Protein AF-A0A812QRT1-F1 (afdb_monomer_lite)

Sequence (390 aa):
MAGALIRNAIETGAPLYNAGQVAMCARIYEDTARKLLLDQRAELREPVAKSLTDALTVAGALGSLPGPSEADQLAWAFRRAFDEQLEAPCLCRGMAGGRWEAAAAIPKAGSPPQGATDAKSVIAAAIQKGVPLYNGGNPDGCAQVYSEAAKRLLDGGSLGSGARATLQRALDSLQQLPNADSRAWELRRALDAVAKADSQPSPSESVPAPAMIRDFSAKRGLEVAGFIVNDTVMGGRSDSELVMSDQGAVFRGTVTKRGGGGFASVRFQPRDRGAFLAMLRSATGVALKIRRIQGCASWKLQLNSQQEKQWQQDFMVSEANTPQDIRVPLSAMWPTWRGRVVGGCGLGGRDLEDIQGFGFMLSFLSADGSNNAAFQEGQFELHILAISTY

Secondary structure (DSSP, 8-state):
-HHHHHHHHHHHHHHHHHTT-HHHHHHHHHHHHHHHHHH-GGGS-HHHHHHHHHHHHHHHHH-SS--HHHHHHHHHHHHHHHHHHHS---S--------------PPPPPPPPP----HHHHHHHHHHHHHHHHHTT-HHHHHHHHHHHHHHHHSSTT--HHHHHHHHHHHHGGGGSSSHHHHHHHHHHHHHHHHHHTTSPPTTS--PPPPEEEETTTTEES-EEEEEEEGGGGT---EEEEEEETTEEEEEEEE--GGG--EEEEEEEES-HHHHHHHHHT-SEEEEEEEEEES-SEEEEEEEETTS-EEEEEEE--S-SS-EEEEEEGGGPEEEETTEE-S-SS--HHHHHTEEEEEEEEESB-TTSSB-TT---EEEEEEEEEEEE-

Radius of gyration: 26.14 Å; chains: 1; bounding box: 77×43×63 Å

pLDDT: mean 80.59, std 19.65, range [20.98, 98.31]

Foldseek 3Di:
DLLVLLLVLLQPLLLCVLVLVLLSSLVSLLVSLVCCVPPPVVLADPVLVVLSVVLNVLVVVQPDDHDSVSSNVSSLSSLVSSVVSNDDDDPDDDDDDDDDDDDDDDDDDDDDDDDDDDLLNLLVVLCVVLVVCVVVVNLQVSLVSLLVSLVVSLVDPPADPVLNVLSVVLNVCLVVDDDSNRSNVSSNVSSVVRSVVVVDDDPPDPQPDKFFCAFLLVRDHFDKDKDKDFQPSSPFDWDWDWDRDNLGIKIKTWADCRSNTFKIKMWIFTPPQVVVLVQVVSFQWKKFWKAWQDFFFKKWKWFAFPVQKIWIAIDGHDHPRHIDIDTGGQQQTFIDHPLAGDDDGHDDPVNSVRTGTMMMMGGCAGRNSHGDPRHDTTITIMHTRTMIGD

Structure (mmCIF, N/CA/C/O backbone):
data_AF-A0A812QRT1-F1
#
_entry.id   AF-A0A812QRT1-F1
#
loop_
_atom_site.group_PDB
_atom_site.id
_atom_site.type_symbol
_atom_site.label_atom_id
_atom_site.label_alt_id
_atom_site.label_comp_id
_atom_site.label_asym_id
_atom_site.label_entity_id
_atom_site.label_seq_id
_atom_site.pdbx_PDB_ins_code
_atom_site.Cartn_x
_atom_site.Cartn_y
_atom_site.Cartn_z
_atom_site.occupancy
_atom_site.B_iso_or_equiv
_atom_site.auth_seq_id
_atom_site.auth_comp_id
_atom_site.auth_asym_id
_atom_site.auth_atom_id
_atom_site.pdbx_PDB_model_num
ATOM 1 N N . MET A 1 1 ? 24.638 -2.100 -28.570 1.00 80.50 1 MET A N 1
ATOM 2 C CA . MET A 1 1 ? 23.514 -1.262 -29.047 1.00 80.50 1 MET A CA 1
ATOM 3 C C . MET A 1 1 ? 22.141 -1.707 -28.522 1.00 80.50 1 MET A C 1
ATOM 5 O O . MET A 1 1 ? 21.353 -0.844 -28.137 1.00 80.50 1 MET A O 1
ATOM 9 N N . ALA A 1 2 ? 21.853 -3.008 -28.420 1.00 84.62 2 ALA A N 1
ATOM 10 C CA . ALA A 1 2 ? 20.595 -3.572 -27.916 1.00 84.62 2 ALA A CA 1
ATOM 11 C C . ALA A 1 2 ? 20.168 -3.009 -26.550 1.00 84.62 2 ALA A C 1
ATOM 13 O O . ALA A 1 2 ? 19.043 -2.541 -26.393 1.00 84.62 2 ALA A O 1
ATOM 14 N N . GLY A 1 3 ? 21.082 -2.956 -25.574 1.00 85.94 3 GLY A N 1
ATOM 15 C CA . GLY A 1 3 ? 20.769 -2.432 -24.239 1.00 85.94 3 GLY A CA 1
ATOM 16 C C . GLY A 1 3 ? 20.336 -0.958 -24.229 1.00 85.94 3 GLY A C 1
ATOM 17 O O . GLY A 1 3 ? 19.528 -0.562 -23.394 1.00 85.94 3 GLY A O 1
ATOM 18 N N . ALA A 1 4 ? 20.830 -0.136 -25.162 1.00 84.38 4 ALA A N 1
ATOM 19 C CA . ALA A 1 4 ? 20.409 1.262 -25.279 1.00 84.38 4 ALA A CA 1
ATOM 20 C C . ALA A 1 4 ? 18.994 1.383 -25.869 1.00 84.38 4 ALA A C 1
ATOM 22 O O . ALA A 1 4 ? 18.195 2.171 -25.367 1.00 84.38 4 ALA A O 1
ATOM 23 N N . LEU A 1 5 ? 18.665 0.562 -26.875 1.00 89.69 5 LEU A N 1
ATOM 24 C CA . LEU A 1 5 ? 17.313 0.485 -27.441 1.00 89.69 5 LEU A CA 1
ATOM 25 C C . LEU A 1 5 ? 16.293 0.033 -26.393 1.00 89.69 5 LEU A C 1
ATOM 27 O O . LEU A 1 5 ? 15.247 0.662 -26.260 1.00 89.69 5 LEU A O 1
ATOM 31 N N . ILE A 1 6 ? 16.630 -0.994 -25.608 1.00 87.12 6 ILE A N 1
ATOM 32 C CA . ILE A 1 6 ? 15.770 -1.494 -24.529 1.00 87.12 6 ILE A CA 1
ATOM 33 C C . ILE A 1 6 ? 15.514 -0.402 -23.484 1.00 87.12 6 ILE A C 1
ATOM 35 O O . ILE A 1 6 ? 14.368 -0.156 -23.114 1.00 87.12 6 ILE A O 1
ATOM 39 N N . ARG A 1 7 ? 16.563 0.299 -23.032 1.00 82.31 7 ARG A N 1
ATOM 40 C CA . ARG A 1 7 ? 16.412 1.388 -22.054 1.00 82.31 7 ARG A CA 1
ATOM 41 C C . ARG A 1 7 ? 15.530 2.525 -22.574 1.00 82.31 7 ARG A C 1
ATOM 43 O O . ARG A 1 7 ? 14.684 3.003 -21.826 1.00 82.31 7 ARG A O 1
ATOM 50 N N . ASN A 1 8 ? 15.686 2.913 -23.840 1.00 82.19 8 ASN A N 1
ATOM 51 C CA . ASN A 1 8 ? 14.850 3.944 -24.462 1.00 82.19 8 ASN A CA 1
ATOM 52 C C . ASN A 1 8 ? 13.379 3.503 -24.576 1.00 82.19 8 ASN A C 1
ATOM 54 O O . ASN A 1 8 ? 12.464 4.266 -24.267 1.00 82.19 8 ASN A O 1
ATOM 58 N N . ALA A 1 9 ? 13.140 2.249 -24.965 1.00 87.25 9 ALA A N 1
ATOM 59 C CA . ALA A 1 9 ? 11.794 1.690 -25.019 1.00 87.25 9 ALA A CA 1
ATOM 60 C C . ALA A 1 9 ? 11.137 1.689 -23.637 1.00 87.25 9 ALA A C 1
ATOM 62 O O . ALA A 1 9 ? 10.000 2.124 -23.505 1.00 87.25 9 ALA A O 1
ATOM 63 N N . ILE A 1 10 ? 11.860 1.281 -22.590 1.00 78.38 10 ILE A N 1
ATOM 64 C CA . ILE A 1 10 ? 11.372 1.335 -21.206 1.00 78.38 10 ILE A CA 1
ATOM 65 C C . ILE A 1 10 ? 11.036 2.773 -20.792 1.00 78.38 10 ILE A C 1
ATOM 67 O O . ILE A 1 10 ? 9.945 3.004 -20.276 1.00 78.38 10 ILE A O 1
ATOM 71 N N . GLU A 1 11 ? 11.935 3.726 -21.046 1.00 72.31 11 GLU A N 1
ATOM 72 C CA . GLU A 1 11 ? 11.769 5.135 -20.665 1.00 72.31 11 GLU A CA 1
ATOM 73 C C . GLU A 1 11 ? 10.554 5.798 -21.331 1.00 72.31 11 GLU A C 1
ATOM 75 O O . GLU A 1 11 ? 9.922 6.665 -20.731 1.00 72.31 11 GLU A O 1
ATOM 80 N N . THR A 1 12 ? 10.184 5.348 -22.531 1.00 77.50 12 THR A N 1
ATOM 81 C CA . THR A 1 12 ? 9.029 5.859 -23.285 1.00 77.50 12 THR A CA 1
ATOM 82 C C . THR A 1 12 ? 7.739 5.079 -23.020 1.00 77.50 12 THR A C 1
ATOM 84 O O . THR A 1 12 ? 6.679 5.676 -22.842 1.00 77.50 12 THR A O 1
ATOM 87 N N . GLY A 1 13 ? 7.806 3.749 -22.965 1.00 72.31 13 GLY A N 1
ATOM 88 C CA . GLY A 1 13 ? 6.639 2.878 -22.841 1.00 72.31 13 GLY A CA 1
ATOM 89 C C . GLY A 1 13 ? 6.074 2.788 -21.427 1.00 72.31 13 GLY A C 1
ATOM 90 O O . GLY A 1 13 ? 4.857 2.750 -21.256 1.00 72.31 13 GLY A O 1
ATOM 91 N N . ALA A 1 14 ? 6.920 2.781 -20.398 1.00 69.06 14 ALA A N 1
ATOM 92 C CA . ALA A 1 14 ? 6.437 2.610 -19.033 1.00 69.06 14 ALA A CA 1
ATOM 93 C C . ALA A 1 14 ? 5.543 3.749 -18.508 1.00 69.06 14 ALA A C 1
ATOM 95 O O . ALA A 1 14 ? 4.503 3.444 -17.918 1.00 69.06 14 ALA A O 1
ATOM 96 N N . PRO A 1 15 ? 5.858 5.041 -18.743 1.00 60.72 15 PRO A N 1
ATOM 97 C CA . PRO A 1 15 ? 4.953 6.125 -18.370 1.00 60.72 15 PRO A CA 1
ATOM 98 C C . PRO A 1 15 ? 3.549 5.967 -18.970 1.00 60.72 15 PRO A C 1
ATOM 100 O O . PRO A 1 15 ? 2.563 6.261 -18.299 1.00 60.72 15 PRO A O 1
ATOM 103 N N . LEU A 1 16 ? 3.442 5.450 -20.201 1.00 68.81 16 LEU A N 1
ATOM 104 C CA . LEU A 1 16 ? 2.154 5.197 -20.856 1.00 68.81 16 LEU A CA 1
ATOM 105 C C . LEU A 1 16 ? 1.376 4.082 -20.158 1.00 68.81 16 LEU A C 1
ATOM 107 O O . LEU A 1 16 ? 0.181 4.233 -19.912 1.00 68.81 16 LEU A O 1
ATOM 111 N N . TYR A 1 17 ? 2.052 2.992 -19.788 1.00 72.88 17 TYR A N 1
ATOM 112 C CA . TYR A 1 17 ? 1.434 1.904 -19.031 1.00 72.88 17 TYR A CA 1
ATOM 113 C C . TYR A 1 17 ? 0.863 2.408 -17.699 1.00 72.88 17 TYR A C 1
ATOM 115 O O . TYR A 1 17 ? -0.306 2.169 -17.388 1.00 72.88 17 TYR A O 1
ATOM 123 N N . ASN A 1 18 ? 1.655 3.184 -16.955 1.00 53.81 18 ASN A N 1
ATOM 124 C CA . ASN A 1 18 ? 1.261 3.713 -15.648 1.00 53.81 18 ASN A CA 1
ATOM 125 C C . ASN A 1 18 ? 0.160 4.782 -15.750 1.00 53.81 18 ASN A C 1
ATOM 127 O O . ASN A 1 18 ? -0.661 4.902 -14.846 1.00 53.81 18 ASN A O 1
ATOM 131 N N . ALA A 1 19 ? 0.066 5.488 -16.880 1.00 56.12 19 ALA A N 1
ATOM 132 C CA . ALA A 1 19 ? -1.047 6.383 -17.202 1.00 56.12 19 ALA A CA 1
ATOM 133 C C . ALA A 1 19 ? -2.322 5.652 -17.682 1.00 56.12 19 ALA A C 1
ATOM 135 O O . ALA A 1 19 ? -3.270 6.295 -18.129 1.00 56.12 19 ALA A O 1
ATOM 136 N N . GLY A 1 20 ? -2.355 4.314 -17.645 1.00 61.53 20 GLY A N 1
ATOM 137 C CA . GLY A 1 20 ? -3.486 3.504 -18.106 1.00 61.53 20 GLY A CA 1
ATOM 138 C C . GLY A 1 20 ? -3.547 3.296 -19.623 1.00 61.53 20 GLY A C 1
ATOM 139 O O . GLY A 1 20 ? -4.419 2.572 -20.102 1.00 61.53 20 GLY A O 1
ATOM 140 N N . GLN A 1 21 ? -2.599 3.845 -20.388 1.00 73.75 21 GLN A N 1
ATOM 141 C CA . GLN A 1 21 ? -2.471 3.662 -21.839 1.00 73.75 21 GLN A CA 1
ATOM 142 C C . GLN A 1 21 ? -1.701 2.370 -22.164 1.00 73.75 21 GLN A C 1
ATOM 144 O O . GLN A 1 21 ? -0.694 2.366 -22.875 1.00 73.75 21 GLN A O 1
ATOM 149 N N . VAL A 1 22 ? -2.184 1.250 -21.624 1.00 78.81 22 VAL A N 1
ATOM 150 C CA . VAL A 1 22 ? -1.508 -0.059 -21.654 1.00 78.81 22 VAL A CA 1
ATOM 151 C C . VAL A 1 22 ? -1.241 -0.546 -23.085 1.00 78.81 22 VAL A C 1
ATOM 153 O O . VAL A 1 22 ? -0.143 -1.014 -23.377 1.00 78.81 22 VAL A O 1
ATOM 156 N N . ALA A 1 23 ? -2.192 -0.356 -24.007 1.00 83.25 23 ALA A N 1
ATOM 157 C CA . ALA A 1 23 ? -2.035 -0.741 -25.415 1.00 83.25 23 ALA A CA 1
ATOM 158 C C . ALA A 1 23 ? -0.901 0.018 -26.129 1.00 83.25 23 ALA A C 1
ATOM 160 O O . ALA A 1 23 ? -0.178 -0.562 -26.936 1.00 83.25 23 ALA A O 1
ATOM 161 N N . MET A 1 24 ? -0.697 1.298 -25.799 1.00 82.19 24 MET A N 1
ATOM 162 C CA . MET A 1 24 ? 0.388 2.099 -26.375 1.00 82.19 24 MET A CA 1
ATOM 163 C C . MET A 1 24 ? 1.757 1.637 -25.864 1.00 82.19 24 MET A C 1
ATOM 165 O O . MET A 1 24 ? 2.702 1.547 -26.644 1.00 82.19 24 MET A O 1
ATOM 169 N N . CYS A 1 25 ? 1.857 1.289 -24.576 1.00 87.00 25 CYS A N 1
ATOM 170 C CA . CYS A 1 25 ? 3.067 0.684 -24.014 1.00 87.00 25 CYS A CA 1
ATOM 171 C C . CYS A 1 25 ? 3.407 -0.640 -24.707 1.00 87.00 25 CYS A C 1
ATOM 173 O O . CYS A 1 25 ? 4.531 -0.804 -25.186 1.00 87.00 25 CYS A O 1
ATOM 175 N N . ALA A 1 26 ? 2.428 -1.548 -24.805 1.00 89.44 26 ALA A N 1
ATOM 176 C CA . ALA A 1 26 ? 2.605 -2.845 -25.449 1.00 89.44 26 ALA A CA 1
ATOM 177 C C . ALA A 1 26 ? 3.128 -2.693 -26.883 1.00 89.44 26 ALA A C 1
ATOM 179 O O . ALA A 1 26 ? 4.069 -3.385 -27.259 1.00 89.44 26 ALA A O 1
ATOM 180 N N . ARG A 1 27 ? 2.598 -1.725 -27.643 1.00 91.19 27 ARG A N 1
ATOM 181 C CA . ARG A 1 27 ? 3.033 -1.443 -29.015 1.00 91.19 27 ARG A CA 1
ATOM 182 C C . ARG A 1 27 ? 4.473 -0.934 -29.107 1.00 91.19 27 ARG A C 1
ATOM 184 O O . ARG A 1 27 ? 5.232 -1.427 -29.932 1.00 91.19 27 ARG A O 1
ATOM 191 N N . ILE A 1 28 ? 4.881 -0.001 -28.243 1.00 90.00 28 ILE A N 1
ATOM 192 C CA . ILE A 1 28 ? 6.278 0.477 -28.200 1.00 90.00 28 ILE A CA 1
ATOM 193 C C . ILE A 1 28 ? 7.236 -0.681 -27.902 1.00 90.00 28 ILE A C 1
ATOM 195 O O . ILE A 1 28 ? 8.310 -0.790 -28.503 1.00 90.00 28 ILE A O 1
ATOM 199 N N . TYR A 1 29 ? 6.857 -1.550 -26.964 1.00 94.19 29 TYR A N 1
ATOM 200 C CA . TYR A 1 29 ? 7.657 -2.715 -26.609 1.00 94.19 29 TYR A CA 1
ATOM 201 C C . TYR A 1 29 ? 7.695 -3.743 -27.745 1.00 94.19 29 TYR A C 1
ATOM 203 O O . TYR A 1 29 ? 8.766 -4.272 -28.035 1.00 94.19 29 TYR A O 1
ATOM 211 N N . GLU A 1 30 ? 6.580 -3.961 -28.439 1.00 94.56 30 GLU A N 1
ATOM 212 C CA . GLU A 1 30 ? 6.501 -4.824 -29.616 1.00 94.56 30 GLU A CA 1
ATOM 213 C C . GLU A 1 30 ? 7.414 -4.330 -30.749 1.00 94.56 30 GLU A C 1
ATOM 215 O O . GLU A 1 30 ? 8.250 -5.087 -31.246 1.00 94.56 30 GLU A O 1
ATOM 220 N N . ASP A 1 31 ? 7.316 -3.049 -31.117 1.00 94.12 31 ASP A N 1
ATOM 221 C CA . ASP A 1 31 ? 8.138 -2.436 -32.169 1.00 94.12 31 ASP A CA 1
ATOM 222 C C . ASP A 1 31 ? 9.632 -2.536 -31.828 1.00 94.12 31 ASP A C 1
ATOM 224 O O . ASP A 1 31 ? 10.473 -2.860 -32.675 1.00 94.12 31 ASP A O 1
ATOM 228 N N . THR A 1 32 ? 9.970 -2.332 -30.553 1.00 95.75 32 THR A N 1
ATOM 229 C CA . THR A 1 32 ? 11.339 -2.496 -30.057 1.00 95.75 32 THR A CA 1
ATOM 230 C C . THR A 1 32 ? 11.789 -3.954 -30.134 1.00 95.75 32 THR A C 1
ATOM 232 O O . THR A 1 32 ? 12.906 -4.216 -30.576 1.00 95.75 32 THR A O 1
ATOM 235 N N . ALA A 1 33 ? 10.942 -4.913 -29.751 1.00 95.94 33 ALA A N 1
ATOM 236 C CA . ALA A 1 33 ? 11.251 -6.339 -29.827 1.00 95.94 33 ALA A CA 1
ATOM 237 C C . ALA A 1 33 ? 11.518 -6.785 -31.273 1.00 95.94 33 ALA A C 1
ATOM 239 O O . ALA A 1 33 ? 12.508 -7.476 -31.525 1.00 95.94 33 ALA A O 1
ATOM 240 N N . ARG A 1 34 ? 10.701 -6.323 -32.233 1.00 95.69 34 ARG A N 1
ATOM 241 C CA . ARG A 1 34 ? 10.921 -6.556 -33.672 1.00 95.69 34 ARG A CA 1
ATOM 242 C C . ARG A 1 34 ? 12.276 -6.012 -34.108 1.00 95.69 34 ARG A C 1
ATOM 244 O O . ARG A 1 34 ? 13.060 -6.738 -34.713 1.00 95.69 34 ARG A O 1
ATOM 251 N N . LYS A 1 35 ? 12.590 -4.768 -33.738 1.00 94.56 35 LYS A N 1
ATOM 252 C CA . LYS A 1 35 ? 13.874 -4.137 -34.063 1.00 94.56 35 LYS A CA 1
ATOM 253 C C . LYS A 1 35 ? 15.069 -4.874 -33.452 1.00 94.56 35 LYS A C 1
ATOM 255 O O . LYS A 1 35 ? 16.088 -5.040 -34.110 1.00 94.56 35 LYS A O 1
ATOM 260 N N . LEU A 1 36 ? 14.959 -5.337 -32.208 1.00 94.81 36 LEU A N 1
ATOM 261 C CA . LEU A 1 36 ? 16.028 -6.077 -31.535 1.00 94.81 36 LEU A CA 1
ATOM 262 C C . LEU A 1 36 ? 16.313 -7.420 -32.215 1.00 94.81 36 LEU A C 1
ATOM 264 O O . LEU A 1 36 ? 17.476 -7.769 -32.398 1.00 94.81 36 LEU A O 1
ATOM 268 N N . LEU A 1 37 ? 15.270 -8.155 -32.607 1.00 94.94 37 LEU A N 1
ATOM 269 C CA . LEU A 1 37 ? 15.414 -9.443 -33.289 1.00 94.94 37 LEU A CA 1
ATOM 270 C C . LEU A 1 37 ? 15.894 -9.306 -34.739 1.00 94.94 37 LEU A C 1
ATOM 272 O O . LEU A 1 37 ? 16.569 -10.209 -35.223 1.00 94.94 37 LEU A O 1
ATOM 276 N N . LEU A 1 38 ? 15.569 -8.202 -35.416 1.00 92.62 38 LEU A N 1
ATOM 277 C CA . LEU A 1 38 ? 16.016 -7.933 -36.786 1.00 92.62 38 LEU A CA 1
ATOM 278 C C . LEU A 1 38 ? 17.446 -7.385 -36.824 1.00 92.62 38 LEU A C 1
ATOM 280 O O . LEU A 1 38 ? 18.311 -7.951 -37.487 1.00 92.62 38 LEU A O 1
ATOM 284 N N . ASP A 1 39 ? 17.706 -6.311 -36.079 1.00 92.19 39 ASP A N 1
ATOM 285 C CA . ASP A 1 39 ? 18.920 -5.507 -36.250 1.00 92.19 39 ASP A CA 1
ATOM 286 C C . ASP A 1 39 ? 20.008 -5.842 -35.223 1.00 92.19 39 ASP A C 1
ATOM 288 O O . ASP A 1 39 ? 21.169 -5.484 -35.410 1.00 92.19 39 ASP A O 1
ATOM 292 N N . GLN A 1 40 ? 19.645 -6.454 -34.090 1.00 91.62 40 GLN A N 1
ATOM 293 C CA . GLN A 1 40 ? 20.525 -6.601 -32.922 1.00 91.62 40 GLN A CA 1
ATOM 294 C C . GLN A 1 40 ? 20.563 -8.031 -32.366 1.00 91.62 40 GLN A C 1
ATOM 296 O O . GLN A 1 40 ? 20.967 -8.243 -31.222 1.00 91.62 40 GLN A O 1
ATOM 301 N N . ARG A 1 41 ? 20.178 -9.035 -33.166 1.00 91.00 41 ARG A N 1
ATOM 302 C CA . ARG A 1 41 ? 20.058 -10.434 -32.722 1.00 91.00 41 ARG A CA 1
ATOM 303 C C . ARG A 1 41 ? 21.333 -10.998 -32.100 1.00 91.00 41 ARG A C 1
ATOM 305 O O . ARG A 1 41 ? 21.246 -11.762 -31.142 1.00 91.00 41 ARG A O 1
ATOM 312 N N . ALA A 1 42 ? 22.493 -10.619 -32.636 1.00 89.56 42 ALA A N 1
ATOM 313 C CA . ALA A 1 42 ? 23.798 -11.068 -32.156 1.00 89.56 42 ALA A CA 1
ATOM 314 C C . ALA A 1 42 ? 24.144 -10.541 -30.750 1.00 89.56 42 ALA A C 1
ATOM 316 O O . ALA A 1 42 ? 24.965 -11.139 -30.062 1.00 89.56 42 ALA A O 1
ATOM 317 N N . GLU A 1 43 ? 23.517 -9.445 -30.309 1.00 90.62 43 GLU A N 1
ATOM 318 C CA . GLU A 1 43 ? 23.707 -8.893 -28.963 1.00 90.62 43 GLU A CA 1
ATOM 319 C C . GLU A 1 43 ? 22.707 -9.456 -27.934 1.00 90.62 43 GLU A C 1
ATOM 321 O O . GLU A 1 43 ? 22.844 -9.201 -26.735 1.00 90.62 43 GLU A O 1
ATOM 326 N N . LEU A 1 44 ? 21.690 -10.207 -28.374 1.00 91.00 44 LEU A N 1
ATOM 327 C CA . LEU A 1 44 ? 20.683 -10.799 -27.493 1.00 91.00 44 LEU A CA 1
ATOM 328 C C . LEU A 1 44 ? 21.144 -12.149 -26.949 1.00 91.00 44 LEU A C 1
ATOM 330 O O . LEU A 1 44 ? 21.642 -13.000 -27.686 1.00 91.00 44 LEU A O 1
ATOM 334 N N . ARG A 1 45 ? 20.892 -12.386 -25.659 1.00 91.81 45 ARG A N 1
ATOM 335 C CA . ARG A 1 45 ? 21.042 -13.719 -25.068 1.00 91.81 45 ARG A CA 1
ATOM 336 C C . ARG A 1 45 ? 19.975 -14.652 -25.642 1.00 91.81 45 ARG A C 1
ATOM 338 O O . ARG A 1 45 ? 18.839 -14.243 -25.874 1.00 91.81 45 ARG A O 1
ATOM 345 N N . GLU A 1 46 ? 20.322 -15.920 -25.833 1.00 90.12 46 GLU A N 1
ATOM 346 C CA . GLU A 1 46 ? 19.431 -16.890 -26.484 1.00 90.12 46 GLU A CA 1
ATOM 347 C C . GLU A 1 46 ? 18.063 -17.061 -25.788 1.00 90.12 46 GLU A C 1
ATOM 349 O O . GLU A 1 46 ? 17.045 -17.050 -26.485 1.00 90.12 46 GLU A O 1
ATOM 354 N N . PRO A 1 47 ? 17.980 -17.118 -24.440 1.00 89.69 47 PRO A N 1
ATOM 355 C CA . PRO A 1 47 ? 16.692 -17.157 -23.744 1.00 89.69 47 PRO A CA 1
ATOM 356 C C . PRO A 1 47 ? 15.831 -15.916 -24.009 1.00 89.69 47 PRO A C 1
ATOM 358 O O . PRO A 1 47 ? 14.627 -16.032 -24.221 1.00 89.69 47 PRO A O 1
ATOM 361 N N . VAL A 1 48 ? 16.457 -14.738 -24.086 1.00 91.31 48 VAL A N 1
ATOM 362 C CA . VAL A 1 48 ? 15.776 -13.467 -24.369 1.00 91.31 48 VAL A CA 1
ATOM 363 C C . VAL A 1 48 ? 15.221 -13.465 -25.785 1.00 91.31 48 VAL A C 1
ATOM 365 O O . VAL A 1 48 ? 14.060 -13.121 -25.986 1.00 91.31 48 VAL A O 1
ATOM 368 N N . ALA A 1 49 ? 16.028 -13.858 -26.773 1.00 93.06 49 ALA A N 1
ATOM 369 C CA . ALA A 1 49 ? 15.591 -13.888 -28.164 1.00 93.06 49 ALA A CA 1
ATOM 370 C C . ALA A 1 49 ? 14.384 -14.820 -28.359 1.00 93.06 49 ALA A C 1
ATOM 372 O O . ALA A 1 49 ? 13.442 -14.474 -29.078 1.00 93.06 49 ALA A O 1
ATOM 373 N N . LYS A 1 50 ? 14.378 -15.963 -27.661 1.00 91.94 50 LYS A N 1
ATOM 374 C CA . LYS A 1 50 ? 13.229 -16.868 -27.627 1.00 91.94 50 LYS A CA 1
ATOM 375 C C . LYS A 1 50 ? 12.003 -16.200 -26.998 1.00 91.94 50 LYS A C 1
ATOM 377 O O . LYS A 1 50 ? 10.967 -16.130 -27.649 1.00 91.94 50 LYS A O 1
ATOM 382 N N . SER A 1 51 ? 12.137 -15.635 -25.798 1.00 90.06 51 SER A N 1
ATOM 383 C CA . SER A 1 51 ? 11.039 -14.952 -25.098 1.00 90.06 51 SER A CA 1
ATOM 384 C C . SER A 1 51 ? 10.426 -13.809 -25.918 1.00 90.06 51 SER A C 1
ATOM 386 O O . SER A 1 51 ? 9.205 -13.661 -25.954 1.00 90.06 51 SER A O 1
ATOM 388 N N . LEU A 1 52 ? 11.249 -13.021 -26.622 1.00 93.44 52 LEU A N 1
ATOM 389 C CA . LEU A 1 52 ? 10.769 -11.966 -27.522 1.00 93.44 52 LEU A CA 1
ATOM 390 C C . LEU A 1 52 ? 10.007 -12.539 -28.725 1.00 93.44 52 LEU A C 1
ATOM 392 O O . LEU A 1 52 ? 8.983 -11.985 -29.116 1.00 93.44 52 LEU A O 1
ATOM 396 N N . THR A 1 53 ? 10.476 -13.650 -29.297 1.00 94.56 53 THR A N 1
ATOM 397 C CA . THR A 1 53 ? 9.814 -14.316 -30.432 1.00 94.56 53 THR A CA 1
ATOM 398 C C . THR A 1 53 ? 8.457 -14.896 -30.027 1.00 94.56 53 THR A C 1
ATOM 400 O O . THR A 1 53 ? 7.466 -14.715 -30.739 1.00 94.56 53 THR A O 1
ATOM 403 N N . ASP A 1 54 ? 8.384 -15.530 -28.856 1.00 91.06 54 ASP A N 1
ATOM 404 C CA . ASP A 1 54 ? 7.142 -16.077 -28.305 1.00 91.06 54 ASP A CA 1
ATOM 405 C C . ASP A 1 54 ? 6.125 -14.949 -28.046 1.00 91.06 54 ASP A C 1
ATOM 407 O O . ASP A 1 54 ? 4.972 -15.032 -28.476 1.00 91.06 54 ASP A O 1
ATOM 411 N N . ALA A 1 55 ? 6.563 -13.839 -27.436 1.00 88.69 55 ALA A N 1
ATOM 412 C CA . ALA A 1 55 ? 5.716 -12.668 -27.200 1.00 88.69 55 ALA A CA 1
ATOM 413 C C . ALA A 1 55 ? 5.202 -12.029 -28.506 1.00 88.69 55 ALA A C 1
ATOM 415 O O . ALA A 1 55 ? 4.029 -11.665 -28.593 1.00 88.69 55 ALA A O 1
ATOM 416 N N . LEU A 1 56 ? 6.038 -11.945 -29.551 1.00 93.06 56 LEU A N 1
ATOM 417 C CA . LEU A 1 56 ? 5.624 -11.458 -30.875 1.00 93.06 56 LEU A CA 1
ATOM 418 C C . LEU A 1 56 ? 4.635 -12.394 -31.575 1.00 93.06 56 LEU A C 1
ATOM 420 O O . LEU A 1 56 ? 3.765 -11.925 -32.308 1.00 93.06 56 LEU A O 1
ATOM 424 N N . THR A 1 57 ? 4.751 -13.701 -31.347 1.00 91.88 57 THR A N 1
ATOM 425 C CA . THR A 1 57 ? 3.809 -14.692 -31.883 1.00 91.88 57 THR A CA 1
ATOM 426 C C . THR A 1 57 ? 2.424 -14.491 -31.272 1.00 91.88 57 THR A C 1
ATOM 428 O O . THR A 1 57 ? 1.430 -14.442 -31.997 1.00 91.88 57 THR A O 1
ATOM 431 N N . VAL A 1 58 ? 2.359 -14.284 -29.952 1.00 86.81 58 VAL A N 1
ATOM 432 C CA . VAL A 1 58 ? 1.109 -13.953 -29.251 1.00 86.81 58 VAL A CA 1
ATOM 433 C C . VAL A 1 58 ? 0.542 -12.616 -29.738 1.00 86.81 58 VAL A C 1
ATOM 435 O O . VAL A 1 58 ? -0.647 -12.539 -30.035 1.00 86.81 58 VAL A O 1
ATOM 438 N N . ALA A 1 59 ? 1.379 -11.584 -29.898 1.00 87.56 59 ALA A N 1
ATOM 439 C CA . ALA A 1 59 ? 0.945 -10.281 -30.411 1.00 87.56 59 ALA A CA 1
ATOM 440 C C . ALA A 1 59 ? 0.346 -10.383 -31.825 1.00 87.56 59 ALA A C 1
ATOM 442 O O . ALA A 1 59 ? -0.720 -9.834 -32.093 1.00 87.56 59 ALA A O 1
ATOM 443 N N . GLY A 1 60 ? 0.982 -11.156 -32.713 1.00 85.69 60 GLY A N 1
ATOM 444 C CA . GLY A 1 60 ? 0.482 -11.399 -34.067 1.00 85.69 60 GLY A CA 1
ATOM 445 C C . GLY A 1 60 ? -0.878 -12.104 -34.104 1.00 85.69 60 GLY A C 1
ATOM 446 O O . GLY A 1 60 ? -1.688 -11.811 -34.980 1.00 85.69 60 GLY A O 1
ATOM 447 N N . ALA A 1 61 ? -1.155 -12.986 -33.139 1.00 83.88 61 ALA A N 1
ATOM 448 C CA . ALA A 1 61 ? -2.434 -13.689 -33.033 1.00 83.88 61 ALA A CA 1
ATOM 449 C C . ALA A 1 61 ? -3.587 -12.799 -32.525 1.00 83.88 61 ALA A C 1
ATOM 451 O O . ALA A 1 61 ? -4.749 -13.088 -32.804 1.00 83.88 61 ALA A O 1
ATOM 452 N N . LEU A 1 62 ? -3.280 -11.723 -31.793 1.00 76.44 62 LEU A N 1
ATOM 453 C CA . LEU A 1 62 ? -4.262 -10.836 -31.157 1.00 76.44 62 LEU A CA 1
ATOM 454 C C . LEU A 1 62 ? -4.758 -9.692 -32.065 1.00 76.44 62 LEU A C 1
ATOM 456 O O . LEU A 1 62 ? -5.738 -9.026 -31.731 1.00 76.44 62 LEU A O 1
ATOM 460 N N . GLY A 1 63 ? -4.133 -9.478 -33.228 1.00 67.75 63 GLY A N 1
ATOM 461 C CA . GLY A 1 63 ? -4.498 -8.412 -34.168 1.00 67.75 63 GLY A CA 1
ATOM 462 C C . GLY A 1 63 ? -4.093 -7.004 -33.701 1.00 67.75 63 GLY A C 1
ATOM 463 O O . GLY A 1 63 ? -3.397 -6.825 -32.708 1.00 67.75 63 GLY A O 1
ATOM 464 N N . SER A 1 64 ? -4.499 -5.967 -34.444 1.00 63.84 64 SER A N 1
ATOM 465 C CA . SER A 1 64 ? -3.959 -4.600 -34.286 1.00 63.84 64 SER A CA 1
ATOM 466 C C . SER A 1 64 ? -4.429 -3.831 -33.040 1.00 63.84 64 SER A C 1
ATOM 468 O O . SER A 1 64 ? -3.880 -2.767 -32.753 1.00 63.84 64 SER A O 1
ATOM 470 N N . LEU A 1 65 ? -5.452 -4.317 -32.328 1.00 62.59 65 LEU A N 1
ATOM 471 C CA . LEU A 1 65 ? -6.044 -3.661 -31.154 1.00 62.59 65 LEU A CA 1
ATOM 472 C C . LEU A 1 65 ? -6.389 -4.706 -30.076 1.00 62.59 65 LEU A C 1
ATOM 474 O O . LEU A 1 65 ? -7.538 -5.143 -30.002 1.00 62.59 65 LEU A O 1
ATOM 478 N N . PRO A 1 66 ? -5.414 -5.126 -29.249 1.00 70.81 66 PRO A N 1
ATOM 479 C CA . PRO A 1 66 ? -5.677 -6.036 -28.141 1.00 70.81 66 PRO A CA 1
ATOM 480 C C . PRO A 1 66 ? -6.586 -5.381 -27.092 1.00 70.81 66 PRO A C 1
ATOM 482 O O . PRO A 1 66 ? -6.517 -4.170 -26.853 1.00 70.81 66 PRO A O 1
ATOM 485 N N . GLY A 1 67 ? -7.422 -6.190 -26.439 1.00 75.44 67 GLY A N 1
ATOM 486 C CA . GLY A 1 67 ? -8.195 -5.745 -25.284 1.00 75.44 67 GLY A CA 1
ATOM 487 C C . GLY A 1 67 ? -7.291 -5.343 -24.106 1.00 75.44 67 GLY A C 1
ATOM 488 O O . GLY A 1 67 ? -6.086 -5.615 -24.106 1.00 75.44 67 GLY A O 1
ATOM 489 N N . PRO A 1 68 ? -7.835 -4.670 -23.072 1.00 67.62 68 PRO A N 1
ATOM 490 C CA . PRO A 1 68 ? -7.035 -4.169 -21.954 1.00 67.62 68 PRO A CA 1
ATOM 491 C C . PRO A 1 68 ? -6.247 -5.253 -21.207 1.00 67.62 68 PRO A C 1
ATOM 493 O O . PRO A 1 68 ? -5.168 -4.964 -20.697 1.00 67.62 68 PRO A O 1
ATOM 496 N N . SER A 1 69 ? -6.769 -6.483 -21.134 1.00 71.94 69 SER A N 1
ATOM 497 C CA . SER A 1 69 ? -6.089 -7.597 -20.463 1.00 71.94 69 SER A CA 1
ATOM 498 C C . SER A 1 69 ? -4.988 -8.201 -21.332 1.00 71.94 69 SER A C 1
ATOM 500 O O . SER A 1 69 ? -3.931 -8.561 -20.824 1.00 71.94 69 SER A O 1
ATOM 502 N N . GLU A 1 70 ? -5.208 -8.287 -22.638 1.00 82.44 70 GLU A N 1
ATOM 503 C CA . GLU A 1 70 ? -4.251 -8.818 -23.601 1.00 82.44 70 GLU A CA 1
ATOM 504 C C . GLU A 1 70 ? -3.077 -7.852 -23.795 1.00 82.44 70 GLU A C 1
ATOM 506 O O . GLU A 1 70 ? -1.919 -8.267 -23.802 1.00 82.44 70 GLU A O 1
ATOM 511 N N . ALA A 1 71 ? -3.360 -6.548 -23.856 1.00 79.81 71 ALA A N 1
ATOM 512 C CA . ALA A 1 71 ? -2.344 -5.502 -23.879 1.00 79.81 71 ALA A CA 1
ATOM 513 C C . ALA A 1 71 ? -1.466 -5.529 -22.616 1.00 79.81 71 ALA A C 1
ATOM 515 O O . ALA A 1 71 ? -0.252 -5.345 -22.701 1.00 79.81 71 ALA A O 1
ATOM 516 N N . ASP A 1 72 ? -2.073 -5.787 -21.454 1.00 75.38 72 ASP A N 1
ATOM 517 C CA . ASP A 1 72 ? -1.365 -5.943 -20.184 1.00 75.38 72 ASP A CA 1
ATOM 518 C C . ASP A 1 72 ? -0.389 -7.123 -20.232 1.00 75.38 72 ASP A C 1
ATOM 520 O O . ASP A 1 72 ? 0.810 -6.959 -19.995 1.00 75.38 72 ASP A O 1
ATOM 524 N N . GLN A 1 73 ? -0.883 -8.297 -20.634 1.00 78.69 73 GLN A N 1
ATOM 525 C CA . GLN A 1 73 ? -0.072 -9.508 -20.758 1.00 78.69 73 GLN A CA 1
ATOM 526 C C . GLN A 1 73 ? 1.098 -9.321 -21.734 1.00 78.69 73 GLN A C 1
ATOM 528 O O . GLN A 1 73 ? 2.219 -9.732 -21.424 1.00 78.69 73 GLN A O 1
ATOM 533 N N . LEU A 1 74 ? 0.866 -8.668 -22.878 1.00 88.00 74 LEU A N 1
ATOM 534 C CA . LEU A 1 74 ? 1.903 -8.380 -23.871 1.00 88.00 74 LEU A CA 1
ATOM 535 C C . LEU A 1 74 ? 2.965 -7.410 -23.345 1.00 88.00 74 LEU A C 1
ATOM 537 O O . LEU A 1 74 ? 4.158 -7.700 -23.458 1.00 88.00 74 LEU A O 1
ATOM 541 N N . ALA A 1 75 ? 2.558 -6.292 -22.733 1.00 83.50 75 ALA A N 1
ATOM 542 C CA . ALA A 1 75 ? 3.492 -5.327 -22.154 1.00 83.50 75 ALA A CA 1
ATOM 543 C C . ALA A 1 75 ? 4.420 -6.005 -21.129 1.00 83.50 75 ALA A C 1
ATOM 545 O O . ALA A 1 75 ? 5.640 -5.838 -21.180 1.00 83.50 75 ALA A O 1
ATOM 546 N N . TRP A 1 76 ? 3.860 -6.853 -20.263 1.00 79.38 76 TRP A N 1
ATOM 547 C CA . TRP A 1 76 ? 4.617 -7.623 -19.275 1.00 79.38 76 TRP A CA 1
ATOM 548 C C . TRP A 1 76 ? 5.477 -8.742 -19.872 1.00 79.38 76 TRP A C 1
ATOM 550 O O . TRP A 1 76 ? 6.545 -9.054 -19.338 1.00 79.38 76 TRP A O 1
ATOM 560 N N . ALA A 1 77 ? 5.045 -9.375 -20.964 1.00 82.94 77 ALA A N 1
ATOM 561 C CA . ALA A 1 77 ? 5.844 -10.376 -21.668 1.00 82.94 77 ALA A CA 1
ATOM 562 C C . ALA A 1 77 ? 7.119 -9.754 -22.254 1.00 82.94 77 ALA A C 1
ATOM 564 O O . ALA A 1 77 ? 8.217 -10.234 -21.968 1.00 82.94 77 ALA A O 1
ATOM 565 N N . PHE A 1 78 ? 6.992 -8.642 -22.985 1.00 91.88 78 PHE A N 1
ATOM 566 C CA . PHE A 1 78 ? 8.154 -7.930 -23.516 1.00 91.88 78 PHE A CA 1
ATOM 567 C C . PHE A 1 78 ? 9.034 -7.359 -22.409 1.00 91.88 78 PHE A C 1
ATOM 569 O O . PHE A 1 78 ? 10.258 -7.476 -22.478 1.00 91.88 78 PHE A O 1
ATOM 576 N N . ARG A 1 79 ? 8.424 -6.793 -21.359 1.00 88.56 79 ARG A N 1
ATOM 577 C CA . ARG A 1 79 ? 9.172 -6.188 -20.261 1.00 88.56 79 ARG A CA 1
ATOM 578 C C . ARG A 1 79 ? 10.103 -7.177 -19.571 1.00 88.56 79 ARG A C 1
ATOM 580 O O . ARG A 1 79 ? 11.272 -6.870 -19.375 1.00 88.56 79 ARG A O 1
ATOM 587 N N . ARG A 1 80 ? 9.608 -8.377 -19.264 1.00 79.81 80 ARG A N 1
ATOM 588 C CA . ARG A 1 80 ? 10.422 -9.421 -18.629 1.00 79.81 80 ARG A CA 1
ATOM 589 C C . ARG A 1 80 ? 11.629 -9.795 -19.482 1.00 79.81 80 ARG A C 1
ATOM 591 O O . ARG A 1 80 ? 12.725 -9.887 -18.949 1.00 79.81 80 ARG A O 1
ATOM 598 N N . ALA A 1 81 ? 11.452 -9.945 -20.795 1.00 87.69 81 ALA A N 1
ATOM 599 C CA . ALA A 1 81 ? 12.559 -10.239 -21.703 1.00 87.69 81 ALA A CA 1
ATOM 600 C C . ALA A 1 81 ? 13.583 -9.087 -21.770 1.00 87.69 81 ALA A C 1
ATOM 602 O O . ALA A 1 81 ? 14.790 -9.322 -21.833 1.00 87.69 81 ALA A O 1
ATOM 603 N N . PHE A 1 82 ? 13.112 -7.838 -21.730 1.00 89.38 82 PHE A N 1
ATOM 604 C CA . PHE A 1 82 ? 13.962 -6.649 -21.663 1.00 89.38 82 PHE A CA 1
ATOM 605 C C . PHE A 1 82 ? 14.782 -6.584 -20.378 1.00 89.38 82 PHE A C 1
ATOM 607 O O . PHE A 1 82 ? 15.992 -6.373 -20.454 1.00 89.38 82 PHE A O 1
ATOM 614 N N . ASP A 1 83 ? 14.144 -6.782 -19.225 1.00 79.81 83 ASP A N 1
ATOM 615 C CA . ASP A 1 83 ? 14.821 -6.776 -17.928 1.00 79.81 83 ASP A CA 1
ATOM 616 C C . ASP A 1 83 ? 15.860 -7.898 -17.867 1.00 79.81 83 ASP A C 1
ATOM 618 O O . ASP A 1 83 ? 17.018 -7.635 -17.555 1.00 79.81 83 ASP A O 1
ATOM 622 N N . GLU A 1 84 ? 15.494 -9.111 -18.299 1.00 84.75 84 GLU A N 1
ATOM 623 C CA . GLU A 1 84 ? 16.416 -10.245 -18.365 1.00 84.75 84 GLU A CA 1
ATOM 624 C C . GLU A 1 84 ? 17.673 -9.863 -19.167 1.00 84.75 84 GLU A C 1
ATOM 626 O O . GLU A 1 84 ? 18.791 -10.057 -18.700 1.00 84.75 84 GLU A O 1
ATOM 631 N N . GLN A 1 85 ? 17.515 -9.264 -20.354 1.00 89.56 85 GLN A N 1
ATOM 632 C CA . GLN A 1 85 ? 18.633 -8.834 -21.202 1.00 89.56 85 GLN A CA 1
ATOM 633 C C . GLN A 1 85 ? 19.496 -7.724 -20.591 1.00 89.56 85 GLN A C 1
ATOM 635 O O . GLN A 1 85 ? 20.683 -7.638 -20.914 1.00 89.56 85 GLN A O 1
ATOM 640 N N . LEU A 1 86 ? 18.907 -6.845 -19.779 1.00 83.62 86 LEU A N 1
ATOM 641 C CA . LEU A 1 86 ? 19.620 -5.761 -19.106 1.00 83.62 86 LEU A CA 1
ATOM 642 C C . LEU A 1 86 ? 20.344 -6.225 -17.838 1.00 83.62 86 LEU A C 1
ATOM 644 O O . LEU A 1 86 ? 21.308 -5.570 -17.435 1.00 83.62 86 LEU A O 1
ATOM 648 N N . GLU A 1 87 ? 19.921 -7.333 -17.230 1.00 78.81 87 GLU A N 1
ATOM 649 C CA . GLU A 1 87 ? 20.627 -7.934 -16.105 1.00 78.81 87 GLU A CA 1
ATOM 650 C C . GLU A 1 87 ? 21.986 -8.500 -16.551 1.00 78.81 87 GLU A C 1
ATOM 652 O O . GLU A 1 87 ? 22.093 -9.424 -17.367 1.00 78.81 87 GLU A O 1
ATOM 657 N N . ALA A 1 88 ? 23.060 -7.942 -15.984 1.00 45.44 88 ALA A N 1
ATOM 658 C CA . ALA A 1 88 ? 24.386 -8.537 -16.069 1.00 45.44 88 ALA A CA 1
ATOM 659 C C . ALA A 1 88 ? 24.393 -9.871 -15.297 1.00 45.44 88 ALA A C 1
ATOM 661 O O . ALA A 1 88 ? 23.747 -9.954 -14.252 1.00 45.44 88 ALA A O 1
ATOM 662 N N . PRO A 1 89 ? 25.133 -10.904 -15.747 1.00 38.75 89 PRO A N 1
ATOM 663 C CA . PRO A 1 89 ? 25.256 -12.138 -14.986 1.00 38.75 89 PRO A CA 1
ATOM 664 C C . PRO A 1 89 ? 25.948 -11.848 -13.651 1.00 38.75 89 PRO A C 1
ATOM 666 O O . PRO A 1 89 ? 27.170 -11.734 -13.566 1.00 38.75 89 PRO A O 1
ATOM 669 N N . CYS A 1 90 ? 25.154 -11.726 -12.594 1.00 24.61 90 CYS A N 1
ATOM 670 C CA . CYS A 1 90 ? 25.630 -11.822 -11.233 1.00 24.61 90 CYS A CA 1
ATOM 671 C C . CYS A 1 90 ? 26.054 -13.279 -10.993 1.00 24.61 90 CYS A C 1
ATOM 673 O O . CYS A 1 90 ? 25.284 -14.225 -11.162 1.00 24.61 90 CYS A O 1
ATOM 675 N N . LEU A 1 91 ? 27.319 -13.468 -10.618 1.00 28.33 91 LEU A N 1
ATOM 676 C CA . LEU A 1 91 ? 27.862 -14.729 -10.116 1.00 28.33 91 LEU A CA 1
ATOM 677 C C . LEU A 1 91 ? 27.266 -15.034 -8.731 1.00 28.33 91 LEU A C 1
ATOM 679 O O . LEU A 1 91 ? 27.974 -15.049 -7.734 1.00 28.33 91 LEU A O 1
ATOM 683 N N . CYS A 1 92 ? 25.961 -15.286 -8.664 1.00 22.36 92 CYS A N 1
ATOM 684 C CA . CYS A 1 92 ? 25.289 -15.823 -7.487 1.00 22.36 92 CYS A CA 1
ATOM 685 C C . CYS A 1 92 ? 24.408 -16.985 -7.947 1.00 22.36 92 CYS A C 1
ATOM 687 O O . CYS A 1 92 ? 23.268 -16.836 -8.375 1.00 22.36 92 CYS A O 1
ATOM 689 N N . ARG A 1 93 ? 25.013 -18.169 -7.925 1.00 25.14 93 ARG A N 1
ATOM 690 C CA . ARG A 1 93 ? 24.416 -19.452 -8.283 1.00 25.14 93 ARG A CA 1
ATOM 691 C C . ARG A 1 93 ? 23.324 -19.818 -7.270 1.00 25.14 93 ARG A C 1
ATOM 693 O O . ARG A 1 93 ? 23.607 -19.851 -6.079 1.00 25.14 93 ARG A O 1
ATOM 700 N N . GLY A 1 94 ? 22.152 -20.228 -7.760 1.00 22.91 94 GLY A N 1
ATOM 701 C CA . GLY A 1 94 ? 21.318 -21.219 -7.071 1.00 22.91 94 GLY A CA 1
ATOM 702 C C . GLY A 1 94 ? 19.854 -20.851 -6.835 1.00 22.91 94 GLY A C 1
ATOM 703 O O . GLY A 1 94 ? 19.483 -20.533 -5.717 1.00 22.91 94 GLY A O 1
ATOM 704 N N . MET A 1 95 ? 18.998 -21.035 -7.841 1.00 25.50 95 MET A N 1
ATOM 705 C CA . MET A 1 95 ? 17.950 -22.065 -7.794 1.00 25.50 95 MET A CA 1
ATOM 706 C C . MET A 1 95 ? 17.270 -22.175 -9.162 1.00 25.50 95 MET A C 1
ATOM 708 O O . MET A 1 95 ? 16.912 -21.190 -9.797 1.00 25.50 95 MET A O 1
ATOM 712 N N . ALA A 1 96 ? 17.192 -23.410 -9.642 1.00 25.08 96 ALA A N 1
ATOM 713 C CA . ALA A 1 96 ? 16.731 -23.774 -10.964 1.00 25.08 96 ALA A CA 1
ATOM 714 C C . ALA A 1 96 ? 15.206 -23.936 -11.016 1.00 25.08 96 ALA A C 1
ATOM 716 O O . ALA A 1 96 ? 14.610 -24.458 -10.082 1.00 25.08 96 ALA A O 1
ATOM 717 N N . GLY A 1 97 ? 14.642 -23.643 -12.190 1.00 23.81 97 GLY A N 1
ATOM 718 C CA . GLY A 1 97 ? 13.647 -24.510 -12.823 1.00 23.81 97 GLY A CA 1
ATOM 719 C C . GLY A 1 97 ? 12.176 -24.216 -12.534 1.00 23.81 97 GLY A C 1
ATOM 720 O O . GLY A 1 97 ? 11.640 -24.593 -11.502 1.00 23.81 97 GLY A O 1
ATOM 721 N N . GLY A 1 98 ? 11.488 -23.689 -13.547 1.00 21.80 98 GLY A N 1
ATOM 722 C CA . GLY A 1 98 ? 10.030 -23.702 -13.636 1.00 21.80 98 GLY A CA 1
ATOM 723 C C . GLY A 1 98 ? 9.569 -23.367 -15.050 1.00 21.80 98 GLY A C 1
ATOM 724 O O . GLY A 1 98 ? 9.283 -22.215 -15.354 1.00 21.80 98 GLY A O 1
ATOM 725 N N . ARG A 1 99 ? 9.551 -24.375 -15.932 1.00 22.03 99 ARG A N 1
ATOM 726 C CA . ARG A 1 99 ? 8.844 -24.334 -17.224 1.00 22.03 99 ARG A CA 1
ATOM 727 C C . ARG A 1 99 ? 7.350 -24.127 -16.958 1.00 22.03 99 ARG A C 1
ATOM 729 O O . ARG A 1 99 ? 6.812 -24.803 -16.088 1.00 22.03 99 ARG A O 1
ATOM 736 N N . TRP A 1 100 ? 6.687 -23.277 -17.736 1.00 23.20 100 TRP A N 1
ATOM 737 C CA . TRP A 1 100 ? 5.228 -23.259 -17.817 1.00 23.20 100 TRP A CA 1
ATOM 738 C C . TRP A 1 100 ? 4.814 -23.597 -19.250 1.00 23.20 100 TRP A C 1
ATOM 740 O O . TRP A 1 100 ? 5.204 -22.931 -20.207 1.00 23.20 100 TRP A O 1
ATOM 750 N N . GLU A 1 101 ? 4.108 -24.717 -19.375 1.00 21.28 101 GLU A N 1
ATOM 751 C CA . GLU A 1 101 ? 3.429 -25.151 -20.591 1.00 21.28 101 GLU A CA 1
ATOM 752 C C . GLU A 1 101 ? 2.088 -24.421 -20.755 1.00 21.28 101 GLU A C 1
ATOM 754 O O . GLU A 1 101 ? 1.579 -23.767 -19.843 1.00 21.28 101 GLU A O 1
ATOM 759 N N . ALA A 1 102 ? 1.571 -24.516 -21.976 1.00 20.98 102 ALA A N 1
ATOM 760 C CA . ALA A 1 102 ? 0.465 -23.772 -22.548 1.00 20.98 102 ALA A CA 1
ATOM 761 C C . ALA A 1 102 ? -0.909 -23.953 -21.866 1.00 20.98 102 ALA A C 1
ATOM 763 O O . ALA A 1 102 ? -1.191 -24.920 -21.165 1.00 20.98 102 ALA A O 1
ATOM 764 N N . ALA A 1 103 ? -1.769 -22.979 -22.166 1.00 26.77 103 ALA A N 1
ATOM 765 C CA . ALA A 1 103 ? -3.162 -22.806 -21.776 1.00 26.77 103 ALA A CA 1
ATOM 766 C C . ALA A 1 103 ? -4.065 -24.055 -21.849 1.00 26.77 103 ALA A C 1
ATOM 768 O O . ALA A 1 103 ? -4.078 -24.752 -22.860 1.00 26.77 103 ALA A O 1
ATOM 769 N N . ALA A 1 104 ? -4.955 -24.207 -20.855 1.00 22.81 104 ALA A N 1
ATOM 770 C CA . ALA A 1 104 ? -6.288 -24.791 -21.040 1.00 22.81 104 ALA A CA 1
ATOM 771 C C . ALA A 1 104 ? -7.274 -24.437 -19.898 1.00 22.81 104 ALA A C 1
ATOM 773 O O . ALA A 1 104 ? -6.972 -24.618 -18.724 1.00 22.81 104 ALA A O 1
ATOM 774 N N . ALA A 1 105 ? -8.481 -24.027 -20.314 1.00 23.14 105 ALA A N 1
ATOM 775 C CA . ALA A 1 105 ? -9.796 -24.131 -19.659 1.00 23.14 105 ALA A CA 1
ATOM 776 C C . ALA A 1 105 ? -10.116 -23.328 -18.370 1.00 23.14 105 ALA A C 1
ATOM 778 O O . ALA A 1 105 ? -9.717 -23.658 -17.258 1.00 23.14 105 ALA A O 1
ATOM 779 N N . ILE A 1 106 ? -11.010 -22.344 -18.535 1.00 25.91 106 ILE A N 1
ATOM 780 C CA . ILE A 1 106 ? -11.763 -21.639 -17.483 1.00 25.91 106 ILE A CA 1
ATOM 781 C C . ILE A 1 106 ? -13.064 -22.417 -17.189 1.00 25.91 106 ILE A C 1
ATOM 783 O O . ILE A 1 106 ? -13.826 -22.648 -18.135 1.00 25.91 106 ILE A O 1
ATOM 787 N N . PRO A 1 107 ? -13.417 -22.756 -15.931 1.00 24.25 107 PRO A N 1
ATOM 788 C CA . PRO A 1 107 ? -14.786 -23.113 -15.586 1.00 24.25 107 PRO A CA 1
ATOM 789 C C . PRO A 1 107 ? -15.628 -21.872 -15.246 1.00 24.25 107 PRO A C 1
ATOM 791 O O . PRO A 1 107 ? -15.173 -20.916 -14.622 1.00 24.25 107 PRO A O 1
ATOM 794 N N . LYS A 1 108 ? -16.882 -21.922 -15.707 1.00 23.81 108 LYS A N 1
ATOM 795 C CA . LYS A 1 108 ? -17.911 -20.874 -15.680 1.00 23.81 108 LYS A CA 1
ATOM 796 C C . LYS A 1 108 ? -18.358 -20.462 -14.271 1.00 23.81 108 LYS A C 1
ATOM 798 O O . LYS A 1 108 ? -18.345 -21.253 -13.334 1.00 23.81 108 LYS A O 1
ATOM 803 N N . ALA A 1 109 ? -18.855 -19.226 -14.208 1.00 25.44 109 ALA A N 1
ATOM 804 C CA . ALA A 1 109 ? -19.526 -18.589 -13.081 1.00 25.44 109 ALA A CA 1
ATOM 805 C C . ALA A 1 109 ? -20.592 -19.482 -12.416 1.00 25.44 109 ALA A C 1
ATOM 807 O O . ALA A 1 109 ? -21.560 -19.893 -13.058 1.00 25.44 109 ALA A O 1
ATOM 808 N N . GLY A 1 110 ? -20.426 -19.725 -11.114 1.00 23.66 110 GLY A N 1
ATOM 809 C CA . GLY A 1 110 ? -21.469 -20.250 -10.238 1.00 23.66 110 GLY A CA 1
ATOM 810 C C . GLY A 1 110 ? -22.291 -19.109 -9.636 1.00 23.66 110 GLY A C 1
ATOM 811 O O . GLY A 1 110 ? -21.740 -18.128 -9.141 1.00 23.66 110 GLY A O 1
ATOM 812 N N . SER A 1 111 ? -23.614 -19.232 -9.709 1.00 23.31 111 SER A N 1
ATOM 813 C CA . SER A 1 111 ? -24.598 -18.331 -9.097 1.00 23.31 111 SER A CA 1
ATOM 814 C C . SER A 1 111 ? -24.464 -18.268 -7.559 1.00 23.31 111 SER A C 1
ATOM 816 O O . SER A 1 111 ? -23.994 -19.232 -6.954 1.00 23.31 111 SER A O 1
ATOM 818 N N . PRO A 1 112 ? -24.883 -17.168 -6.898 1.00 26.88 112 PRO A N 1
ATOM 819 C CA . PRO A 1 112 ? -24.651 -16.972 -5.468 1.00 26.88 112 PRO A CA 1
ATOM 820 C C . PRO A 1 112 ? -25.601 -17.813 -4.593 1.00 26.88 112 PRO A C 1
ATOM 822 O O . PRO A 1 112 ? -26.803 -17.849 -4.869 1.00 26.88 112 PRO A O 1
ATOM 825 N N . PRO A 1 113 ? -25.115 -18.426 -3.495 1.00 27.27 113 PRO A N 1
ATOM 826 C CA . PRO A 1 113 ? -25.980 -19.015 -2.484 1.00 27.27 113 PRO A CA 1
ATOM 827 C C . PRO A 1 113 ? -26.573 -17.921 -1.582 1.00 27.27 113 PRO A C 1
ATOM 829 O O . PRO A 1 113 ? -25.877 -17.037 -1.081 1.00 27.27 113 PRO A O 1
ATOM 832 N N . GLN A 1 114 ? -27.890 -17.989 -1.400 1.00 34.16 114 GLN A N 1
ATOM 833 C CA . GLN A 1 114 ? -28.681 -17.156 -0.498 1.00 34.16 114 GLN A CA 1
ATOM 834 C C . GLN A 1 114 ? -28.485 -17.606 0.960 1.00 34.16 114 GLN A C 1
ATOM 836 O O . GLN A 1 114 ? -28.551 -18.799 1.244 1.00 34.16 114 GLN A O 1
ATOM 841 N N . GLY A 1 115 ? -28.321 -16.658 1.890 1.00 30.19 115 GLY A N 1
ATOM 842 C CA . GLY A 1 115 ? -28.426 -16.922 3.332 1.00 30.19 115 GLY A CA 1
ATOM 843 C C . GLY A 1 115 ? -27.579 -15.987 4.199 1.00 30.19 115 GLY A C 1
ATOM 844 O O . GLY A 1 115 ? -26.366 -15.950 4.042 1.00 30.19 115 GLY A O 1
ATOM 845 N N . ALA A 1 116 ? -28.239 -15.275 5.123 1.00 34.59 116 ALA A N 1
ATOM 846 C CA . ALA A 1 116 ? -27.741 -14.215 6.019 1.00 34.59 116 ALA A CA 1
ATOM 847 C C . ALA A 1 116 ? -27.449 -12.862 5.336 1.00 34.59 116 ALA A C 1
ATOM 849 O O . ALA A 1 116 ? -26.309 -12.485 5.073 1.00 34.59 116 ALA A O 1
ATOM 850 N N . THR A 1 117 ? -28.515 -12.111 5.047 1.00 50.72 117 THR A N 1
ATOM 851 C CA . THR A 1 117 ? -28.434 -10.720 4.577 1.00 50.72 117 THR A CA 1
ATOM 852 C C . THR A 1 117 ? -27.994 -9.788 5.706 1.00 50.72 117 THR A C 1
ATOM 854 O O . THR A 1 117 ? -28.781 -9.485 6.599 1.00 50.72 117 THR A O 1
ATOM 857 N N . ASP A 1 118 ? -26.749 -9.321 5.638 1.00 70.06 118 ASP A N 1
ATOM 858 C CA . ASP A 1 118 ? -26.233 -8.197 6.425 1.00 70.06 118 ASP A CA 1
ATOM 859 C C . ASP A 1 118 ? -27.112 -6.955 6.184 1.00 70.06 118 ASP A C 1
ATOM 861 O O . ASP A 1 118 ? -27.402 -6.618 5.031 1.00 70.06 118 ASP A O 1
ATOM 865 N N . ALA A 1 119 ? -27.558 -6.281 7.246 1.00 75.38 119 ALA A N 1
ATOM 866 C CA . ALA A 1 119 ? -28.440 -5.119 7.154 1.00 75.38 119 ALA A CA 1
ATOM 867 C C . ALA A 1 119 ? -27.844 -4.019 6.259 1.00 75.38 119 ALA A C 1
ATOM 869 O O . ALA A 1 119 ? -28.558 -3.429 5.444 1.00 75.38 119 ALA A O 1
ATOM 870 N N . LYS A 1 120 ? -26.518 -3.829 6.299 1.00 77.25 120 LYS A N 1
ATOM 871 C CA . LYS A 1 120 ? -25.809 -2.887 5.418 1.00 77.25 120 LYS A CA 1
ATOM 872 C C . LYS A 1 120 ? -25.903 -3.286 3.948 1.00 77.25 120 LYS A C 1
ATOM 874 O O . LYS A 1 120 ? -26.111 -2.423 3.098 1.00 77.25 120 LYS A O 1
ATOM 879 N N . SER A 1 121 ? -25.822 -4.581 3.641 1.00 77.38 121 SER A N 1
ATOM 880 C CA . SER A 1 121 ? -25.959 -5.090 2.269 1.00 77.38 121 SER A CA 1
ATOM 881 C C . SER A 1 121 ? -27.365 -4.867 1.702 1.00 77.38 121 SER A C 1
ATOM 883 O O . SER A 1 121 ? -27.510 -4.497 0.537 1.00 77.38 121 SER A O 1
ATOM 885 N N . VAL A 1 122 ? -28.402 -5.016 2.534 1.00 84.31 122 VAL A N 1
ATOM 886 C CA . VAL A 1 122 ? -29.798 -4.772 2.137 1.00 84.31 122 VAL A CA 1
ATOM 887 C C . VAL A 1 122 ? -30.031 -3.284 1.888 1.00 84.31 122 VAL A C 1
ATOM 889 O O . VAL A 1 122 ? -30.650 -2.926 0.887 1.00 84.31 122 VAL A O 1
ATOM 892 N N . ILE A 1 123 ? -29.489 -2.417 2.750 1.00 84.44 123 ILE A N 1
ATOM 893 C CA . ILE A 1 123 ? -29.573 -0.961 2.588 1.00 84.44 123 ILE A CA 1
ATOM 894 C C . ILE A 1 123 ? -28.828 -0.516 1.323 1.00 84.44 123 ILE A C 1
ATOM 896 O O . ILE A 1 123 ? -29.398 0.194 0.498 1.00 84.44 123 ILE A O 1
ATOM 900 N N . ALA A 1 124 ? -27.591 -0.975 1.114 1.00 77.56 124 ALA A N 1
ATOM 901 C CA . ALA A 1 124 ? -26.798 -0.631 -0.065 1.00 77.56 124 ALA A CA 1
ATOM 902 C C . ALA A 1 124 ? -27.475 -1.079 -1.372 1.00 77.56 124 ALA A C 1
ATOM 904 O O . ALA A 1 124 ? -27.564 -0.295 -2.319 1.00 77.56 124 ALA A O 1
ATOM 905 N N . ALA A 1 125 ? -28.023 -2.299 -1.408 1.00 76.50 125 ALA A N 1
ATOM 906 C CA . ALA A 1 125 ? -28.762 -2.805 -2.564 1.00 76.50 125 ALA A CA 1
ATOM 907 C C . ALA A 1 125 ? -30.035 -1.988 -2.842 1.00 76.50 125 ALA A C 1
ATOM 909 O O . ALA A 1 125 ? -30.351 -1.700 -3.999 1.00 76.50 125 ALA A O 1
ATOM 910 N N . ALA A 1 126 ? -30.750 -1.571 -1.792 1.00 82.81 126 ALA A N 1
ATOM 911 C CA . ALA A 1 126 ? -31.924 -0.717 -1.924 1.00 82.81 126 ALA A CA 1
ATOM 912 C C . ALA A 1 126 ? -31.560 0.647 -2.524 1.00 82.81 126 ALA A C 1
ATOM 914 O O . ALA A 1 126 ? -32.223 1.094 -3.455 1.00 82.81 126 ALA A O 1
ATOM 915 N N . ILE A 1 127 ? -30.473 1.271 -2.055 1.00 76.19 127 ILE A N 1
ATOM 916 C CA . ILE A 1 127 ? -29.973 2.562 -2.560 1.00 76.19 127 ILE A CA 1
ATOM 917 C C . ILE A 1 127 ? -29.547 2.448 -4.024 1.00 76.19 127 ILE A C 1
ATOM 919 O O . ILE A 1 127 ? -29.956 3.267 -4.847 1.00 76.19 127 ILE A O 1
ATOM 923 N N . GLN A 1 128 ? -28.783 1.409 -4.369 1.00 77.38 128 GLN A N 1
ATOM 924 C CA . GLN A 1 128 ? -28.330 1.164 -5.739 1.00 77.38 128 GLN A CA 1
ATOM 925 C C . GLN A 1 128 ? -29.506 1.017 -6.716 1.00 77.38 128 GLN A C 1
ATOM 927 O O . GLN A 1 128 ? -29.425 1.479 -7.853 1.00 77.38 128 GLN A O 1
ATOM 932 N N . LYS A 1 129 ? -30.609 0.406 -6.269 1.00 76.06 129 LYS A N 1
ATOM 933 C CA . LYS A 1 129 ? -31.832 0.243 -7.064 1.00 76.06 129 LYS A CA 1
ATOM 934 C C . LYS A 1 129 ? -32.718 1.499 -7.068 1.00 76.06 129 LYS A C 1
ATOM 936 O O . LYS A 1 129 ? -33.336 1.794 -8.086 1.00 76.06 129 LYS A O 1
ATOM 941 N N . GLY A 1 130 ? -32.794 2.236 -5.958 1.00 68.56 130 GLY A N 1
ATOM 942 C CA . GLY A 1 130 ? -33.691 3.384 -5.782 1.00 68.56 130 GLY A CA 1
ATOM 943 C C . GLY A 1 130 ? -33.191 4.689 -6.411 1.00 68.56 130 GLY A C 1
ATOM 944 O O . GLY A 1 130 ? -33.983 5.427 -6.995 1.00 68.56 130 GLY A O 1
ATOM 945 N N . VAL A 1 131 ? -31.882 4.964 -6.359 1.00 68.88 131 VAL A N 1
ATOM 946 C CA . VAL A 1 131 ? -31.298 6.219 -6.877 1.00 68.88 131 VAL A CA 1
ATOM 947 C C . VAL A 1 131 ? -31.571 6.435 -8.377 1.00 68.88 131 VAL A C 1
ATOM 949 O O . VAL A 1 131 ? -32.010 7.531 -8.732 1.00 68.88 131 VAL A O 1
ATOM 952 N N . PRO A 1 132 ? -31.402 5.436 -9.269 1.00 63.50 132 PRO A N 1
ATOM 953 C CA . PRO A 1 132 ? -31.732 5.604 -10.686 1.00 63.50 132 PRO A CA 1
ATOM 954 C C . PRO A 1 132 ? -33.222 5.866 -10.941 1.00 63.50 132 PRO A C 1
ATOM 956 O O . PRO A 1 132 ? -33.553 6.630 -11.842 1.00 63.50 132 PRO A O 1
ATOM 959 N N . LEU A 1 133 ? -34.122 5.275 -10.142 1.00 64.50 133 LEU A N 1
ATOM 960 C CA . LEU A 1 133 ? -35.569 5.491 -10.270 1.00 64.50 133 LEU A CA 1
ATOM 961 C C . LEU A 1 133 ? -35.947 6.930 -9.913 1.00 64.50 133 LEU A C 1
ATOM 963 O O . LEU A 1 133 ? -36.686 7.572 -10.653 1.00 64.50 133 LEU A O 1
ATOM 967 N N . TYR A 1 134 ? -35.392 7.452 -8.818 1.00 67.19 134 TYR A N 1
ATOM 968 C CA . TYR A 1 134 ? -35.626 8.831 -8.397 1.00 67.19 134 TYR A CA 1
ATOM 969 C C . TYR A 1 134 ? -35.081 9.838 -9.420 1.00 67.19 134 TYR A C 1
ATOM 971 O O . TYR A 1 134 ? -35.817 10.708 -9.881 1.00 67.19 134 TYR A O 1
ATOM 979 N N . ASN A 1 135 ? -33.824 9.669 -9.846 1.00 62.34 135 ASN A N 1
ATOM 980 C CA . ASN A 1 135 ? -33.195 10.548 -10.839 1.00 62.34 135 ASN A CA 1
ATOM 981 C C . ASN A 1 135 ? -33.858 10.450 -12.223 1.00 62.34 135 ASN A C 1
ATOM 983 O O . ASN A 1 135 ? -33.815 11.404 -12.993 1.00 62.34 135 ASN A O 1
ATOM 987 N N . GLY A 1 136 ? -34.495 9.317 -12.530 1.00 62.12 136 GLY A N 1
ATOM 988 C CA . GLY A 1 136 ? -35.315 9.120 -13.725 1.00 62.12 136 GLY A CA 1
ATOM 989 C C . GLY A 1 136 ? -36.722 9.723 -13.638 1.00 62.12 136 GLY A C 1
ATOM 990 O O . GLY A 1 136 ? -37.536 9.458 -14.517 1.00 62.12 136 GLY A O 1
ATOM 991 N N . GLY A 1 137 ? -37.035 10.494 -12.589 1.00 71.19 137 GLY A N 1
ATOM 992 C CA . GLY A 1 137 ? -38.336 11.142 -12.411 1.00 71.19 137 GLY A CA 1
ATOM 993 C C . GLY A 1 137 ? -39.431 10.228 -11.855 1.00 71.19 137 GLY A C 1
ATOM 994 O O . GLY A 1 137 ? -40.606 10.571 -11.947 1.00 71.19 137 GLY A O 1
ATOM 995 N N . ASN A 1 138 ? -39.073 9.079 -11.270 1.00 79.81 138 ASN A N 1
ATOM 996 C CA . ASN A 1 138 ? -40.004 8.135 -10.646 1.00 79.81 138 ASN A CA 1
ATOM 997 C C . ASN A 1 138 ? -39.797 8.049 -9.114 1.00 79.81 138 ASN A C 1
ATOM 999 O O . ASN A 1 138 ? -39.260 7.057 -8.599 1.00 79.81 138 ASN A O 1
ATOM 1003 N N . PRO A 1 139 ? -40.221 9.079 -8.354 1.00 72.38 139 PRO A N 1
ATOM 1004 C CA . PRO A 1 139 ? -40.112 9.086 -6.897 1.00 72.38 139 PRO A CA 1
ATOM 1005 C C . PRO A 1 139 ? -41.007 8.034 -6.221 1.00 72.38 139 PRO A C 1
ATOM 1007 O O . PRO A 1 139 ? -40.633 7.518 -5.169 1.00 72.38 139 PRO A O 1
ATOM 1010 N N . ASP A 1 140 ? -42.137 7.652 -6.827 1.00 82.25 140 ASP A N 1
ATOM 1011 C CA . ASP A 1 140 ? -43.016 6.596 -6.301 1.00 82.25 140 ASP A CA 1
ATOM 1012 C C . ASP A 1 140 ? -42.336 5.221 -6.330 1.00 82.25 140 ASP A C 1
ATOM 1014 O O . ASP A 1 140 ? -42.328 4.509 -5.325 1.00 82.25 140 ASP A O 1
ATOM 1018 N N . GLY A 1 141 ? -41.697 4.868 -7.448 1.00 75.50 141 GLY A N 1
ATOM 1019 C CA . GLY A 1 141 ? -40.929 3.628 -7.577 1.00 75.50 141 GLY A CA 1
ATOM 1020 C C . GLY A 1 141 ? -39.722 3.586 -6.636 1.00 75.50 141 GLY A C 1
ATOM 1021 O O . GLY A 1 141 ? -39.424 2.545 -6.051 1.00 75.50 141 GLY A O 1
ATOM 1022 N N . CYS A 1 142 ? -39.061 4.727 -6.423 1.00 76.81 142 CYS A N 1
ATOM 1023 C CA . CYS A 1 142 ? -37.995 4.853 -5.428 1.00 76.81 142 CYS A CA 1
ATOM 1024 C C . CYS A 1 142 ? -38.515 4.601 -3.998 1.00 76.81 142 CYS A C 1
ATOM 1026 O O . CYS A 1 142 ? -37.957 3.781 -3.264 1.00 76.81 142 CYS A O 1
ATOM 1028 N N . ALA A 1 143 ? -39.626 5.243 -3.619 1.00 85.69 143 ALA A N 1
ATOM 1029 C CA . ALA A 1 143 ? -40.240 5.074 -2.304 1.00 85.69 143 ALA A CA 1
ATOM 1030 C C . ALA A 1 143 ? -40.699 3.625 -2.051 1.00 85.69 143 ALA A C 1
ATOM 1032 O O . ALA A 1 143 ? -40.541 3.118 -0.938 1.00 85.69 143 ALA A O 1
ATOM 1033 N N . GLN A 1 144 ? -41.215 2.930 -3.071 1.00 88.62 144 GLN A N 1
ATOM 1034 C CA . GLN A 1 144 ? -41.567 1.508 -2.979 1.00 88.62 144 GLN A CA 1
ATOM 1035 C C . GLN A 1 144 ? -40.343 0.632 -2.687 1.00 88.62 144 GLN A C 1
ATOM 1037 O O . GLN A 1 144 ? -40.364 -0.137 -1.727 1.00 88.62 144 GLN A O 1
ATOM 1042 N N . VAL A 1 145 ? -39.250 0.809 -3.441 1.00 83.62 145 VAL A N 1
ATOM 1043 C CA . VAL A 1 145 ? -37.999 0.055 -3.240 1.00 83.62 145 VAL A CA 1
ATOM 1044 C C . VAL A 1 145 ? -37.446 0.252 -1.826 1.00 83.62 145 VAL A C 1
ATOM 1046 O O . VAL A 1 145 ? -37.036 -0.715 -1.182 1.00 83.62 145 VAL A O 1
ATOM 1049 N N . TYR A 1 146 ? -37.464 1.482 -1.306 1.00 89.69 146 TYR A N 1
ATOM 1050 C CA . TYR A 1 146 ? -37.001 1.742 0.058 1.00 89.69 146 TYR A CA 1
ATOM 1051 C C . TYR A 1 146 ? -37.950 1.195 1.131 1.00 89.69 146 TYR A C 1
ATOM 1053 O O . TYR A 1 146 ? -37.481 0.694 2.152 1.00 89.69 146 TYR A O 1
ATOM 1061 N N . SER A 1 147 ? -39.264 1.232 0.898 1.00 90.75 147 SER A N 1
ATOM 1062 C CA . SER A 1 147 ? -40.258 0.680 1.829 1.00 90.75 147 SER A CA 1
ATOM 1063 C C . SER A 1 147 ? -40.130 -0.837 1.963 1.00 90.75 147 SER A C 1
ATOM 1065 O O . SER A 1 147 ? -40.184 -1.369 3.070 1.00 90.75 147 SER A O 1
ATOM 1067 N N . GLU A 1 148 ? -39.938 -1.545 0.848 1.00 89.62 148 GLU A N 1
ATOM 1068 C CA . GLU A 1 148 ? -39.713 -2.995 0.834 1.00 89.62 148 GLU A CA 1
ATOM 1069 C C . GLU A 1 148 ? -38.417 -3.372 1.555 1.00 89.62 148 GLU A C 1
ATOM 1071 O O . GLU A 1 148 ? -38.400 -4.308 2.355 1.00 89.62 148 GLU A O 1
ATOM 1076 N N . ALA A 1 149 ? -37.341 -2.614 1.322 1.00 88.62 149 ALA A N 1
ATOM 1077 C CA . ALA A 1 149 ? -36.077 -2.814 2.018 1.00 88.62 149 ALA A CA 1
ATOM 1078 C C . ALA A 1 149 ? -36.214 -2.589 3.531 1.00 88.62 149 ALA A C 1
ATOM 1080 O O . ALA A 1 149 ? -35.740 -3.412 4.310 1.00 88.62 149 ALA A O 1
ATOM 1081 N N . ALA A 1 150 ? -36.906 -1.525 3.953 1.00 89.62 150 ALA A N 1
ATOM 1082 C CA . ALA A 1 150 ? -37.153 -1.233 5.364 1.00 89.62 150 ALA A CA 1
ATOM 1083 C C . ALA A 1 150 ? -37.983 -2.332 6.053 1.00 89.62 150 ALA A C 1
ATOM 1085 O O . ALA A 1 150 ? -37.621 -2.767 7.143 1.00 89.62 150 ALA A O 1
ATOM 1086 N N . LYS A 1 151 ? -39.042 -2.839 5.406 1.00 90.69 151 LYS A N 1
ATOM 1087 C CA . LYS A 1 151 ? -39.843 -3.964 5.925 1.00 90.69 151 LYS A CA 1
ATOM 1088 C C . LYS A 1 151 ? -39.014 -5.239 6.050 1.00 90.69 151 LYS A C 1
ATOM 1090 O O . LYS A 1 151 ? -38.973 -5.840 7.114 1.00 90.69 151 LYS A O 1
ATOM 1095 N N . ARG A 1 152 ? -38.251 -5.584 5.008 1.00 88.38 152 ARG A N 1
ATOM 1096 C CA . ARG A 1 152 ? -37.355 -6.750 5.017 1.00 88.38 152 ARG A CA 1
ATOM 1097 C C . ARG A 1 152 ? -36.312 -6.681 6.135 1.00 88.38 152 ARG A C 1
ATOM 1099 O O . ARG A 1 152 ? -35.936 -7.707 6.692 1.00 88.38 152 ARG A O 1
ATOM 1106 N N . LEU A 1 153 ? -35.819 -5.483 6.433 1.00 87.75 153 LEU A N 1
ATOM 1107 C CA . LEU A 1 153 ? -34.886 -5.248 7.528 1.00 87.75 153 LEU A CA 1
ATOM 1108 C C . LEU A 1 153 ? -35.554 -5.417 8.901 1.00 87.75 153 LEU A C 1
ATOM 1110 O O . LEU A 1 153 ? -34.939 -5.992 9.797 1.00 87.75 153 LEU A O 1
ATOM 1114 N N . LEU A 1 154 ? -36.800 -4.960 9.060 1.00 86.25 154 LEU A N 1
ATOM 1115 C CA . LEU A 1 154 ? -37.585 -5.121 10.290 1.00 86.25 154 LEU A CA 1
ATOM 1116 C C . LEU A 1 154 ? -37.971 -6.579 10.562 1.00 86.25 154 LEU A C 1
ATOM 1118 O O . LEU A 1 154 ? -37.871 -7.018 11.707 1.00 86.25 154 LEU A O 1
ATOM 1122 N N . ASP A 1 155 ? -38.324 -7.328 9.516 1.00 83.38 155 ASP A N 1
ATOM 1123 C CA . ASP A 1 155 ? -38.614 -8.767 9.584 1.00 83.38 155 ASP A CA 1
ATOM 1124 C C . ASP A 1 155 ? -37.345 -9.602 9.870 1.00 83.38 155 ASP A C 1
ATOM 1126 O O . ASP A 1 155 ? -37.416 -10.772 10.250 1.00 83.38 155 ASP A O 1
ATOM 1130 N N . GLY A 1 156 ? -36.161 -9.003 9.694 1.00 74.62 156 GLY A N 1
ATOM 1131 C CA . GLY A 1 156 ? -34.861 -9.61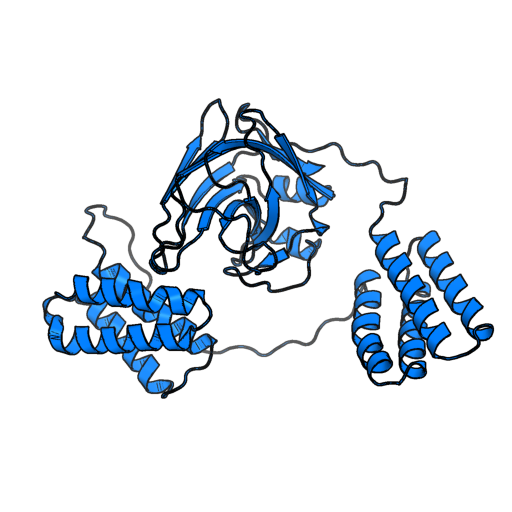3 9.946 1.00 74.62 156 GLY A CA 1
ATOM 1132 C C . GLY A 1 156 ? -34.407 -9.567 11.415 1.00 74.62 156 GLY A C 1
ATOM 1133 O O . GLY A 1 156 ? -34.630 -8.613 12.168 1.00 74.62 156 GLY A O 1
ATOM 1134 N N . GLY A 1 157 ? -33.665 -10.598 11.831 1.00 59.91 157 GLY A N 1
ATOM 1135 C CA . GLY A 1 157 ? -33.137 -10.721 13.197 1.00 59.91 157 GLY A CA 1
ATOM 1136 C C . GLY A 1 157 ? -31.970 -9.784 13.549 1.00 59.91 157 GLY A C 1
ATOM 1137 O O . GLY A 1 157 ? -31.717 -9.571 14.732 1.00 59.91 157 GLY A O 1
ATOM 1138 N N . SER A 1 158 ? -31.290 -9.188 12.564 1.00 62.44 158 SER A N 1
ATOM 1139 C CA . SER A 1 158 ? -29.965 -8.561 12.746 1.00 62.44 158 SER A CA 1
ATOM 1140 C C . SER A 1 158 ? -29.943 -7.055 13.052 1.00 62.44 158 SER A C 1
ATOM 1142 O O . SER A 1 158 ? -28.861 -6.485 13.086 1.00 62.44 158 SER A O 1
ATOM 1144 N N . LEU A 1 159 ? -31.082 -6.392 13.280 1.00 74.56 159 LEU A N 1
ATOM 1145 C CA . LEU A 1 159 ? -31.100 -4.957 13.608 1.00 74.56 159 LEU A CA 1
ATOM 1146 C C . LEU A 1 159 ? -31.096 -4.676 15.119 1.00 74.56 159 LEU A C 1
ATOM 1148 O O . LEU A 1 159 ? -31.816 -5.322 15.881 1.00 74.56 159 LEU A O 1
ATOM 1152 N N . GLY A 1 160 ? -30.378 -3.635 15.550 1.00 77.00 160 GLY A N 1
ATOM 1153 C CA . GLY A 1 160 ? -30.492 -3.087 16.908 1.00 77.00 160 GLY A CA 1
ATOM 1154 C C . GLY A 1 160 ? -31.869 -2.461 17.193 1.00 77.00 160 GLY A C 1
ATOM 1155 O O . GLY A 1 160 ? -32.570 -2.018 16.280 1.00 77.00 160 GLY A O 1
ATOM 1156 N N . SER A 1 161 ? -32.271 -2.378 18.467 1.00 75.12 161 SER A N 1
ATOM 1157 C CA . SER A 1 161 ? -33.576 -1.820 18.883 1.00 75.12 161 SER A CA 1
ATOM 1158 C C . SER A 1 161 ? -33.790 -0.368 18.423 1.00 75.12 161 SER A C 1
ATOM 1160 O O . SER A 1 161 ? -34.883 -0.019 17.975 1.00 75.12 161 SER A O 1
ATOM 1162 N N . GLY A 1 162 ? -32.738 0.460 18.440 1.00 77.62 162 GLY A N 1
ATOM 1163 C CA . GLY A 1 162 ? -32.772 1.842 17.939 1.00 77.62 162 GLY A CA 1
ATOM 1164 C C . GLY A 1 162 ? -32.903 1.954 16.413 1.00 77.62 162 GLY A C 1
ATOM 1165 O O . GLY A 1 162 ? -33.636 2.812 15.911 1.00 77.62 162 GLY A O 1
ATOM 1166 N N . ALA A 1 163 ? -32.257 1.050 15.670 1.00 82.94 163 ALA A N 1
ATOM 1167 C CA . ALA A 1 163 ? -32.377 0.963 14.215 1.00 82.94 163 ALA A CA 1
ATOM 1168 C C . ALA A 1 163 ? -33.789 0.523 13.798 1.00 82.94 163 ALA A C 1
ATOM 1170 O O . ALA A 1 163 ? -34.403 1.152 12.935 1.00 82.94 163 ALA A O 1
ATOM 1171 N N . ARG A 1 164 ? -34.351 -0.490 14.479 1.00 85.44 164 ARG A N 1
ATOM 1172 C CA . ARG A 1 164 ? -35.743 -0.922 14.267 1.00 85.44 164 ARG A CA 1
ATOM 1173 C C . ARG A 1 164 ? -36.736 0.205 14.536 1.00 85.44 164 ARG A C 1
ATOM 1175 O O . ARG A 1 164 ? -37.588 0.472 13.697 1.00 85.44 164 ARG A O 1
ATOM 1182 N N . ALA A 1 165 ? -36.596 0.917 15.656 1.00 84.62 165 ALA A N 1
ATOM 1183 C CA . ALA A 1 165 ? -37.481 2.036 15.982 1.00 84.62 165 ALA A CA 1
ATOM 1184 C C . ALA A 1 165 ? -37.412 3.169 14.941 1.00 84.62 165 ALA A C 1
ATOM 1186 O O . ALA A 1 165 ? -38.426 3.795 14.635 1.00 84.62 165 ALA A O 1
ATOM 1187 N N . THR A 1 166 ? -36.227 3.426 14.379 1.00 88.12 166 THR A N 1
ATOM 1188 C CA . THR A 1 166 ? -36.035 4.425 13.317 1.00 88.12 166 THR A CA 1
ATOM 1189 C C . THR A 1 166 ? -36.746 4.028 12.023 1.00 88.12 166 THR A C 1
ATOM 1191 O O . THR A 1 166 ? -37.472 4.851 11.467 1.00 88.12 166 THR A O 1
ATOM 1194 N N . LEU A 1 167 ? -36.600 2.776 11.572 1.00 89.25 167 LEU A N 1
ATOM 1195 C CA . LEU A 1 167 ? -37.295 2.284 10.375 1.00 89.25 167 LEU A CA 1
ATOM 1196 C C . LEU A 1 167 ? -38.811 2.228 10.565 1.00 89.25 167 LEU A C 1
ATOM 1198 O O . LEU A 1 167 ? -39.542 2.639 9.668 1.00 89.25 167 LEU A O 1
ATOM 1202 N N . GLN A 1 168 ? -39.280 1.765 11.726 1.00 91.12 168 GLN A N 1
ATOM 1203 C CA . GLN A 1 168 ? -40.710 1.671 12.012 1.00 91.12 168 GLN A CA 1
ATOM 1204 C C . GLN A 1 168 ? -41.371 3.053 11.963 1.00 91.12 168 GLN A C 1
ATOM 1206 O O . GLN A 1 168 ? -42.347 3.246 11.246 1.00 91.12 168 GLN A O 1
ATOM 1211 N N . ARG A 1 169 ? -40.770 4.053 12.620 1.00 89.75 169 ARG A N 1
ATOM 1212 C CA . ARG A 1 169 ? -41.280 5.432 12.614 1.00 89.75 169 ARG A CA 1
ATOM 1213 C C . ARG A 1 169 ? -41.337 6.031 11.206 1.00 89.75 169 ARG A C 1
ATOM 1215 O O . ARG A 1 169 ? -42.279 6.753 10.894 1.00 89.75 169 ARG A O 1
ATOM 1222 N N . ALA A 1 170 ? -40.336 5.744 10.374 1.00 88.94 170 ALA A N 1
ATOM 1223 C CA . ALA A 1 170 ? -40.292 6.223 8.997 1.00 88.94 170 ALA A CA 1
ATOM 1224 C C . ALA A 1 170 ? -41.355 5.561 8.108 1.00 88.94 170 ALA A C 1
ATOM 1226 O O . ALA A 1 170 ? -41.884 6.214 7.217 1.00 88.94 170 ALA A O 1
ATOM 1227 N N . LEU A 1 171 ? -41.688 4.286 8.346 1.00 91.38 171 LEU A N 1
ATOM 1228 C CA . LEU A 1 171 ? -42.778 3.601 7.645 1.00 91.38 171 LEU A CA 1
ATOM 1229 C C . LEU A 1 171 ? -44.155 4.118 8.082 1.00 91.38 171 LEU A C 1
ATOM 1231 O O . LEU A 1 171 ? -45.021 4.329 7.232 1.00 91.38 171 LEU A O 1
ATOM 1235 N N . ASP A 1 172 ? -44.339 4.371 9.378 1.00 90.50 172 ASP A N 1
ATOM 1236 C CA . ASP A 1 172 ? -45.603 4.867 9.933 1.00 90.50 172 ASP A CA 1
ATOM 1237 C C . ASP A 1 172 ? -45.910 6.305 9.468 1.00 90.50 172 ASP A C 1
ATOM 1239 O O . ASP A 1 172 ? -47.070 6.671 9.272 1.00 90.50 172 ASP A O 1
ATOM 1243 N N . SER A 1 173 ? -44.878 7.124 9.229 1.00 87.75 173 SER A N 1
ATOM 1244 C CA . SER A 1 173 ? -45.039 8.510 8.775 1.00 87.75 173 SER A CA 1
ATOM 1245 C C . SER A 1 173 ? -45.376 8.650 7.284 1.00 87.75 173 SER A C 1
ATOM 1247 O O . SER A 1 173 ? -45.857 9.708 6.875 1.00 87.75 173 SER A O 1
ATOM 1249 N N . LEU A 1 174 ? -45.204 7.603 6.458 1.00 88.38 174 LEU A N 1
ATOM 1250 C CA . LEU A 1 174 ? -45.367 7.701 4.997 1.00 88.38 174 LEU A CA 1
ATOM 1251 C C . LEU A 1 174 ? -46.763 8.125 4.549 1.00 88.38 174 LEU A C 1
ATOM 1253 O O . LEU A 1 174 ? -46.892 8.787 3.521 1.00 88.38 174 LEU A O 1
ATOM 1257 N N . GLN A 1 175 ? -47.801 7.736 5.292 1.00 83.88 175 GLN A N 1
ATOM 1258 C CA . GLN A 1 175 ? -49.190 8.068 4.959 1.00 83.88 175 GLN A CA 1
ATOM 1259 C C . GLN A 1 175 ? -49.523 9.545 5.201 1.00 83.88 175 GLN A C 1
ATOM 1261 O O . GLN A 1 175 ? -50.487 10.049 4.636 1.00 83.88 175 GLN A O 1
ATOM 1266 N N . GLN A 1 176 ? -48.725 10.233 6.020 1.00 85.75 176 GLN A N 1
ATOM 1267 C CA . GLN A 1 176 ? -48.920 11.640 6.375 1.00 85.75 176 GLN A CA 1
ATOM 1268 C C . GLN A 1 176 ? -48.102 12.591 5.487 1.00 85.75 176 GLN A C 1
ATOM 1270 O O . GLN A 1 176 ? -48.213 13.809 5.614 1.00 85.75 176 GLN A O 1
ATOM 1275 N N . LEU A 1 177 ? -47.262 12.055 4.594 1.00 86.38 177 LEU A N 1
ATOM 1276 C CA . LEU A 1 177 ? -46.414 12.853 3.714 1.00 86.38 177 LEU A CA 1
ATOM 1277 C C . LEU A 1 177 ? -47.156 13.247 2.424 1.00 86.38 177 LEU A C 1
ATOM 1279 O O . LEU A 1 177 ? -47.832 12.413 1.820 1.00 86.38 177 LEU A O 1
ATOM 1283 N N . PRO A 1 178 ? -46.995 14.498 1.953 1.00 71.00 178 PRO A N 1
ATOM 1284 C CA . PRO A 1 178 ? -47.869 15.090 0.937 1.00 71.00 178 PRO A CA 1
ATOM 1285 C C . PRO A 1 178 ? -47.638 14.563 -0.485 1.00 71.00 178 PRO A C 1
ATOM 1287 O O . PRO A 1 178 ? -48.494 14.739 -1.348 1.00 71.00 178 PRO A O 1
ATOM 1290 N N . ASN A 1 179 ? -46.477 13.965 -0.773 1.00 85.25 179 ASN A N 1
ATOM 1291 C CA . ASN A 1 179 ? -46.132 13.492 -2.113 1.00 85.25 179 ASN A CA 1
ATOM 1292 C C . ASN A 1 179 ? -45.073 12.373 -2.099 1.00 85.25 179 ASN A C 1
ATOM 1294 O O . ASN A 1 179 ? -44.443 12.069 -1.084 1.00 85.25 179 ASN A O 1
ATOM 1298 N N . ALA A 1 180 ? -44.900 11.728 -3.255 1.00 75.38 180 ALA A N 1
ATOM 1299 C CA . ALA A 1 180 ? -43.924 10.661 -3.487 1.00 75.38 180 ALA A CA 1
ATOM 1300 C C . ALA A 1 180 ? -42.475 11.077 -3.203 1.00 75.38 180 ALA A C 1
ATOM 1302 O O . ALA A 1 180 ? -41.702 10.290 -2.662 1.00 75.38 180 ALA A O 1
ATOM 1303 N N . ASP A 1 181 ? -42.137 12.326 -3.516 1.00 69.75 181 ASP A N 1
ATOM 1304 C CA . ASP A 1 181 ? -40.813 12.897 -3.297 1.00 69.75 181 ASP A CA 1
ATOM 1305 C C . ASP A 1 181 ? -40.446 12.930 -1.804 1.00 69.75 181 ASP A C 1
ATOM 1307 O O . ASP A 1 181 ? -39.418 12.393 -1.385 1.00 69.75 181 ASP A O 1
ATOM 1311 N N . SER A 1 182 ? -41.366 13.438 -0.981 1.00 71.25 182 SER A N 1
ATOM 1312 C CA . SER A 1 182 ? -41.219 13.494 0.475 1.00 71.25 182 SER A CA 1
ATOM 1313 C C . SER A 1 182 ? -41.075 12.095 1.076 1.00 71.25 182 SER A C 1
ATOM 1315 O O . SER A 1 182 ? -40.236 11.882 1.952 1.00 71.25 182 SER A O 1
ATOM 1317 N N . ARG A 1 183 ? -41.851 11.122 0.575 1.00 86.31 183 ARG A N 1
ATOM 1318 C CA . ARG A 1 183 ? -41.784 9.714 1.005 1.00 86.31 183 ARG A CA 1
ATOM 1319 C C . ARG A 1 183 ? -40.435 9.075 0.668 1.00 86.31 183 ARG A C 1
ATOM 1321 O O . ARG A 1 183 ? -39.847 8.416 1.522 1.00 86.31 183 ARG A O 1
ATOM 1328 N N . ALA A 1 184 ? -39.916 9.299 -0.541 1.00 75.25 184 ALA A N 1
ATOM 1329 C CA . ALA A 1 184 ? -38.614 8.781 -0.958 1.00 75.25 184 ALA A CA 1
ATOM 1330 C C . ALA A 1 184 ? -37.472 9.342 -0.093 1.00 75.25 184 ALA A C 1
ATOM 1332 O O . ALA A 1 184 ? -36.611 8.586 0.363 1.00 75.25 184 ALA A O 1
ATOM 1333 N N . TRP A 1 185 ? -37.493 10.647 0.190 1.00 75.38 185 TRP A N 1
ATOM 1334 C CA . TRP A 1 185 ? -36.483 11.293 1.030 1.00 75.38 185 TRP A CA 1
ATOM 1335 C C . TRP A 1 185 ? -36.566 10.902 2.504 1.00 75.38 185 TRP A C 1
ATOM 1337 O O . TRP 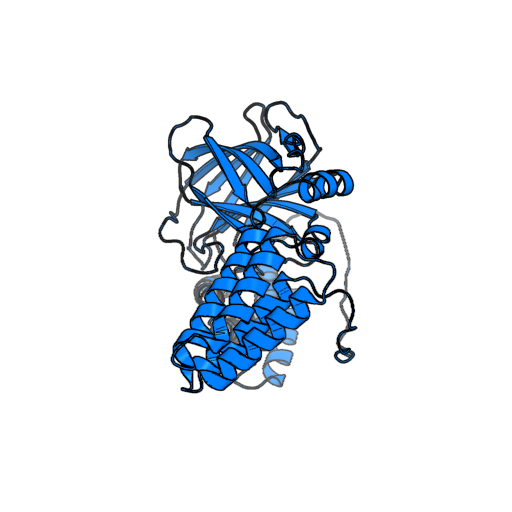A 1 185 ? -35.523 10.764 3.143 1.00 75.38 185 TRP A O 1
ATOM 1347 N N . GLU A 1 186 ? -37.767 10.714 3.052 1.00 84.56 186 GLU A N 1
ATOM 1348 C CA . GLU A 1 186 ? -37.942 10.246 4.432 1.00 84.56 186 GLU A CA 1
ATOM 1349 C C . GLU A 1 186 ? -37.343 8.848 4.614 1.00 84.56 186 GLU A C 1
ATOM 1351 O O . GLU A 1 186 ? -36.532 8.618 5.514 1.00 84.56 186 GLU A O 1
ATOM 1356 N N . LEU A 1 187 ? -37.641 7.936 3.687 1.00 86.06 187 LEU A N 1
ATOM 1357 C CA . LEU A 1 187 ? -37.090 6.584 3.708 1.00 86.06 187 LEU A CA 1
ATOM 1358 C C . LEU A 1 187 ? -35.581 6.566 3.465 1.00 86.06 187 LEU A C 1
ATOM 1360 O O . LEU A 1 187 ? -34.866 5.817 4.129 1.00 86.06 187 LEU A O 1
ATOM 1364 N N . ARG A 1 188 ? -35.072 7.416 2.564 1.00 85.50 188 ARG A N 1
ATOM 1365 C CA . ARG A 1 188 ? -33.629 7.565 2.330 1.00 85.50 188 ARG A CA 1
ATOM 1366 C C . ARG A 1 188 ? -32.910 7.962 3.618 1.00 85.50 188 ARG A C 1
ATOM 1368 O O . ARG A 1 188 ? -31.928 7.320 3.982 1.00 85.50 188 ARG A O 1
ATOM 1375 N N . ARG A 1 189 ? -33.430 8.975 4.319 1.00 80.81 189 ARG A N 1
ATOM 1376 C CA . ARG A 1 189 ? -32.878 9.466 5.590 1.00 80.81 189 ARG A CA 1
ATOM 1377 C C . ARG A 1 189 ? -32.917 8.394 6.675 1.00 80.81 189 ARG A C 1
ATOM 1379 O O . ARG A 1 189 ? -31.929 8.232 7.386 1.00 80.81 189 ARG A O 1
ATOM 1386 N N . ALA A 1 190 ? -34.005 7.632 6.771 1.00 88.12 190 ALA A N 1
ATOM 1387 C CA . ALA A 1 190 ? -34.123 6.532 7.725 1.00 88.12 190 ALA A CA 1
ATOM 1388 C C . ALA A 1 190 ? -33.126 5.395 7.439 1.00 88.12 190 ALA A C 1
ATOM 1390 O O . ALA A 1 190 ? -32.454 4.925 8.357 1.00 88.12 190 ALA A O 1
ATOM 1391 N N . LEU A 1 191 ? -32.970 4.993 6.172 1.00 84.94 191 LEU A N 1
ATOM 1392 C CA . LEU A 1 191 ? -31.998 3.976 5.756 1.00 84.94 191 LEU A CA 1
ATOM 1393 C C . LEU A 1 191 ? -30.551 4.435 5.991 1.00 84.94 191 LEU A C 1
ATOM 1395 O O . LEU A 1 191 ? -29.743 3.659 6.495 1.00 84.94 191 LEU A O 1
ATOM 1399 N N . ASP A 1 192 ? -30.227 5.698 5.697 1.00 82.19 192 ASP A N 1
ATOM 1400 C CA . ASP A 1 192 ? -28.908 6.274 5.986 1.00 82.19 192 ASP A CA 1
ATOM 1401 C C . ASP A 1 192 ? -28.639 6.370 7.492 1.00 82.19 192 ASP A C 1
ATOM 1403 O O . ASP A 1 192 ? -27.525 6.099 7.937 1.00 82.19 192 ASP A O 1
ATOM 1407 N N . ALA A 1 193 ? -29.646 6.734 8.291 1.00 82.81 193 ALA A N 1
ATOM 1408 C CA . ALA A 1 193 ? -29.536 6.780 9.745 1.00 82.81 193 ALA A CA 1
ATOM 1409 C C . ALA A 1 193 ? -29.288 5.389 10.335 1.00 82.81 193 ALA A C 1
ATOM 1411 O O . ALA A 1 193 ? -28.470 5.256 11.237 1.00 82.81 193 ALA A O 1
ATOM 1412 N N . VAL A 1 194 ? -29.930 4.350 9.800 1.00 85.81 194 VAL A N 1
ATOM 1413 C CA . VAL A 1 194 ? -29.714 2.959 10.223 1.00 85.81 194 VAL A CA 1
ATOM 1414 C C . VAL A 1 194 ? -28.351 2.451 9.778 1.00 85.81 194 VAL A C 1
ATOM 1416 O O . VAL A 1 194 ? -27.634 1.883 10.593 1.00 85.81 194 VAL A O 1
ATOM 1419 N N . ALA A 1 195 ? -27.942 2.720 8.535 1.00 81.69 195 ALA A N 1
ATOM 1420 C CA . ALA A 1 195 ? -26.600 2.388 8.059 1.00 81.69 195 ALA A CA 1
ATOM 1421 C C . ALA A 1 195 ? -25.509 3.066 8.907 1.00 81.69 195 ALA A C 1
ATOM 1423 O O . ALA A 1 195 ? -24.469 2.461 9.168 1.00 81.69 195 ALA A O 1
ATOM 1424 N N . LYS A 1 196 ? -25.773 4.297 9.374 1.00 75.12 196 LYS A N 1
ATOM 1425 C CA . LYS A 1 196 ? -24.914 5.033 10.309 1.00 75.12 196 LYS A CA 1
ATOM 1426 C C . LYS A 1 196 ? -24.975 4.478 11.733 1.00 75.12 196 LYS A C 1
ATOM 1428 O O . LYS A 1 196 ? -23.929 4.365 12.364 1.00 75.12 196 LYS A O 1
ATOM 1433 N N . ALA A 1 197 ? -26.149 4.106 12.234 1.00 66.62 197 ALA A N 1
ATOM 1434 C CA . ALA A 1 197 ? -26.328 3.550 13.574 1.00 66.62 197 ALA A CA 1
ATOM 1435 C C . ALA A 1 197 ? -25.691 2.158 13.712 1.00 66.62 197 ALA A C 1
ATOM 1437 O O . ALA A 1 197 ? -25.035 1.909 14.709 1.00 66.62 197 ALA A O 1
ATOM 1438 N N . ASP A 1 198 ? -25.751 1.309 12.680 1.00 58.12 198 ASP A N 1
ATOM 1439 C CA . ASP A 1 198 ? -24.982 0.050 12.591 1.00 58.12 198 ASP A CA 1
ATOM 1440 C C . ASP A 1 198 ? -23.468 0.278 12.366 1.00 58.12 198 ASP A C 1
ATOM 1442 O O . ASP A 1 198 ? -22.673 -0.662 12.269 1.00 58.12 198 ASP A O 1
ATOM 1446 N N . SER A 1 199 ? -23.041 1.534 12.213 1.00 48.34 199 SER A N 1
ATOM 1447 C CA . SER A 1 199 ? -21.630 1.941 12.194 1.00 48.34 199 SER A CA 1
ATOM 1448 C C . SER A 1 199 ? -21.213 2.757 13.422 1.00 48.34 199 SER A C 1
ATOM 1450 O O . SER A 1 199 ? -20.033 3.069 13.557 1.00 48.34 199 SER A O 1
ATOM 1452 N N . GLN A 1 200 ? -22.143 3.066 14.333 1.00 37.38 200 GLN A N 1
ATOM 1453 C CA . GLN A 1 200 ? -21.826 3.603 15.651 1.00 37.38 200 GLN A CA 1
ATOM 1454 C C . GLN A 1 200 ? -21.919 2.469 16.677 1.00 37.38 200 GLN A C 1
ATOM 1456 O O . GLN A 1 200 ? -22.948 1.799 16.746 1.00 37.38 200 GLN A O 1
ATOM 1461 N N . PRO A 1 201 ? -20.874 2.223 17.483 1.00 36.44 201 PRO A N 1
ATOM 1462 C CA . PRO A 1 201 ? -20.967 1.221 18.530 1.00 36.44 201 PRO A CA 1
ATOM 1463 C C . PRO A 1 201 ? -22.077 1.625 19.505 1.00 36.44 201 PRO A C 1
ATOM 1465 O O . PRO A 1 201 ? -22.091 2.741 20.032 1.00 36.44 201 PRO A O 1
ATOM 1468 N N . SER A 1 202 ? -23.023 0.712 19.729 1.00 30.41 202 SER A N 1
ATOM 1469 C CA . SER A 1 202 ? -23.965 0.824 20.841 1.00 30.41 202 SER A CA 1
ATOM 1470 C C . SER A 1 202 ? -23.160 0.942 22.144 1.00 30.41 202 SER A C 1
ATOM 1472 O O . SER A 1 202 ? -22.150 0.246 22.289 1.00 30.41 202 SER A O 1
ATOM 1474 N N . PRO A 1 203 ? -23.557 1.798 23.102 1.00 38.16 203 PRO A N 1
ATOM 1475 C CA . PRO A 1 203 ? -22.821 1.984 24.345 1.00 38.16 203 PRO A CA 1
ATOM 1476 C C . PRO A 1 203 ? -23.086 0.804 25.293 1.00 38.16 203 PRO A C 1
ATOM 1478 O O . PRO A 1 203 ? -23.785 0.947 26.290 1.00 38.16 203 PRO A O 1
ATOM 1481 N N . SER A 1 204 ? -22.573 -0.383 24.962 1.00 36.16 204 SER A N 1
ATOM 1482 C CA . SER A 1 204 ? -22.525 -1.529 25.881 1.00 36.16 204 SER A CA 1
ATOM 1483 C C . SER A 1 204 ? -21.542 -2.643 25.498 1.00 36.16 204 SER A C 1
ATOM 1485 O O . SER A 1 204 ? -21.514 -3.653 26.194 1.00 36.16 204 SER A O 1
ATOM 1487 N N . GLU A 1 205 ? -20.713 -2.502 24.461 1.00 39.66 205 GLU A N 1
ATOM 1488 C CA . GLU A 1 205 ? -19.602 -3.437 24.231 1.00 39.66 205 GLU A CA 1
ATOM 1489 C C . GLU A 1 205 ? -18.290 -2.782 24.659 1.00 39.66 205 GLU A C 1
ATOM 1491 O O . GLU A 1 205 ? -17.872 -1.752 24.133 1.00 39.66 205 GLU A O 1
ATOM 1496 N N . SER A 1 206 ? -17.669 -3.363 25.683 1.00 38.00 206 SER A N 1
ATOM 1497 C CA . SER A 1 206 ? -16.337 -3.009 26.158 1.00 38.00 206 SER A CA 1
ATOM 1498 C C . SER A 1 206 ? -15.361 -2.958 24.983 1.00 38.00 206 SER A C 1
ATOM 1500 O O . SER A 1 206 ? -15.095 -3.996 24.377 1.00 38.00 206 SER A O 1
ATOM 1502 N N . VAL A 1 207 ? -14.819 -1.773 24.684 1.00 46.38 207 VAL A N 1
ATOM 1503 C CA . VAL A 1 207 ? -13.702 -1.612 23.744 1.00 46.38 207 VAL A CA 1
ATOM 1504 C C . VAL A 1 207 ? -12.588 -2.560 24.205 1.00 46.38 207 VAL A C 1
ATOM 1506 O O . VAL A 1 207 ? -12.098 -2.392 25.329 1.00 46.38 207 VAL A O 1
ATOM 1509 N N . PRO A 1 208 ? -12.220 -3.589 23.422 1.00 52.00 208 PRO A N 1
ATOM 1510 C CA . PRO A 1 208 ? -11.122 -4.462 23.798 1.00 52.00 208 PRO A CA 1
ATOM 1511 C C . PRO A 1 208 ? -9.851 -3.620 23.919 1.00 52.00 208 PRO A C 1
ATOM 1513 O O . PRO A 1 208 ? -9.624 -2.687 23.149 1.00 52.00 208 PRO A O 1
ATOM 1516 N N . ALA A 1 209 ? -9.042 -3.912 24.937 1.00 58.69 209 ALA A N 1
ATOM 1517 C CA . ALA A 1 209 ? -7.823 -3.161 25.195 1.00 58.69 209 ALA A CA 1
ATOM 1518 C C . ALA A 1 209 ? -6.919 -3.147 23.941 1.00 58.69 209 ALA A C 1
ATOM 1520 O O . ALA A 1 209 ? -6.809 -4.177 23.270 1.00 58.69 209 ALA A O 1
ATOM 1521 N N . PRO A 1 210 ? -6.257 -2.016 23.629 1.00 76.50 210 PRO A N 1
ATOM 1522 C CA . PRO A 1 210 ? -5.398 -1.900 22.455 1.00 76.50 210 PRO A CA 1
ATOM 1523 C C . PRO A 1 210 ? -4.321 -2.992 22.469 1.00 76.50 210 PRO A C 1
ATOM 1525 O O . PRO A 1 210 ? -3.517 -3.075 23.402 1.00 76.50 210 PRO A O 1
ATOM 1528 N N . ALA A 1 211 ? -4.301 -3.842 21.439 1.00 90.44 211 ALA A N 1
ATOM 1529 C CA . ALA A 1 211 ? -3.338 -4.929 21.332 1.00 90.44 211 ALA A CA 1
ATOM 1530 C C . ALA A 1 211 ? -2.099 -4.457 20.562 1.00 90.44 211 ALA A C 1
ATOM 1532 O O . ALA A 1 211 ? -2.189 -3.927 19.454 1.00 90.44 211 ALA A O 1
ATOM 1533 N N . MET A 1 212 ? -0.916 -4.647 21.148 1.00 95.25 212 MET A N 1
ATOM 1534 C CA . MET A 1 212 ? 0.351 -4.305 20.501 1.00 95.25 212 MET A CA 1
ATOM 1535 C C . MET A 1 212 ? 0.662 -5.308 19.384 1.00 95.25 212 MET A C 1
ATOM 1537 O O . MET A 1 212 ? 1.035 -6.446 19.671 1.00 95.25 212 MET A O 1
ATOM 1541 N N . ILE A 1 213 ? 0.572 -4.871 18.124 1.00 96.81 213 ILE A N 1
ATOM 1542 C CA . ILE A 1 213 ? 0.967 -5.686 16.969 1.00 96.81 213 ILE A CA 1
ATOM 1543 C C . ILE A 1 213 ? 2.492 -5.780 16.932 1.00 96.81 213 ILE A C 1
ATOM 1545 O O . ILE A 1 213 ? 3.042 -6.878 16.937 1.00 96.81 213 ILE A O 1
ATOM 1549 N N . ARG A 1 214 ? 3.189 -4.638 16.929 1.00 97.56 214 ARG A N 1
ATOM 1550 C CA . ARG A 1 214 ? 4.654 -4.582 16.955 1.00 97.56 214 ARG A CA 1
ATOM 1551 C C . ARG A 1 214 ? 5.136 -3.251 17.514 1.00 97.56 214 ARG A C 1
ATOM 1553 O O . ARG A 1 214 ? 4.791 -2.203 16.984 1.00 97.56 214 ARG A O 1
ATOM 1560 N N . ASP A 1 215 ? 6.019 -3.312 18.502 1.00 96.88 215 ASP A N 1
ATOM 1561 C CA . ASP A 1 215 ? 6.883 -2.203 18.907 1.00 96.88 215 ASP A CA 1
ATOM 1562 C C . ASP A 1 215 ? 8.289 -2.490 18.367 1.00 96.88 215 ASP A C 1
ATOM 1564 O O . ASP A 1 215 ? 8.944 -3.451 18.782 1.00 96.88 215 ASP A O 1
ATOM 1568 N N . PHE A 1 216 ? 8.731 -1.710 17.383 1.00 96.25 216 PHE A N 1
ATOM 1569 C CA . PHE A 1 216 ? 10.022 -1.902 16.730 1.00 96.25 216 PHE A CA 1
ATOM 1570 C C . PHE A 1 216 ? 11.184 -1.431 17.605 1.00 96.25 216 PHE A C 1
ATOM 1572 O O . PHE A 1 216 ? 12.241 -2.058 17.562 1.00 96.25 216 PHE A O 1
ATOM 1579 N N . SER A 1 217 ? 10.986 -0.385 18.411 1.00 90.50 217 SER A N 1
ATOM 1580 C CA . SER A 1 217 ? 12.019 0.167 19.293 1.00 90.50 217 SER A CA 1
ATOM 1581 C C . SER A 1 217 ? 12.262 -0.747 20.494 1.00 90.50 217 SER A C 1
ATOM 1583 O O . SER A 1 217 ? 13.390 -1.157 20.751 1.00 90.50 217 SER A O 1
ATOM 1585 N N . ALA A 1 218 ? 11.195 -1.147 21.194 1.00 92.44 218 ALA A N 1
ATOM 1586 C CA . ALA A 1 218 ? 11.277 -2.050 22.344 1.00 92.44 218 ALA A CA 1
ATOM 1587 C C . ALA A 1 218 ? 11.348 -3.535 21.950 1.00 92.44 218 ALA A C 1
ATOM 1589 O O . ALA A 1 218 ? 11.494 -4.402 22.810 1.00 92.44 218 ALA A O 1
ATOM 1590 N N . LYS A 1 219 ? 11.203 -3.841 20.656 1.00 92.69 219 LYS A N 1
ATOM 1591 C CA . LYS A 1 219 ? 11.186 -5.195 20.084 1.00 92.69 219 LYS A CA 1
ATOM 1592 C C . LYS A 1 219 ? 10.107 -6.107 20.696 1.00 92.69 219 LYS A C 1
ATOM 1594 O O . LYS A 1 219 ? 10.284 -7.323 20.741 1.00 92.69 219 LYS A O 1
ATOM 1599 N N . ARG A 1 220 ? 8.964 -5.539 21.100 1.00 94.62 220 ARG A N 1
ATOM 1600 C CA . ARG A 1 220 ? 7.814 -6.242 21.708 1.00 94.62 220 ARG A CA 1
ATOM 1601 C C . ARG A 1 220 ? 6.689 -6.504 20.698 1.00 94.62 220 ARG A C 1
ATOM 1603 O O . ARG A 1 220 ? 6.643 -5.893 19.633 1.00 94.62 220 ARG A O 1
ATOM 1610 N N . GLY A 1 221 ? 5.752 -7.383 21.054 1.00 95.31 221 GLY A N 1
ATOM 1611 C CA . GLY A 1 221 ? 4.645 -7.791 20.180 1.00 95.31 221 GLY A CA 1
ATOM 1612 C C . GLY A 1 221 ? 5.044 -8.941 19.255 1.00 95.31 221 GLY A C 1
ATOM 1613 O O . GLY A 1 221 ? 5.957 -9.701 19.570 1.00 95.31 221 GLY A O 1
ATOM 1614 N N . LEU A 1 222 ? 4.362 -9.066 18.120 1.00 96.44 222 LEU A N 1
ATOM 1615 C CA . LEU A 1 222 ? 4.618 -10.114 17.136 1.00 96.44 222 LEU A CA 1
ATOM 1616 C C . LEU A 1 222 ? 6.001 -9.944 16.501 1.00 96.44 222 LEU A C 1
ATOM 1618 O O . LEU A 1 222 ? 6.455 -8.827 16.255 1.00 96.44 222 LEU A O 1
ATOM 1622 N N . GLU A 1 223 ? 6.669 -11.050 16.186 1.00 96.00 223 GLU A N 1
ATOM 1623 C CA . GLU A 1 223 ? 7.834 -11.011 15.301 1.00 96.00 223 GLU A CA 1
ATOM 1624 C C . GLU A 1 223 ? 7.384 -10.772 13.859 1.00 96.00 223 GLU A C 1
ATOM 1626 O O . GLU A 1 223 ? 6.412 -11.373 13.398 1.00 96.00 223 GLU A O 1
ATOM 1631 N N . VAL A 1 224 ? 8.107 -9.919 13.132 1.00 96.56 224 VAL A N 1
ATOM 1632 C CA . VAL A 1 224 ? 7.790 -9.563 11.745 1.00 96.56 224 VAL A CA 1
ATOM 1633 C C . VAL A 1 224 ? 9.023 -9.686 10.854 1.00 96.56 224 VAL A C 1
ATOM 1635 O O . VAL A 1 224 ? 10.128 -9.328 11.261 1.00 96.56 224 VAL A O 1
ATOM 1638 N N . ALA A 1 225 ? 8.830 -10.158 9.626 1.00 95.38 225 ALA A N 1
ATOM 1639 C CA . ALA A 1 225 ? 9.824 -10.091 8.560 1.00 95.38 225 ALA A CA 1
ATOM 1640 C C . ALA A 1 225 ? 9.525 -8.883 7.663 1.00 95.38 225 ALA A C 1
ATOM 1642 O O . ALA A 1 225 ? 8.407 -8.750 7.166 1.00 95.38 225 ALA A O 1
ATOM 1643 N N . GLY A 1 226 ? 10.503 -7.993 7.489 1.00 95.06 226 GLY A N 1
ATOM 1644 C CA . GLY A 1 226 ? 10.373 -6.786 6.672 1.00 95.06 226 GLY A CA 1
ATOM 1645 C C . GLY A 1 226 ? 11.008 -6.944 5.292 1.00 95.06 226 GLY A C 1
ATOM 1646 O O . GLY A 1 226 ? 12.069 -7.552 5.180 1.00 95.06 226 GLY A O 1
ATOM 1647 N N . PHE A 1 227 ? 10.387 -6.384 4.255 1.00 94.88 227 PHE A N 1
ATOM 1648 C CA . PHE A 1 227 ? 10.927 -6.365 2.893 1.00 94.88 227 PHE A CA 1
ATOM 1649 C C . PHE A 1 227 ? 10.482 -5.118 2.119 1.00 94.88 227 PHE A C 1
ATOM 1651 O O . PHE A 1 227 ? 9.472 -4.491 2.450 1.00 94.88 227 PHE A O 1
ATOM 1658 N N . ILE A 1 228 ? 11.251 -4.760 1.090 1.00 94.88 228 ILE A N 1
ATOM 1659 C CA . ILE A 1 228 ? 11.030 -3.575 0.253 1.00 94.88 228 ILE A CA 1
ATOM 1660 C C . ILE A 1 228 ? 10.324 -3.951 -1.051 1.00 94.88 228 ILE A C 1
ATOM 1662 O O . ILE A 1 228 ? 10.585 -5.003 -1.633 1.00 94.88 228 ILE A O 1
ATOM 1666 N N . VAL A 1 229 ? 9.443 -3.066 -1.517 1.00 90.31 229 VAL A N 1
ATOM 1667 C CA . VAL A 1 229 ? 8.811 -3.112 -2.837 1.00 90.31 229 VAL A CA 1
ATOM 1668 C C . VAL A 1 229 ? 8.873 -1.713 -3.453 1.00 90.31 229 VAL A C 1
ATOM 1670 O O . VAL A 1 229 ? 8.223 -0.788 -2.964 1.00 90.31 229 VAL A O 1
ATOM 1673 N N . ASN A 1 230 ? 9.629 -1.565 -4.539 1.00 83.75 230 ASN A N 1
ATOM 1674 C CA . ASN A 1 230 ? 9.781 -0.310 -5.282 1.00 83.75 230 ASN A CA 1
ATOM 1675 C C . ASN A 1 230 ? 9.112 -0.393 -6.665 1.00 83.75 230 ASN A C 1
ATOM 1677 O O . ASN A 1 230 ? 8.716 -1.463 -7.128 1.00 83.75 230 ASN A O 1
ATOM 1681 N N . ASP A 1 231 ? 9.003 0.751 -7.335 1.00 72.50 231 ASP A N 1
ATOM 1682 C CA . ASP A 1 231 ? 8.361 0.936 -8.645 1.00 72.50 231 ASP A CA 1
ATOM 1683 C C . ASP A 1 231 ? 9.203 0.510 -9.868 1.00 72.50 231 ASP A C 1
ATOM 1685 O O . ASP A 1 231 ? 8.864 0.819 -11.015 1.00 72.50 231 ASP A O 1
ATOM 1689 N N . THR A 1 232 ? 10.290 -0.230 -9.649 1.00 66.50 232 THR A N 1
ATOM 1690 C CA . THR A 1 232 ? 11.321 -0.519 -10.660 1.00 66.50 232 THR A CA 1
ATOM 1691 C C . THR A 1 232 ? 10.845 -1.391 -11.817 1.00 66.50 232 THR A C 1
ATOM 1693 O O . THR A 1 232 ? 11.403 -1.333 -12.917 1.00 66.50 232 THR A O 1
ATOM 1696 N N . VAL A 1 233 ? 9.777 -2.160 -11.605 1.00 57.84 233 VAL A N 1
ATOM 1697 C CA . VAL A 1 233 ? 9.323 -3.189 -12.544 1.00 57.84 233 VAL A CA 1
ATOM 1698 C C . VAL A 1 233 ? 8.874 -2.612 -13.889 1.00 57.84 233 VAL A C 1
ATOM 1700 O O . VAL A 1 233 ? 9.086 -3.222 -14.929 1.00 57.84 233 VAL A O 1
ATOM 1703 N N . MET A 1 234 ? 8.335 -1.391 -13.890 1.00 60.22 234 MET A N 1
ATOM 1704 C CA . MET A 1 234 ? 8.049 -0.644 -15.114 1.00 60.22 234 MET A CA 1
ATOM 1705 C C . MET A 1 234 ? 8.992 0.553 -15.246 1.00 60.22 234 MET A C 1
ATOM 1707 O O . MET A 1 234 ? 8.582 1.621 -15.631 1.00 60.22 234 MET A O 1
ATOM 1711 N N . GLY A 1 235 ? 10.285 0.420 -14.947 1.00 59.28 235 GLY A N 1
ATOM 1712 C CA . GLY A 1 235 ? 11.272 1.472 -15.252 1.00 59.28 235 GLY A CA 1
ATOM 1713 C C . GLY A 1 235 ? 11.240 2.670 -14.305 1.00 59.28 235 GLY A C 1
ATOM 1714 O O . GLY A 1 235 ? 12.000 3.620 -14.516 1.00 59.28 235 GLY A O 1
ATOM 1715 N N . GLY A 1 236 ? 10.422 2.588 -13.252 1.00 74.50 236 GLY A N 1
ATOM 1716 C CA . GLY A 1 236 ? 10.530 3.449 -12.090 1.00 74.50 236 GLY A CA 1
ATOM 1717 C C . GLY A 1 236 ? 11.934 3.384 -11.497 1.00 74.50 236 GLY A C 1
ATOM 1718 O O . GLY A 1 236 ? 12.691 2.428 -11.691 1.00 74.50 236 GLY A O 1
ATOM 1719 N N . ARG A 1 237 ? 12.324 4.478 -10.857 1.00 81.88 237 ARG A N 1
ATOM 1720 C CA . ARG A 1 237 ? 13.688 4.680 -10.360 1.00 81.88 237 ARG A CA 1
ATOM 1721 C C . ARG A 1 237 ? 13.705 4.985 -8.869 1.00 81.88 237 ARG A C 1
ATOM 1723 O O . ARG A 1 237 ? 14.696 5.530 -8.388 1.00 81.88 237 ARG A O 1
ATOM 1730 N N . SER A 1 238 ? 12.616 4.684 -8.164 1.00 86.75 238 SER A N 1
ATOM 1731 C CA . SER A 1 238 ? 12.599 4.800 -6.713 1.00 86.75 238 SER A CA 1
ATOM 1732 C C . SER A 1 238 ? 13.451 3.690 -6.109 1.00 86.75 238 SER A C 1
ATOM 1734 O O . SER A 1 238 ? 13.406 2.539 -6.544 1.00 86.75 238 SER A O 1
ATOM 1736 N N . ASP A 1 239 ? 14.218 4.049 -5.092 1.00 90.31 239 ASP A N 1
ATOM 1737 C CA . ASP A 1 239 ? 15.099 3.142 -4.371 1.00 90.31 239 ASP A CA 1
ATOM 1738 C C . ASP A 1 239 ? 14.933 3.368 -2.874 1.00 90.31 239 ASP A C 1
ATOM 1740 O O . ASP A 1 239 ? 14.737 4.501 -2.426 1.00 90.31 239 ASP A O 1
ATOM 1744 N N . SER A 1 240 ? 14.938 2.292 -2.098 1.00 95.38 240 SER A N 1
ATOM 1745 C CA . SER A 1 240 ? 14.678 2.385 -0.668 1.00 95.38 240 SER A CA 1
ATOM 1746 C C . SER A 1 240 ? 15.207 1.188 0.101 1.00 95.38 240 SER A C 1
ATOM 1748 O O . SER A 1 240 ? 15.390 0.100 -0.444 1.00 95.38 240 SER A O 1
ATOM 1750 N N . GLU A 1 241 ? 15.427 1.398 1.392 1.00 96.69 241 GLU A N 1
ATOM 1751 C CA . GLU A 1 241 ? 15.927 0.396 2.317 1.00 96.69 241 GLU A CA 1
ATOM 1752 C C . GLU A 1 241 ? 15.170 0.425 3.646 1.00 96.69 241 GLU A C 1
ATOM 1754 O O . GLU A 1 241 ? 14.593 1.437 4.059 1.00 96.69 241 GLU A O 1
ATOM 1759 N N . LEU A 1 242 ? 15.198 -0.719 4.328 1.00 97.69 242 LEU A N 1
ATOM 1760 C CA . LEU A 1 242 ? 14.665 -0.900 5.669 1.00 97.69 242 LEU A CA 1
ATOM 1761 C C . LEU A 1 242 ? 15.810 -1.248 6.616 1.00 97.69 242 LEU A C 1
ATOM 1763 O O . LEU A 1 242 ? 16.436 -2.298 6.476 1.00 97.69 242 LEU A O 1
ATOM 1767 N N . VAL A 1 243 ? 16.023 -0.408 7.624 1.00 96.50 243 VAL A N 1
ATOM 1768 C CA . VAL A 1 243 ? 17.014 -0.633 8.678 1.00 96.50 243 VAL A CA 1
ATOM 1769 C C . VAL A 1 243 ? 16.295 -0.828 10.009 1.00 96.50 243 VAL A C 1
ATOM 1771 O O . VAL A 1 243 ? 15.622 0.070 10.511 1.00 96.50 243 VAL A O 1
ATOM 1774 N N . MET A 1 244 ? 16.440 -2.012 10.600 1.00 92.44 244 MET A N 1
ATOM 1775 C CA . MET A 1 244 ? 15.962 -2.281 11.958 1.00 92.44 244 MET A CA 1
ATOM 1776 C C . MET A 1 244 ? 16.996 -1.768 12.960 1.00 92.44 244 MET A C 1
ATOM 1778 O O . MET A 1 244 ? 18.145 -2.203 12.936 1.00 92.44 244 MET A O 1
ATOM 1782 N N . SER A 1 245 ? 16.597 -0.860 13.847 1.00 88.12 245 SER A N 1
ATOM 1783 C CA . SER A 1 245 ? 17.483 -0.260 14.848 1.00 88.12 245 SER A CA 1
ATOM 1784 C C . SER A 1 245 ? 16.773 -0.102 16.192 1.00 88.12 245 SER A C 1
ATOM 1786 O O . SER A 1 245 ? 15.567 -0.324 16.301 1.00 88.12 245 SER A O 1
ATOM 1788 N N . ASP A 1 246 ? 17.495 0.338 17.219 1.00 84.06 246 ASP A N 1
ATOM 1789 C CA . ASP A 1 246 ? 16.889 0.644 18.522 1.00 84.06 246 ASP A CA 1
ATOM 1790 C C . ASP A 1 246 ? 15.994 1.902 18.473 1.00 84.06 246 ASP A C 1
ATOM 1792 O O . ASP A 1 246 ? 15.143 2.107 19.335 1.00 84.06 246 ASP A O 1
ATOM 1796 N N . GLN A 1 247 ? 16.110 2.710 17.411 1.00 80.94 247 GLN A N 1
ATOM 1797 C CA . GLN A 1 247 ? 15.207 3.825 17.104 1.00 80.94 247 GLN A CA 1
ATOM 1798 C C . GLN A 1 247 ? 13.925 3.369 16.383 1.00 80.94 247 GLN A C 1
ATOM 1800 O O . GLN A 1 247 ? 13.142 4.206 15.949 1.00 80.94 247 GLN A O 1
ATOM 1805 N N . GLY A 1 248 ? 13.695 2.057 16.255 1.00 92.00 248 GLY A N 1
ATOM 1806 C CA . GLY A 1 248 ? 12.579 1.470 15.513 1.00 92.00 248 GLY A CA 1
ATOM 1807 C C . GLY A 1 248 ? 12.969 1.005 14.107 1.00 92.00 248 GLY A C 1
ATOM 1808 O O . GLY A 1 248 ? 14.151 0.851 13.779 1.00 92.00 248 GLY A O 1
ATOM 1809 N N . ALA A 1 249 ? 11.960 0.758 13.270 1.00 97.12 249 ALA A N 1
ATOM 1810 C CA . ALA A 1 249 ? 12.145 0.429 11.861 1.00 97.12 249 ALA A CA 1
ATOM 1811 C C . ALA A 1 249 ? 12.301 1.719 11.049 1.00 97.12 249 ALA A C 1
ATOM 1813 O O . ALA A 1 249 ? 11.359 2.499 10.920 1.00 97.12 249 ALA A O 1
ATOM 1814 N N . VAL A 1 250 ? 13.492 1.944 10.504 1.00 97.31 250 VAL A N 1
ATOM 1815 C CA . VAL A 1 250 ? 13.809 3.115 9.686 1.00 97.31 250 VAL A CA 1
ATOM 1816 C C . VAL A 1 250 ? 13.608 2.752 8.222 1.00 97.31 250 VAL A C 1
ATOM 1818 O O . VAL A 1 250 ? 14.329 1.916 7.681 1.00 97.31 250 VAL A O 1
ATOM 1821 N N . PHE A 1 251 ? 12.620 3.379 7.591 1.00 97.94 251 PHE A N 1
ATOM 1822 C CA . PHE A 1 251 ? 12.362 3.269 6.162 1.00 97.94 251 PHE A CA 1
ATOM 1823 C C . PHE A 1 251 ? 12.831 4.541 5.463 1.00 97.94 251 PHE A C 1
ATOM 1825 O O . PHE A 1 251 ? 12.299 5.624 5.720 1.00 97.94 251 PHE A O 1
ATOM 1832 N N . ARG A 1 252 ? 13.836 4.424 4.596 1.00 97.62 252 ARG A N 1
ATOM 1833 C CA . ARG A 1 252 ? 14.452 5.576 3.928 1.00 97.62 252 ARG A CA 1
ATOM 1834 C C . ARG A 1 252 ? 14.840 5.262 2.496 1.00 97.62 252 ARG A C 1
ATOM 1836 O O . ARG A 1 252 ? 14.966 4.099 2.124 1.00 97.62 252 ARG A O 1
ATOM 1843 N N . GLY A 1 253 ? 15.030 6.299 1.697 1.00 97.12 253 GLY A N 1
ATOM 1844 C CA . GLY A 1 253 ? 15.369 6.142 0.291 1.00 97.12 253 GLY A CA 1
ATOM 1845 C C . GLY A 1 253 ? 15.122 7.403 -0.515 1.00 97.12 253 GLY A C 1
ATOM 1846 O O . GLY A 1 253 ? 15.040 8.499 0.035 1.00 97.12 253 GLY A O 1
ATOM 1847 N N . THR A 1 254 ? 14.986 7.232 -1.826 1.00 96.50 254 THR A N 1
ATOM 1848 C CA . THR A 1 254 ? 14.585 8.275 -2.773 1.00 96.50 254 THR A CA 1
ATOM 1849 C C . THR A 1 254 ? 13.366 7.801 -3.555 1.00 96.50 254 THR A C 1
ATOM 1851 O O . THR A 1 254 ? 13.404 6.738 -4.170 1.00 96.50 254 THR A O 1
ATOM 1854 N N . VAL A 1 255 ? 12.293 8.595 -3.567 1.00 94.56 255 VAL A N 1
ATOM 1855 C CA . VAL A 1 255 ? 11.099 8.330 -4.386 1.00 94.56 255 VAL A CA 1
ATOM 1856 C C . VAL A 1 255 ? 11.042 9.295 -5.570 1.00 94.56 255 VAL A C 1
ATOM 1858 O O . VAL A 1 255 ? 11.273 10.495 -5.410 1.00 94.56 255 VAL A O 1
ATOM 1861 N N . THR A 1 256 ? 10.748 8.791 -6.771 1.00 88.81 256 THR A N 1
ATOM 1862 C CA . THR A 1 256 ? 10.660 9.612 -7.989 1.00 88.81 256 THR A CA 1
ATOM 1863 C C . THR A 1 256 ? 9.646 9.069 -8.990 1.00 88.81 256 THR A C 1
ATOM 1865 O O . THR A 1 256 ? 9.507 7.864 -9.162 1.00 88.81 256 THR A O 1
ATOM 1868 N N . LYS A 1 257 ? 8.975 9.969 -9.713 1.00 82.06 257 LYS A N 1
ATOM 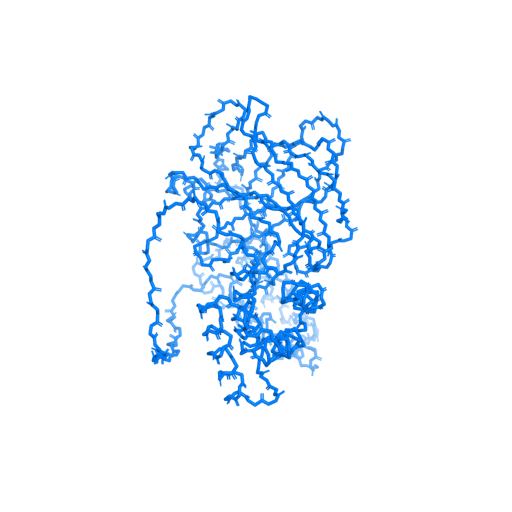1869 C CA . LYS A 1 257 ? 8.113 9.664 -10.863 1.00 82.06 257 LYS A CA 1
ATOM 1870 C C . LYS A 1 257 ? 8.907 9.391 -12.142 1.00 82.06 257 LYS A C 1
ATOM 1872 O O . LYS A 1 257 ? 8.326 9.026 -13.166 1.00 82.06 257 LYS A O 1
ATOM 1877 N N . ARG A 1 258 ? 10.233 9.580 -12.130 1.00 71.38 258 ARG A N 1
ATOM 1878 C CA . ARG A 1 258 ? 11.078 9.353 -13.307 1.00 71.38 258 ARG A CA 1
ATOM 1879 C C . ARG A 1 258 ? 10.955 7.905 -13.782 1.00 71.38 258 ARG A C 1
ATOM 1881 O O . ARG A 1 258 ? 11.021 6.973 -12.988 1.00 71.38 258 ARG A O 1
ATOM 1888 N N . GLY A 1 259 ? 10.798 7.736 -15.096 1.00 63.97 259 GLY A N 1
ATOM 1889 C CA . GLY A 1 259 ? 10.595 6.425 -15.714 1.00 63.97 259 GLY A CA 1
ATOM 1890 C C . GLY A 1 259 ? 9.211 5.826 -15.458 1.00 63.97 259 GLY A C 1
ATOM 1891 O O . GLY A 1 259 ? 9.039 4.624 -15.585 1.00 63.97 259 GLY A O 1
ATOM 1892 N N . GLY A 1 260 ? 8.225 6.654 -15.095 1.00 64.56 260 GLY A N 1
ATOM 1893 C CA . GLY A 1 260 ? 6.867 6.202 -14.803 1.00 64.56 260 GLY A CA 1
ATOM 1894 C C . GLY A 1 260 ? 6.693 5.660 -13.384 1.00 64.56 260 GLY A C 1
ATOM 1895 O O . GLY A 1 260 ? 5.641 5.109 -13.097 1.00 64.56 260 GLY A O 1
ATOM 1896 N N . GLY A 1 261 ? 7.688 5.800 -12.506 1.00 77.50 261 GLY A N 1
ATOM 1897 C CA . GLY A 1 261 ? 7.578 5.398 -11.107 1.00 77.50 261 GLY A CA 1
ATOM 1898 C C . GLY A 1 261 ? 6.652 6.297 -10.278 1.00 77.50 261 GLY A C 1
ATOM 1899 O O . GLY A 1 261 ? 5.663 6.854 -10.749 1.00 77.50 261 GLY A O 1
ATOM 1900 N N . GLY A 1 262 ? 7.019 6.485 -9.022 1.00 84.56 262 GLY A N 1
ATOM 1901 C CA . GLY A 1 262 ? 6.370 7.347 -8.052 1.00 84.56 262 GLY A CA 1
ATOM 1902 C C . GLY A 1 262 ? 5.899 6.597 -6.815 1.00 84.56 262 GLY A C 1
ATOM 1903 O O . GLY A 1 262 ? 4.988 7.091 -6.154 1.00 84.56 262 GLY A O 1
ATOM 1904 N N . PHE A 1 263 ? 6.465 5.426 -6.492 1.00 93.00 263 PHE A N 1
ATOM 1905 C CA . PHE A 1 263 ? 6.219 4.803 -5.192 1.00 93.00 263 PHE A CA 1
ATOM 1906 C C . PHE A 1 263 ? 7.431 4.063 -4.612 1.00 93.00 263 PHE A C 1
ATOM 1908 O O . PHE A 1 263 ? 8.227 3.455 -5.324 1.00 93.00 263 PHE A O 1
ATOM 1915 N N . ALA A 1 264 ? 7.510 4.067 -3.283 1.00 95.31 264 ALA A N 1
ATOM 1916 C CA . ALA A 1 264 ? 8.420 3.243 -2.495 1.00 95.31 264 ALA A CA 1
ATOM 1917 C C . ALA A 1 264 ? 7.638 2.654 -1.317 1.00 95.31 264 ALA A C 1
ATOM 1919 O O . ALA A 1 264 ? 6.882 3.370 -0.652 1.00 95.31 264 ALA A O 1
ATOM 1920 N N . SER A 1 265 ? 7.780 1.353 -1.066 1.00 96.56 265 SER A N 1
ATOM 1921 C CA . SER A 1 265 ? 7.002 0.651 -0.046 1.00 96.56 265 SER A CA 1
ATOM 1922 C C . SER A 1 265 ? 7.857 -0.284 0.793 1.00 96.56 265 SER A C 1
ATOM 1924 O O . SER A 1 265 ? 8.685 -1.030 0.280 1.00 96.56 265 SER A O 1
ATOM 1926 N N . VAL A 1 266 ? 7.583 -0.287 2.094 1.00 97.81 266 VAL A N 1
ATOM 1927 C CA . VAL A 1 266 ? 8.054 -1.301 3.033 1.00 97.81 266 VAL A CA 1
ATOM 1928 C C . VAL A 1 266 ? 6.870 -2.131 3.508 1.00 97.81 266 VAL A C 1
ATOM 1930 O O . VAL A 1 266 ? 5.810 -1.596 3.837 1.00 97.81 266 VAL A O 1
ATOM 1933 N N . ARG A 1 267 ? 7.037 -3.451 3.555 1.00 97.44 267 ARG A N 1
ATOM 1934 C CA . ARG A 1 267 ? 6.018 -4.392 4.023 1.00 97.44 267 ARG A CA 1
ATOM 1935 C C . ARG A 1 267 ? 6.571 -5.252 5.144 1.00 97.44 267 ARG A C 1
ATOM 1937 O O . ARG A 1 267 ? 7.751 -5.581 5.159 1.00 97.44 267 ARG A O 1
ATOM 1944 N N . PHE A 1 268 ? 5.693 -5.617 6.066 1.00 97.69 268 PHE A N 1
ATOM 1945 C CA . PHE A 1 268 ? 5.979 -6.439 7.227 1.00 97.69 268 PHE A CA 1
ATOM 1946 C C . PHE A 1 268 ? 5.011 -7.615 7.262 1.00 97.69 268 PHE A C 1
ATOM 1948 O O . PHE A 1 268 ? 3.790 -7.434 7.253 1.00 97.69 268 PHE A O 1
ATOM 1955 N N . GLN A 1 269 ? 5.565 -8.819 7.332 1.00 96.88 269 GLN A N 1
ATOM 1956 C CA . GLN A 1 269 ? 4.814 -10.056 7.481 1.00 96.88 269 GLN A CA 1
ATOM 1957 C C . GLN A 1 269 ? 5.002 -10.601 8.902 1.00 96.88 269 GLN A C 1
ATOM 1959 O O . GLN A 1 269 ? 6.116 -11.008 9.248 1.00 96.88 269 GLN A O 1
ATOM 1964 N N . PRO A 1 270 ? 3.954 -10.598 9.743 1.00 96.94 270 PRO A N 1
ATOM 1965 C CA . PRO A 1 270 ? 3.978 -11.265 11.037 1.00 96.94 270 PRO A CA 1
ATOM 1966 C C . PRO A 1 270 ? 4.253 -12.760 10.890 1.00 96.94 270 PRO A C 1
ATOM 1968 O O . PRO A 1 270 ? 3.675 -13.421 10.027 1.00 96.94 270 PRO A O 1
ATOM 1971 N N . ARG A 1 271 ? 5.117 -13.300 11.754 1.00 96.00 271 ARG A N 1
ATOM 1972 C CA . ARG A 1 271 ? 5.394 -14.744 11.807 1.00 96.00 271 ARG A CA 1
ATOM 1973 C C . ARG A 1 271 ? 4.189 -15.537 12.303 1.00 96.00 271 ARG A C 1
ATOM 1975 O O . ARG A 1 271 ? 3.904 -16.603 11.770 1.00 96.00 271 ARG A O 1
ATOM 1982 N N . ASP A 1 272 ? 3.465 -14.991 13.276 1.00 96.25 272 ASP A N 1
ATOM 1983 C CA . ASP A 1 272 ? 2.180 -15.524 13.724 1.00 96.25 272 ASP A CA 1
ATOM 1984 C C . ASP A 1 272 ? 1.032 -14.721 13.099 1.00 96.25 272 ASP A C 1
ATOM 1986 O O . ASP A 1 272 ? 0.557 -13.715 13.636 1.00 96.25 272 ASP A O 1
ATOM 1990 N N . ARG A 1 273 ? 0.590 -15.170 11.919 1.00 95.19 273 ARG A N 1
ATOM 1991 C CA . ARG A 1 273 ? -0.566 -14.585 11.228 1.00 95.19 273 ARG A CA 1
ATOM 1992 C C . ARG A 1 273 ? -1.863 -14.775 12.020 1.00 95.19 273 ARG A C 1
ATOM 1994 O O . ARG A 1 273 ? -2.728 -13.908 11.956 1.00 95.19 273 ARG A O 1
ATOM 2001 N N . GLY A 1 274 ? -2.015 -15.879 12.753 1.00 95.69 274 GLY A N 1
ATOM 2002 C CA . GLY A 1 274 ? -3.233 -16.169 13.511 1.00 95.69 274 GLY A CA 1
ATOM 2003 C C . GLY A 1 274 ? -3.458 -15.145 14.622 1.00 95.69 274 GLY A C 1
ATOM 2004 O O . GLY A 1 274 ? -4.537 -14.557 14.708 1.00 95.69 274 GLY A O 1
ATOM 2005 N N . ALA A 1 275 ? -2.413 -14.867 15.405 1.00 95.44 275 ALA A N 1
ATOM 2006 C CA . ALA A 1 275 ? -2.435 -13.825 16.427 1.00 95.44 275 ALA A CA 1
ATOM 2007 C C . ALA A 1 275 ? -2.662 -12.432 15.822 1.00 95.44 275 ALA A C 1
ATOM 2009 O O . ALA A 1 275 ? -3.460 -11.657 16.349 1.00 95.44 275 ALA A O 1
ATOM 2010 N N . PHE A 1 276 ? -2.025 -12.126 14.687 1.00 96.56 276 PHE A N 1
ATOM 2011 C CA . PHE A 1 276 ? -2.236 -10.857 13.985 1.00 96.56 276 PHE A CA 1
ATOM 2012 C C . PHE A 1 276 ? -3.701 -10.648 13.572 1.00 96.56 276 PHE A C 1
ATOM 2014 O O . PHE A 1 276 ? -4.281 -9.600 13.858 1.00 96.56 276 PHE A O 1
ATOM 2021 N N . LEU A 1 277 ? -4.323 -11.657 12.957 1.00 95.44 277 LEU A N 1
ATOM 2022 C CA . LEU A 1 277 ? -5.735 -11.603 12.573 1.00 95.44 277 LEU A CA 1
ATOM 2023 C C . LEU A 1 277 ? -6.655 -11.491 13.789 1.00 95.44 277 LEU A C 1
ATOM 2025 O O . LEU A 1 277 ? -7.606 -10.716 13.758 1.00 95.44 277 LEU A O 1
ATOM 2029 N N . ALA A 1 278 ? -6.366 -12.218 14.873 1.00 94.25 278 ALA A N 1
ATOM 2030 C CA . ALA A 1 278 ? -7.141 -12.124 16.107 1.00 94.25 278 ALA A CA 1
ATOM 2031 C C . ALA A 1 278 ? -7.149 -10.693 16.672 1.00 94.25 278 ALA A C 1
ATOM 2033 O O . ALA A 1 278 ? -8.214 -10.194 17.027 1.00 94.25 278 ALA A O 1
ATOM 2034 N N . MET A 1 279 ? -5.995 -10.011 16.674 1.00 95.06 279 MET A N 1
ATOM 2035 C CA . MET A 1 279 ? -5.904 -8.607 17.090 1.00 95.06 279 MET A CA 1
ATOM 2036 C C . MET A 1 279 ? -6.755 -7.695 16.197 1.00 95.06 279 MET A C 1
ATOM 2038 O O . MET A 1 279 ? -7.501 -6.864 16.715 1.00 95.06 279 MET A O 1
ATOM 2042 N N . LEU A 1 280 ? -6.682 -7.860 14.870 1.00 94.19 280 LEU A N 1
ATOM 2043 C CA . LEU A 1 280 ? -7.444 -7.041 13.919 1.00 94.19 280 LEU A CA 1
ATOM 2044 C C . LEU A 1 280 ? -8.959 -7.278 13.999 1.00 94.19 280 LEU A C 1
ATOM 2046 O O . LEU A 1 280 ? -9.714 -6.318 13.894 1.00 94.19 280 LEU A O 1
ATOM 2050 N N . ARG A 1 281 ? -9.418 -8.519 14.218 1.00 92.75 281 ARG A N 1
ATOM 2051 C CA . ARG A 1 281 ? -10.855 -8.840 14.344 1.00 92.75 281 ARG A CA 1
ATOM 2052 C C . ARG A 1 281 ? -11.524 -8.109 15.504 1.00 92.75 281 ARG A C 1
ATOM 2054 O O . ARG A 1 281 ? -12.694 -7.761 15.405 1.00 92.75 281 ARG A O 1
ATOM 2061 N N . SER A 1 282 ? -10.791 -7.900 16.595 1.00 86.94 282 SER A N 1
ATOM 2062 C CA . SER A 1 282 ? -11.282 -7.162 17.762 1.00 86.94 282 SER A CA 1
ATOM 2063 C C . SER A 1 282 ? -11.159 -5.640 17.630 1.00 86.94 282 SER A C 1
ATOM 2065 O O . SER A 1 282 ? -11.589 -4.924 18.524 1.00 86.94 282 SER A O 1
ATOM 2067 N N . ALA A 1 283 ? -10.548 -5.133 16.558 1.00 92.19 283 ALA A N 1
ATOM 2068 C CA . ALA A 1 283 ? -10.171 -3.732 16.437 1.00 92.19 283 ALA A CA 1
ATOM 2069 C C . ALA A 1 283 ? -11.149 -2.920 15.586 1.00 92.19 283 ALA A C 1
ATOM 2071 O O . ALA A 1 283 ? -11.703 -3.404 14.601 1.00 92.19 283 ALA A O 1
ATOM 2072 N N . THR A 1 284 ? -11.266 -1.631 15.897 1.00 93.06 284 THR A N 1
ATOM 2073 C CA . THR A 1 284 ? -11.919 -0.650 15.013 1.00 93.06 284 THR A CA 1
ATOM 2074 C C . THR A 1 284 ? -10.927 -0.019 14.031 1.00 93.06 284 THR A C 1
ATOM 2076 O O . THR A 1 284 ? -11.299 0.479 12.962 1.00 93.06 284 THR A O 1
ATOM 2079 N N . GLY A 1 285 ? -9.641 -0.055 14.375 1.00 94.56 285 GLY A N 1
ATOM 2080 C CA . GLY A 1 285 ? -8.569 0.551 13.606 1.00 94.56 285 GLY A CA 1
ATOM 2081 C C . GLY A 1 285 ? -7.186 0.141 14.086 1.00 94.56 285 GLY A C 1
ATOM 2082 O O . GLY A 1 285 ? -7.010 -0.674 14.993 1.00 94.56 285 GLY A O 1
ATOM 2083 N N . VAL A 1 286 ? -6.190 0.751 13.457 1.00 96.88 286 VAL A N 1
ATOM 2084 C CA . VAL A 1 286 ? -4.780 0.600 13.795 1.00 96.88 286 VAL A CA 1
ATOM 2085 C C . VAL A 1 286 ? -4.223 1.953 14.223 1.00 96.88 286 VAL A C 1
ATOM 2087 O O . VAL A 1 286 ? -4.387 2.954 13.526 1.00 96.88 286 VAL A O 1
ATOM 2090 N N . ALA A 1 287 ? -3.564 1.993 15.375 1.00 97.44 287 ALA A N 1
ATOM 2091 C CA . ALA A 1 287 ? -2.796 3.133 15.842 1.00 97.44 287 ALA A CA 1
ATOM 2092 C C . ALA A 1 287 ? -1.324 2.949 15.462 1.00 97.44 287 ALA A C 1
ATOM 2094 O O . ALA A 1 287 ? -0.745 1.874 15.629 1.00 97.44 287 ALA A O 1
ATOM 2095 N N . LEU A 1 288 ? -0.726 4.013 14.945 1.00 97.62 288 LEU A N 1
ATOM 2096 C CA . LEU A 1 288 ? 0.649 4.073 14.483 1.00 97.62 288 LEU A CA 1
ATOM 2097 C C . LEU A 1 28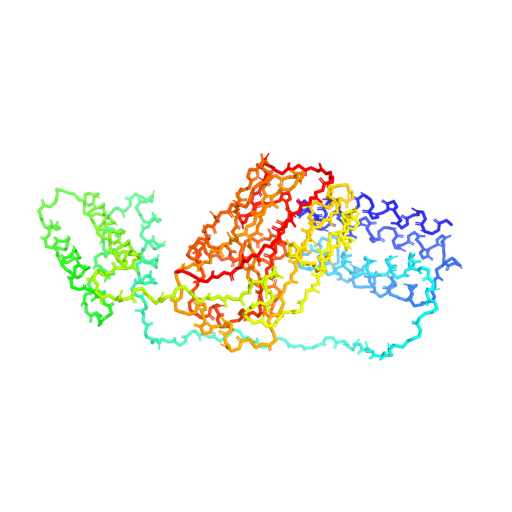8 ? 1.382 5.097 15.337 1.00 97.62 288 LEU A C 1
ATOM 2099 O O . LEU A 1 288 ? 0.918 6.229 15.453 1.00 97.62 288 LEU A O 1
ATOM 2103 N N . LYS A 1 289 ? 2.545 4.731 15.867 1.00 96.88 289 LYS A N 1
ATOM 2104 C CA . LYS A 1 289 ? 3.498 5.686 16.427 1.00 96.88 289 LYS A CA 1
ATOM 2105 C C . LYS A 1 289 ? 4.658 5.820 15.455 1.00 96.88 289 LYS A C 1
ATOM 2107 O O . LYS A 1 289 ? 5.422 4.873 15.259 1.00 96.88 289 LYS A O 1
ATOM 2112 N N . ILE A 1 290 ? 4.767 6.980 14.821 1.00 96.06 290 ILE A N 1
ATOM 2113 C CA . ILE A 1 290 ? 5.690 7.212 13.705 1.00 96.06 290 ILE A CA 1
ATOM 2114 C C . ILE A 1 290 ? 6.344 8.581 13.807 1.00 96.06 290 ILE A C 1
ATOM 2116 O O . ILE A 1 290 ? 5.818 9.490 14.440 1.00 96.06 290 ILE A O 1
ATOM 2120 N N . ARG A 1 291 ? 7.492 8.747 13.160 1.00 95.25 291 ARG A N 1
ATOM 2121 C CA . ARG A 1 291 ? 8.216 10.014 13.125 1.00 95.25 291 ARG A CA 1
ATOM 2122 C C . ARG A 1 291 ? 8.803 10.239 11.739 1.00 95.25 291 ARG A C 1
ATOM 2124 O O . ARG A 1 291 ? 9.589 9.427 11.262 1.00 95.25 291 ARG A O 1
ATOM 2131 N N . ARG A 1 292 ? 8.431 11.349 11.103 1.00 94.81 292 ARG A N 1
ATOM 2132 C CA . ARG A 1 292 ? 9.029 11.798 9.841 1.00 94.81 292 ARG A CA 1
ATOM 2133 C C . ARG A 1 292 ? 10.290 12.600 10.142 1.00 94.81 292 ARG A C 1
ATOM 2135 O O . ARG A 1 292 ? 10.213 13.564 10.902 1.00 94.81 292 ARG A O 1
ATOM 2142 N N . ILE A 1 293 ? 11.411 12.200 9.547 1.00 94.88 293 ILE A N 1
ATOM 2143 C CA . ILE A 1 293 ? 12.685 12.923 9.645 1.00 94.88 293 ILE A CA 1
ATOM 2144 C C . ILE A 1 293 ? 12.828 13.903 8.483 1.00 94.88 293 ILE A C 1
ATOM 2146 O O . ILE A 1 293 ? 13.177 15.054 8.700 1.00 94.88 293 ILE A O 1
ATOM 2150 N N . GLN A 1 294 ? 12.524 13.456 7.260 1.00 94.75 294 GLN A N 1
ATOM 2151 C CA . GLN A 1 294 ? 12.582 14.286 6.055 1.00 94.75 294 GLN A CA 1
ATOM 2152 C C . GLN A 1 294 ? 11.704 13.722 4.931 1.00 94.75 294 GLN A C 1
ATOM 2154 O O . GLN A 1 294 ? 11.296 12.555 4.964 1.00 94.75 294 GLN A O 1
ATOM 2159 N N . GLY A 1 295 ? 11.469 14.546 3.911 1.00 94.31 295 GLY A N 1
ATOM 2160 C CA . GLY A 1 295 ? 10.779 14.163 2.682 1.00 94.31 295 GLY A CA 1
ATOM 2161 C C . GLY A 1 295 ? 9.257 14.274 2.766 1.00 94.31 295 GLY A C 1
ATOM 2162 O O . GLY A 1 295 ? 8.700 15.022 3.571 1.00 94.31 295 GLY A O 1
ATOM 2163 N N . CYS A 1 296 ? 8.582 13.527 1.892 1.00 94.12 296 CYS A N 1
ATOM 2164 C CA . CYS A 1 296 ? 7.139 13.612 1.685 1.00 94.12 296 CYS A CA 1
ATOM 2165 C C . CYS A 1 296 ? 6.326 13.407 2.979 1.00 94.12 296 CYS A C 1
ATOM 2167 O O . CYS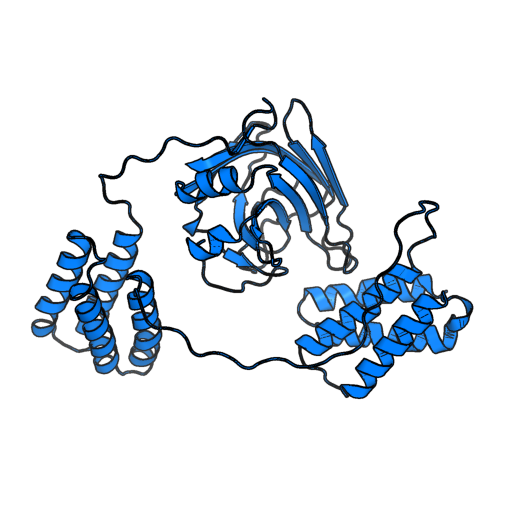 A 1 296 ? 6.577 12.503 3.780 1.00 94.12 296 CYS A O 1
ATOM 2169 N N . ALA A 1 297 ? 5.311 14.256 3.163 1.00 94.94 297 ALA A N 1
ATOM 2170 C CA . ALA A 1 297 ? 4.420 14.249 4.322 1.00 94.94 297 ALA A CA 1
ATOM 2171 C C . ALA A 1 297 ? 3.281 13.226 4.221 1.00 94.94 297 ALA A C 1
ATOM 2173 O O . ALA A 1 297 ? 2.716 12.846 5.245 1.00 94.94 297 ALA A O 1
ATOM 2174 N N . SER A 1 298 ? 2.922 12.837 2.997 1.00 95.81 298 SER A N 1
ATOM 2175 C CA . SER A 1 298 ? 1.773 11.986 2.696 1.00 95.81 298 SER A CA 1
ATOM 2176 C C . SER A 1 298 ? 2.203 10.537 2.540 1.00 95.81 298 SER A C 1
ATOM 2178 O O . SER A 1 298 ? 3.054 10.238 1.707 1.00 95.81 298 SER A O 1
ATOM 2180 N N . TRP A 1 299 ? 1.611 9.658 3.340 1.00 97.50 299 TRP A N 1
ATOM 2181 C CA . TRP A 1 299 ? 1.954 8.245 3.448 1.00 97.50 299 TRP A CA 1
ATOM 2182 C C . TRP A 1 299 ? 0.697 7.386 3.415 1.00 97.50 299 TRP A C 1
ATOM 2184 O O . TRP A 1 299 ? -0.400 7.851 3.707 1.00 97.50 299 TRP A O 1
ATOM 2194 N N . LYS A 1 300 ? 0.869 6.102 3.112 1.00 97.06 300 LYS A N 1
ATOM 2195 C CA . LYS A 1 300 ? -0.198 5.102 3.139 1.00 97.06 300 LYS A CA 1
ATOM 2196 C C . LYS A 1 300 ? 0.084 4.033 4.165 1.00 97.06 300 LYS A C 1
ATOM 2198 O O . LYS A 1 300 ? 1.190 3.494 4.179 1.00 97.06 300 LYS A O 1
ATOM 2203 N N . LEU A 1 301 ? -0.932 3.658 4.936 1.00 98.31 301 LEU A N 1
ATOM 2204 C CA . LEU A 1 301 ? -0.953 2.372 5.625 1.00 98.31 301 LEU A CA 1
ATOM 2205 C C . LEU A 1 301 ? -1.528 1.332 4.666 1.00 98.31 301 LEU A C 1
ATOM 2207 O O . LEU A 1 301 ? -2.540 1.584 4.015 1.00 98.31 301 LEU A O 1
ATOM 2211 N N . GLN A 1 302 ? -0.894 0.166 4.597 1.00 97.69 302 GLN A N 1
ATOM 2212 C CA . GLN A 1 302 ? -1.336 -0.966 3.790 1.00 97.69 302 GLN A CA 1
ATOM 2213 C C . GLN A 1 302 ? -1.629 -2.164 4.686 1.00 97.69 302 GLN A C 1
ATOM 2215 O O . GLN A 1 302 ? -0.810 -2.487 5.540 1.00 97.69 302 GLN A O 1
ATOM 2220 N N . LEU A 1 303 ? -2.737 -2.861 4.445 1.00 97.62 303 LEU A N 1
ATOM 2221 C CA . LEU A 1 303 ? -2.951 -4.240 4.883 1.00 97.62 303 LEU A CA 1
ATOM 2222 C C . LEU A 1 303 ? -2.942 -5.134 3.641 1.00 97.62 303 LEU A C 1
ATOM 2224 O O . LEU A 1 303 ? -3.724 -4.947 2.708 1.00 97.62 303 LEU A O 1
ATOM 2228 N N . ASN A 1 304 ? -1.993 -6.063 3.600 1.00 95.19 304 ASN A N 1
ATOM 2229 C CA . ASN A 1 304 ? -1.646 -6.823 2.404 1.00 95.19 304 ASN A CA 1
ATOM 2230 C C . ASN A 1 304 ? -2.311 -8.197 2.436 1.00 95.19 304 ASN A C 1
ATOM 2232 O O . ASN A 1 304 ? -2.131 -8.941 3.404 1.00 95.19 304 ASN A O 1
ATOM 2236 N N . SER A 1 305 ? -3.039 -8.536 1.373 1.00 91.12 305 SER A N 1
ATOM 2237 C CA . SER A 1 305 ? -3.645 -9.857 1.221 1.00 91.12 305 SER A CA 1
ATOM 2238 C C . SER A 1 305 ? -2.721 -10.856 0.520 1.00 91.12 305 SER A C 1
ATOM 2240 O O . SER A 1 305 ? -1.627 -10.526 0.059 1.00 91.12 305 SER A O 1
ATOM 2242 N N . GLN A 1 306 ? -3.185 -12.098 0.432 1.00 74.31 306 GLN A N 1
ATOM 2243 C CA . GLN A 1 306 ? -2.534 -13.210 -0.267 1.00 74.31 306 GLN A CA 1
ATOM 2244 C C . GLN A 1 306 ? -2.660 -13.165 -1.793 1.00 74.31 306 GLN A C 1
ATOM 2246 O O . GLN A 1 306 ? -1.838 -13.757 -2.484 1.00 74.31 306 GLN A O 1
ATOM 2251 N N . GLN A 1 307 ? -3.607 -12.393 -2.325 1.00 71.44 307 GLN A N 1
ATOM 2252 C CA . GLN A 1 307 ? -3.916 -12.327 -3.758 1.00 71.44 307 GLN A CA 1
ATOM 2253 C C . GLN A 1 307 ? -3.497 -10.991 -4.392 1.00 71.44 307 GLN A C 1
ATOM 2255 O O . GLN A 1 307 ? -4.197 -10.450 -5.242 1.00 71.44 307 GLN A O 1
ATOM 2260 N N . GLU A 1 308 ? -2.398 -10.390 -3.925 1.00 77.19 308 GLU A N 1
ATOM 2261 C CA . GLU A 1 308 ? -1.909 -9.055 -4.334 1.00 77.19 308 GLU A CA 1
ATOM 2262 C C . GLU A 1 308 ? -2.858 -7.869 -4.055 1.00 77.19 308 GLU A C 1
ATOM 2264 O O . GLU A 1 308 ? -2.433 -6.717 -4.159 1.00 77.19 308 GLU A O 1
ATOM 2269 N N . LYS A 1 309 ? -4.119 -8.105 -3.665 1.00 88.69 309 LYS A N 1
ATOM 2270 C CA . LYS A 1 309 ? -5.050 -7.066 -3.205 1.00 88.69 309 LYS A CA 1
ATOM 2271 C C . LYS A 1 309 ? -4.511 -6.432 -1.921 1.00 88.69 309 LYS A C 1
ATOM 2273 O O . LYS A 1 309 ? -4.038 -7.128 -1.018 1.00 88.69 309 LYS A O 1
ATOM 2278 N N . GLN A 1 310 ? -4.592 -5.116 -1.830 1.00 94.06 310 GLN A N 1
ATOM 2279 C CA . GLN A 1 310 ? -4.153 -4.341 -0.678 1.00 94.06 310 GLN A CA 1
ATOM 2280 C C . GLN A 1 310 ? -5.284 -3.445 -0.208 1.00 94.06 310 GLN A C 1
ATOM 2282 O O . GLN A 1 310 ? -5.932 -2.787 -1.014 1.00 94.06 310 GLN A O 1
ATOM 2287 N N . TRP A 1 311 ? -5.469 -3.358 1.096 1.00 96.25 311 TRP A N 1
ATOM 2288 C CA . TRP A 1 311 ? -6.317 -2.345 1.702 1.00 96.25 311 TRP A CA 1
ATOM 2289 C C . TRP A 1 311 ? -5.441 -1.168 2.087 1.00 96.25 311 TRP A C 1
ATOM 2291 O O . TRP A 1 311 ? -4.434 -1.364 2.765 1.00 96.25 311 TRP A O 1
ATOM 2301 N N . GLN A 1 312 ? -5.771 0.029 1.615 1.00 97.06 312 GLN A N 1
ATOM 2302 C CA . GLN A 1 312 ? -4.925 1.209 1.767 1.00 97.06 312 GLN A CA 1
ATOM 2303 C C . GLN A 1 312 ? -5.694 2.358 2.405 1.00 97.06 312 GLN A C 1
ATOM 2305 O O . GLN A 1 312 ? -6.868 2.553 2.111 1.00 97.06 312 GLN A O 1
ATOM 2310 N N . GLN A 1 313 ? -5.027 3.141 3.243 1.00 96.44 313 GLN A N 1
ATOM 2311 C CA . GLN A 1 313 ? -5.555 4.416 3.716 1.00 96.44 313 GLN A CA 1
ATOM 2312 C C . GLN A 1 313 ? -4.427 5.437 3.817 1.00 96.44 313 GLN A C 1
ATOM 2314 O O . GLN A 1 313 ? -3.365 5.139 4.373 1.00 96.44 313 GLN A O 1
ATOM 2319 N N . ASP A 1 314 ? -4.676 6.632 3.285 1.00 96.25 314 ASP A N 1
ATOM 2320 C CA . ASP A 1 314 ? -3.740 7.750 3.354 1.00 96.25 314 ASP A CA 1
ATOM 2321 C C . ASP A 1 314 ? -3.735 8.369 4.759 1.00 96.25 314 ASP A C 1
ATOM 2323 O O . ASP A 1 314 ? -4.771 8.467 5.429 1.00 96.25 314 ASP A O 1
ATOM 2327 N N . PHE A 1 315 ? -2.565 8.827 5.190 1.00 96.00 315 PHE A N 1
ATOM 2328 C CA . PHE A 1 315 ? -2.371 9.641 6.380 1.00 96.00 315 PHE A CA 1
ATOM 2329 C C . PHE A 1 315 ? -1.231 10.646 6.170 1.00 96.00 315 PHE A C 1
ATOM 2331 O O . PHE A 1 315 ? -0.388 10.501 5.283 1.00 96.00 315 PHE A O 1
ATOM 2338 N N . MET A 1 316 ? -1.205 11.682 7.006 1.00 94.81 316 MET A N 1
ATOM 2339 C CA . MET A 1 316 ? -0.186 12.730 6.971 1.00 94.81 316 MET A CA 1
ATOM 2340 C C . MET A 1 316 ? 0.681 12.663 8.225 1.00 94.81 316 MET A C 1
ATOM 2342 O O . MET A 1 316 ? 0.178 12.397 9.314 1.00 94.81 316 MET A O 1
ATOM 2346 N N . VAL A 1 317 ? 1.971 12.949 8.075 1.00 93.62 317 VAL A N 1
ATOM 2347 C CA . VAL A 1 317 ? 2.927 13.067 9.186 1.00 93.62 317 VAL A CA 1
ATOM 2348 C C . VAL A 1 317 ? 3.594 14.417 9.070 1.00 93.62 317 VAL A C 1
ATOM 2350 O O . VAL A 1 317 ? 4.161 14.698 8.018 1.00 93.62 317 VAL A O 1
ATOM 2353 N N . SER A 1 318 ? 3.541 15.264 10.094 1.00 89.00 318 SER A N 1
ATOM 2354 C CA . SER A 1 318 ? 4.228 16.564 10.057 1.00 89.00 318 SER A CA 1
ATOM 2355 C C . SER A 1 318 ? 5.743 16.415 10.269 1.00 89.00 318 SER A C 1
ATOM 2357 O O . SER A 1 318 ? 6.197 15.442 10.874 1.00 89.00 318 SER A O 1
ATOM 2359 N N . GLU A 1 319 ? 6.543 17.373 9.786 1.00 80.56 319 GLU A N 1
ATOM 2360 C CA . GLU A 1 319 ? 7.965 17.463 10.159 1.00 80.56 319 GLU A CA 1
ATOM 2361 C C . GLU A 1 319 ? 8.060 18.082 11.543 1.00 80.56 319 GLU A C 1
ATOM 2363 O O . GLU A 1 319 ? 8.041 19.299 11.703 1.00 80.56 319 GLU A O 1
ATOM 2368 N N . ALA A 1 320 ? 8.097 17.237 12.561 1.00 75.12 320 ALA A N 1
ATOM 2369 C CA . ALA A 1 320 ? 8.250 17.706 13.931 1.00 75.12 320 ALA A CA 1
ATOM 2370 C C . ALA A 1 320 ? 9.494 17.123 14.608 1.00 75.12 320 ALA A C 1
ATOM 2372 O O . ALA A 1 320 ? 9.771 17.467 15.751 1.00 75.12 320 ALA A O 1
ATOM 2373 N N . ASN A 1 321 ? 10.223 16.212 13.941 1.00 77.06 321 ASN A N 1
ATOM 2374 C CA . ASN A 1 321 ? 11.270 15.371 14.540 1.00 77.06 321 ASN A CA 1
ATOM 2375 C C . ASN A 1 321 ? 10.864 14.716 15.878 1.00 77.06 321 ASN A C 1
ATOM 2377 O O . ASN A 1 321 ? 11.706 14.201 16.614 1.00 77.06 321 ASN A O 1
ATOM 2381 N N . THR A 1 322 ? 9.562 14.656 16.157 1.00 88.12 322 THR A N 1
ATOM 2382 C CA . THR A 1 322 ? 8.946 14.048 17.329 1.00 88.12 322 THR A CA 1
ATOM 2383 C C . THR A 1 322 ? 7.971 12.956 16.887 1.00 88.12 322 THR A C 1
ATOM 2385 O O . THR A 1 322 ? 7.379 13.050 15.804 1.00 88.12 322 THR A O 1
ATOM 2388 N N . PRO A 1 323 ? 7.819 11.885 17.687 1.00 93.38 323 PRO A N 1
ATOM 2389 C CA . PRO A 1 323 ? 6.807 10.865 17.446 1.00 93.38 323 PRO A CA 1
ATOM 2390 C C . PRO A 1 323 ? 5.391 11.449 17.411 1.00 93.38 323 PRO A C 1
ATOM 2392 O O . PRO A 1 323 ? 5.016 12.227 18.284 1.00 93.38 323 PRO A O 1
ATOM 2395 N N . GLN A 1 324 ? 4.605 11.022 16.428 1.00 94.19 324 GLN A N 1
ATOM 2396 C CA . GLN A 1 324 ? 3.189 11.330 16.259 1.00 94.19 324 GLN A CA 1
ATOM 2397 C C . GLN A 1 324 ? 2.370 10.045 16.343 1.00 94.19 324 GLN A C 1
ATOM 2399 O O . GLN A 1 324 ? 2.780 9.007 15.814 1.00 94.19 324 GLN A O 1
ATOM 2404 N N . ASP A 1 325 ? 1.207 10.142 16.983 1.00 94.38 325 ASP A N 1
ATOM 2405 C CA . ASP A 1 325 ? 0.227 9.065 17.063 1.00 94.38 325 ASP A CA 1
ATOM 2406 C C . ASP A 1 325 ? -0.851 9.276 15.991 1.00 94.38 325 ASP A C 1
ATOM 2408 O O . ASP A 1 325 ? -1.610 10.245 16.028 1.00 94.38 325 ASP A O 1
ATOM 2412 N N . ILE A 1 326 ? -0.917 8.364 15.023 1.00 96.12 326 ILE A N 1
ATOM 2413 C CA . ILE A 1 326 ? -1.872 8.391 13.911 1.00 96.12 326 ILE A CA 1
ATOM 2414 C C . ILE A 1 326 ? -2.851 7.233 14.073 1.00 96.12 326 ILE A C 1
ATOM 2416 O O . ILE A 1 326 ? -2.442 6.093 14.272 1.00 96.12 326 ILE A O 1
ATOM 2420 N N . ARG A 1 327 ? -4.153 7.505 13.960 1.00 95.88 327 ARG A N 1
ATOM 2421 C CA . ARG A 1 327 ? -5.203 6.478 13.991 1.00 95.88 327 ARG A CA 1
ATOM 2422 C C . ARG A 1 327 ? -5.772 6.258 12.597 1.00 95.88 327 ARG A C 1
ATOM 2424 O O . ARG A 1 327 ? -6.221 7.205 11.960 1.00 95.88 327 ARG A O 1
ATOM 2431 N N . VAL A 1 328 ? -5.772 5.006 12.153 1.00 95.75 328 VAL A N 1
ATOM 2432 C CA . VAL A 1 328 ? -6.274 4.587 10.845 1.00 95.75 328 VAL A CA 1
ATOM 2433 C C . VAL A 1 328 ? -7.446 3.619 11.040 1.00 95.75 328 VAL A C 1
ATOM 2435 O O . VAL A 1 328 ? -7.220 2.467 11.416 1.00 95.75 328 VAL A O 1
ATOM 2438 N N . PRO A 1 329 ? -8.699 4.051 10.803 1.00 95.00 329 PRO A N 1
ATOM 2439 C CA . PRO A 1 329 ? -9.863 3.176 10.906 1.00 95.00 329 PRO A CA 1
ATOM 2440 C C . PRO A 1 329 ? -9.857 2.100 9.815 1.00 95.00 329 PRO A C 1
ATOM 2442 O O . PRO A 1 329 ? -9.646 2.414 8.642 1.00 95.00 329 PRO A O 1
ATOM 2445 N N . LEU A 1 330 ? -10.182 0.850 10.164 1.00 93.94 330 LEU A N 1
ATOM 2446 C CA . LEU A 1 330 ? -10.324 -0.227 9.168 1.00 93.94 330 LEU A CA 1
ATOM 2447 C C . LEU A 1 330 ? -11.466 0.071 8.179 1.00 93.94 330 LEU A C 1
ATOM 2449 O O . LEU A 1 330 ? -11.382 -0.250 6.994 1.00 93.94 330 LEU A O 1
ATOM 2453 N N . SER A 1 331 ? -12.506 0.766 8.646 1.00 91.38 331 SER A N 1
ATOM 2454 C CA . SER A 1 331 ? -13.650 1.200 7.839 1.00 91.38 331 SER A CA 1
ATOM 2455 C C . SER A 1 331 ? -13.324 2.290 6.813 1.00 91.38 331 SER A C 1
ATOM 2457 O O . SER A 1 331 ? -14.159 2.565 5.960 1.00 91.38 331 SER A O 1
ATOM 2459 N N . ALA A 1 332 ? -12.152 2.927 6.900 1.00 88.00 332 ALA A N 1
ATOM 2460 C CA . ALA A 1 332 ? -11.716 3.953 5.954 1.00 88.00 332 ALA A CA 1
ATOM 2461 C C . ALA A 1 332 ? -10.836 3.386 4.828 1.00 88.00 332 ALA A C 1
ATOM 2463 O O . ALA A 1 332 ? -10.505 4.104 3.895 1.00 88.00 332 ALA A O 1
ATOM 2464 N N . MET A 1 333 ? -10.445 2.110 4.897 1.00 93.94 333 MET A N 1
ATOM 2465 C CA . MET A 1 333 ? -9.477 1.554 3.956 1.00 93.94 333 MET A CA 1
ATOM 2466 C C . MET A 1 333 ? -10.100 1.224 2.597 1.00 93.94 333 MET A C 1
ATOM 2468 O O . MET A 1 333 ? -11.140 0.572 2.516 1.00 93.94 333 MET A O 1
ATOM 2472 N N . TRP A 1 334 ? -9.412 1.592 1.522 1.00 93.00 334 TRP A N 1
ATOM 2473 C CA . TRP A 1 334 ? -9.794 1.292 0.147 1.00 93.00 334 TRP A CA 1
ATOM 2474 C C . TRP A 1 334 ? -9.146 -0.002 -0.353 1.00 93.00 334 TRP A C 1
ATOM 2476 O O . TRP A 1 334 ? -7.926 -0.156 -0.240 1.00 93.00 334 TRP A O 1
ATOM 2486 N N . PRO A 1 335 ? -9.915 -0.929 -0.947 1.00 94.00 335 PRO A N 1
ATOM 2487 C CA . PRO A 1 335 ? -9.360 -2.107 -1.588 1.00 94.00 335 PRO A CA 1
ATOM 2488 C C . PRO A 1 335 ? -8.773 -1.729 -2.946 1.00 94.00 335 PRO A C 1
ATOM 2490 O O . PRO A 1 335 ? -9.463 -1.239 -3.841 1.00 94.00 335 PRO A O 1
ATOM 2493 N N . THR A 1 336 ? -7.494 -2.024 -3.120 1.00 89.12 336 THR A N 1
ATOM 2494 C CA . THR A 1 336 ? -6.721 -1.702 -4.313 1.00 89.12 336 THR A CA 1
ATOM 2495 C C . THR A 1 336 ? -6.005 -2.932 -4.849 1.00 89.12 336 THR A C 1
ATOM 2497 O O . THR A 1 336 ? -5.590 -3.815 -4.099 1.00 89.12 336 THR A O 1
ATOM 2500 N N . TRP A 1 337 ? -5.834 -2.987 -6.161 1.00 86.06 337 TRP A N 1
ATOM 2501 C CA . TRP A 1 337 ? -4.975 -3.947 -6.835 1.00 86.06 337 TRP A CA 1
ATOM 2502 C C . TRP A 1 337 ? -4.137 -3.183 -7.853 1.00 86.06 337 TRP A C 1
ATOM 2504 O O . TRP A 1 337 ? -4.678 -2.507 -8.729 1.00 86.06 337 TRP A O 1
ATOM 2514 N N . ARG A 1 338 ? -2.810 -3.223 -7.685 1.00 77.06 338 ARG A N 1
ATOM 2515 C CA . ARG A 1 338 ? -1.846 -2.504 -8.542 1.00 77.06 338 ARG A CA 1
ATOM 2516 C C . ARG A 1 338 ? -2.191 -1.016 -8.732 1.00 77.06 338 ARG A C 1
ATOM 2518 O O . ARG A 1 338 ? -2.174 -0.495 -9.841 1.00 77.06 338 ARG A O 1
ATOM 2525 N N . GLY A 1 339 ? -2.551 -0.343 -7.637 1.00 77.00 339 GLY A N 1
ATOM 2526 C CA . GLY A 1 339 ? -2.894 1.086 -7.626 1.00 77.00 339 GLY A CA 1
ATOM 2527 C C . GLY A 1 339 ? -4.307 1.430 -8.113 1.00 77.00 339 GLY A C 1
ATOM 2528 O O . GLY A 1 339 ? -4.695 2.590 -8.035 1.00 77.00 339 GLY A O 1
ATOM 2529 N N . ARG A 1 340 ? -5.098 0.451 -8.573 1.00 79.56 340 ARG A N 1
ATOM 2530 C CA . ARG A 1 340 ? -6.498 0.653 -8.978 1.00 79.56 340 ARG A CA 1
ATOM 2531 C C . ARG A 1 340 ? -7.445 0.240 -7.866 1.00 79.56 340 ARG A C 1
ATOM 2533 O O . ARG A 1 340 ? -7.263 -0.827 -7.286 1.00 79.56 340 ARG A O 1
ATOM 2540 N N . VAL A 1 341 ? -8.475 1.039 -7.604 1.00 84.12 341 VAL A N 1
ATOM 2541 C CA . VAL A 1 341 ? -9.549 0.667 -6.673 1.00 84.12 341 VAL A CA 1
ATOM 2542 C C . VAL A 1 341 ? -10.393 -0.449 -7.286 1.00 84.12 341 VAL A C 1
ATOM 2544 O O . VAL A 1 341 ? -10.827 -0.350 -8.432 1.00 84.12 341 VAL A O 1
ATOM 2547 N N . VAL A 1 342 ? -10.612 -1.521 -6.524 1.00 86.31 342 VAL A N 1
ATOM 2548 C CA . VAL A 1 342 ? -11.316 -2.738 -6.981 1.00 86.31 342 VAL A CA 1
ATOM 2549 C C . VAL A 1 342 ? -12.566 -3.061 -6.160 1.00 86.31 342 VAL A C 1
ATOM 2551 O O . VAL A 1 342 ? -13.146 -4.134 -6.301 1.00 86.31 342 VAL A O 1
ATOM 2554 N N . GLY A 1 343 ? -12.996 -2.153 -5.285 1.00 83.38 343 GLY A N 1
ATOM 2555 C CA . GLY A 1 343 ? -14.168 -2.349 -4.438 1.00 83.38 343 GLY A CA 1
ATOM 2556 C C . GLY A 1 343 ? -14.523 -1.116 -3.614 1.00 83.38 343 GLY A C 1
ATOM 2557 O O . GLY A 1 343 ? -13.896 -0.066 -3.740 1.00 83.38 343 GLY A O 1
ATOM 2558 N N . GLY A 1 344 ? -15.549 -1.256 -2.775 1.00 82.19 344 GLY A N 1
ATOM 2559 C CA . GLY A 1 344 ? -15.980 -0.201 -1.860 1.00 82.19 344 GLY A CA 1
ATOM 2560 C C . GLY A 1 344 ? -15.020 -0.008 -0.686 1.00 82.19 344 GLY A C 1
ATOM 2561 O O . GLY A 1 344 ? -14.310 -0.930 -0.294 1.00 82.19 344 GLY A O 1
ATOM 2562 N N . CYS A 1 345 ? -15.027 1.198 -0.126 1.00 87.56 345 CYS A N 1
ATOM 2563 C CA . CYS A 1 345 ? -14.284 1.536 1.081 1.00 87.56 345 CYS A CA 1
ATOM 2564 C C . CYS A 1 345 ? -14.802 0.755 2.303 1.00 87.56 345 CYS A C 1
ATOM 2566 O O . CYS A 1 345 ? -16.010 0.564 2.463 1.00 87.56 345 CYS A O 1
ATOM 2568 N N . GLY A 1 346 ? -13.872 0.343 3.163 1.00 87.62 346 GLY A N 1
ATOM 2569 C CA . GLY A 1 346 ? -14.114 -0.344 4.424 1.00 87.62 346 GLY A CA 1
ATOM 2570 C C . GLY A 1 346 ? -13.726 -1.818 4.387 1.00 87.62 346 GLY A C 1
ATOM 2571 O O . GLY A 1 346 ? -14.321 -2.616 3.665 1.00 87.62 346 GLY A O 1
ATOM 2572 N N . LEU A 1 347 ? -12.741 -2.190 5.209 1.00 89.00 347 LEU A N 1
ATOM 2573 C CA . LEU A 1 347 ? -12.317 -3.577 5.366 1.00 89.00 347 LEU A CA 1
ATOM 2574 C C . LEU A 1 347 ? -13.376 -4.369 6.148 1.00 89.00 347 LEU A C 1
ATOM 2576 O O . LEU A 1 347 ? -13.561 -4.162 7.348 1.00 89.00 347 LEU A O 1
ATOM 2580 N N . GLY A 1 348 ? -14.069 -5.277 5.460 1.00 83.44 348 GLY A N 1
ATOM 2581 C CA . GLY A 1 348 ? -15.063 -6.173 6.052 1.00 83.44 348 GLY A CA 1
ATOM 2582 C C . GLY A 1 348 ? -14.458 -7.456 6.630 1.00 83.44 348 GLY A C 1
ATOM 2583 O O . GLY A 1 348 ? -13.341 -7.844 6.297 1.00 83.44 348 GLY A O 1
ATOM 2584 N N . GLY A 1 349 ? -15.231 -8.166 7.460 1.00 82.06 349 GLY A N 1
ATOM 2585 C CA . GLY A 1 349 ? -14.761 -9.367 8.164 1.00 82.06 349 GLY A CA 1
ATOM 2586 C C . GLY A 1 349 ? -14.279 -10.502 7.251 1.00 82.06 349 GLY A C 1
ATOM 2587 O O . GLY A 1 349 ? -13.308 -11.162 7.589 1.00 82.06 349 GLY A O 1
ATOM 2588 N N . ARG A 1 350 ? -14.898 -10.707 6.076 1.00 83.88 350 ARG A N 1
ATOM 2589 C CA . ARG A 1 350 ? -14.437 -11.733 5.117 1.00 83.88 350 ARG A CA 1
ATOM 2590 C C . ARG A 1 350 ? -13.094 -11.369 4.490 1.00 83.88 350 ARG A C 1
ATOM 2592 O O . ARG A 1 350 ? -12.212 -12.210 4.440 1.00 83.88 350 ARG A O 1
ATOM 2599 N N . ASP A 1 351 ? -12.932 -10.123 4.050 1.00 87.94 351 ASP A N 1
ATOM 2600 C CA . ASP A 1 351 ? -11.678 -9.647 3.457 1.00 87.94 351 ASP A CA 1
ATOM 2601 C C . ASP A 1 351 ? -10.537 -9.564 4.482 1.00 87.94 351 ASP A C 1
ATOM 2603 O O . ASP A 1 351 ? -9.366 -9.678 4.118 1.00 87.94 351 ASP A O 1
ATOM 2607 N N . LEU A 1 352 ? -10.868 -9.369 5.764 1.00 90.31 352 LEU A N 1
ATOM 2608 C CA . LEU A 1 352 ? -9.901 -9.368 6.860 1.00 90.31 352 LEU A CA 1
ATOM 2609 C C . LEU A 1 352 ? -9.202 -10.726 6.987 1.00 90.31 352 LEU A C 1
ATOM 2611 O O . LEU A 1 352 ? -8.005 -10.763 7.259 1.00 90.31 352 LEU A O 1
ATOM 2615 N N . GLU A 1 353 ? -9.913 -11.829 6.737 1.00 90.38 353 GLU A N 1
ATOM 2616 C CA . GLU A 1 353 ? -9.339 -13.178 6.782 1.00 90.38 353 GLU A CA 1
ATOM 2617 C C . GLU A 1 353 ? -8.189 -13.355 5.790 1.00 90.38 353 GLU A C 1
ATOM 2619 O O . GLU A 1 353 ? -7.237 -14.071 6.083 1.00 90.38 353 GLU A O 1
ATOM 2624 N N . ASP A 1 354 ? -8.207 -12.657 4.656 1.00 91.31 354 ASP A N 1
ATOM 2625 C CA . ASP A 1 354 ? -7.171 -12.776 3.626 1.00 91.31 354 ASP A CA 1
ATOM 2626 C C . ASP A 1 354 ? -5.919 -11.940 3.920 1.00 91.31 354 ASP A C 1
ATOM 2628 O O . ASP A 1 354 ? -4.922 -12.039 3.196 1.00 91.31 354 ASP A O 1
ATOM 2632 N N . ILE A 1 355 ? -5.940 -11.124 4.978 1.00 95.94 355 ILE A N 1
ATOM 2633 C CA . ILE A 1 355 ? -4.811 -10.287 5.372 1.00 95.94 355 ILE A CA 1
ATOM 2634 C C . ILE A 1 355 ? -3.673 -11.151 5.927 1.00 95.94 355 ILE A C 1
ATOM 2636 O O . ILE A 1 355 ? -3.857 -12.119 6.670 1.00 95.94 355 ILE A O 1
ATOM 2640 N N . GLN A 1 356 ? -2.450 -10.790 5.552 1.00 95.19 356 GLN A N 1
ATOM 2641 C CA . GLN A 1 356 ? -1.237 -11.511 5.938 1.00 95.19 356 GLN A CA 1
ATOM 2642 C C . GLN A 1 356 ? -0.161 -10.632 6.546 1.00 95.19 356 GLN A C 1
ATOM 2644 O O . GLN A 1 356 ? 0.812 -11.141 7.092 1.00 95.19 356 GLN A O 1
ATOM 2649 N N . GLY A 1 357 ? -0.296 -9.321 6.412 1.00 96.88 357 GLY A N 1
ATOM 2650 C CA . GLY A 1 357 ? 0.697 -8.388 6.895 1.00 96.88 357 GLY A CA 1
ATOM 2651 C C . GLY A 1 357 ? 0.272 -6.960 6.649 1.00 96.88 357 GLY A C 1
ATOM 2652 O O . GLY A 1 357 ? -0.815 -6.687 6.137 1.00 96.88 357 GLY A O 1
ATOM 2653 N N . PHE A 1 358 ? 1.162 -6.050 7.000 1.00 98.19 358 PHE A N 1
ATOM 2654 C CA . PHE A 1 358 ? 0.942 -4.620 6.878 1.00 98.19 358 PHE A CA 1
ATOM 2655 C C . PHE A 1 358 ? 2.119 -3.959 6.167 1.00 98.19 358 PHE A C 1
ATOM 2657 O O . PHE A 1 358 ? 3.121 -4.604 5.865 1.00 98.19 358 PHE A O 1
ATOM 2664 N N . GLY A 1 359 ? 2.008 -2.681 5.843 1.00 98.00 359 GLY A N 1
ATOM 2665 C CA . GLY A 1 359 ? 3.084 -1.950 5.197 1.00 98.00 359 GLY A CA 1
ATOM 2666 C C . GLY A 1 359 ? 2.850 -0.456 5.183 1.00 98.00 359 GLY A C 1
ATOM 2667 O O . GLY A 1 359 ? 1.766 0.023 5.511 1.00 98.00 359 GLY A O 1
ATOM 2668 N N . PHE A 1 360 ? 3.886 0.259 4.778 1.00 98.25 360 PHE A N 1
ATOM 2669 C CA . PHE A 1 360 ? 3.879 1.698 4.602 1.00 98.25 360 PHE A CA 1
ATOM 2670 C C . PHE A 1 360 ? 4.331 2.005 3.182 1.00 98.25 360 PHE A C 1
ATOM 2672 O O . PHE A 1 360 ? 5.215 1.332 2.645 1.00 98.25 360 PHE A O 1
ATOM 2679 N N . MET A 1 361 ? 3.702 2.985 2.545 1.00 97.38 361 MET A N 1
ATOM 2680 C CA . MET A 1 361 ? 4.027 3.349 1.170 1.00 97.38 361 MET A CA 1
ATOM 2681 C C . MET A 1 361 ? 3.985 4.862 0.980 1.00 97.38 361 MET A C 1
ATOM 2683 O O . MET A 1 361 ? 3.042 5.522 1.409 1.00 97.38 361 MET A O 1
ATOM 2687 N N . LEU A 1 362 ? 4.991 5.381 0.282 1.00 95.75 362 LEU A N 1
ATOM 2688 C CA . LEU A 1 362 ? 4.927 6.659 -0.420 1.00 95.75 362 LEU A CA 1
ATOM 2689 C C . LEU A 1 362 ? 4.421 6.394 -1.825 1.00 95.75 362 LEU A C 1
ATOM 2691 O O . LEU A 1 362 ? 4.938 5.494 -2.480 1.00 95.75 362 LEU A O 1
ATOM 2695 N N . SER A 1 363 ? 3.431 7.151 -2.293 1.00 93.88 363 SER A N 1
ATOM 2696 C CA . SER A 1 363 ? 2.894 6.993 -3.644 1.00 93.88 363 SER A CA 1
ATOM 2697 C C . SER A 1 363 ? 2.369 8.314 -4.197 1.00 93.88 363 SER A C 1
ATOM 2699 O O . SER A 1 363 ? 1.744 9.089 -3.472 1.00 93.88 363 SER A O 1
ATOM 2701 N N . PHE A 1 364 ? 2.585 8.538 -5.494 1.00 89.38 364 PHE A N 1
ATOM 2702 C CA . PHE A 1 364 ? 1.975 9.639 -6.241 1.00 89.38 364 PHE A CA 1
ATOM 2703 C C . PHE A 1 364 ? 0.459 9.476 -6.424 1.00 89.38 364 PHE A C 1
ATOM 2705 O O . PHE A 1 364 ? -0.209 10.435 -6.802 1.00 89.38 364 PHE A O 1
ATOM 2712 N N . LEU A 1 365 ? -0.078 8.281 -6.168 1.00 88.69 365 LEU A N 1
ATOM 2713 C CA . LEU A 1 365 ? -1.511 8.020 -6.104 1.00 88.69 365 LEU A CA 1
ATOM 2714 C C . LEU A 1 365 ? -1.970 8.042 -4.649 1.00 88.69 365 LEU A C 1
ATOM 2716 O O . LEU A 1 365 ? -1.245 7.584 -3.769 1.00 88.69 365 LEU A O 1
ATOM 2720 N N . SER A 1 366 ? -3.190 8.496 -4.408 1.00 90.25 366 SER A N 1
ATOM 2721 C CA . SER A 1 366 ? -3.922 8.383 -3.143 1.00 90.25 366 SER A CA 1
ATOM 2722 C C . SER A 1 366 ? -4.517 6.975 -2.993 1.00 90.25 366 SER A C 1
ATOM 2724 O O . SER A 1 366 ? -4.445 6.153 -3.915 1.00 90.25 366 SER A O 1
ATOM 2726 N N . ALA A 1 367 ? -5.040 6.626 -1.820 1.00 90.00 367 ALA A N 1
ATOM 2727 C CA . ALA A 1 367 ? -5.641 5.316 -1.552 1.00 90.00 367 ALA A CA 1
ATOM 2728 C C . ALA A 1 367 ? -6.911 5.066 -2.386 1.00 90.00 367 ALA A C 1
ATOM 2730 O O . ALA A 1 367 ? -7.185 3.931 -2.771 1.00 90.00 367 ALA A O 1
ATOM 2731 N N . ASP A 1 368 ? -7.639 6.130 -2.724 1.00 83.19 368 ASP A N 1
ATOM 2732 C CA . ASP A 1 368 ? -8.817 6.109 -3.600 1.00 83.19 368 ASP A CA 1
ATOM 2733 C C . ASP A 1 368 ? -8.472 6.049 -5.106 1.00 83.19 368 ASP A C 1
ATOM 2735 O O . ASP A 1 368 ? -9.361 6.088 -5.957 1.00 83.19 368 ASP A O 1
ATOM 2739 N N . GLY A 1 369 ? -7.183 5.947 -5.451 1.00 81.00 369 GLY A N 1
ATOM 2740 C CA . GLY A 1 369 ? -6.695 5.877 -6.828 1.00 81.00 369 GLY A CA 1
ATOM 2741 C C . GLY A 1 369 ? -6.579 7.227 -7.543 1.00 81.00 369 GLY A C 1
ATOM 2742 O O . GLY A 1 369 ? -6.157 7.255 -8.698 1.00 81.00 369 GLY A O 1
ATOM 2743 N N . SER A 1 370 ? -6.921 8.342 -6.890 1.00 78.81 370 SER A N 1
ATOM 2744 C CA . SER A 1 370 ? -6.700 9.688 -7.431 1.00 78.81 370 SER A CA 1
ATOM 2745 C C . SER A 1 370 ? -5.221 10.094 -7.369 1.00 78.81 370 SER A C 1
ATOM 2747 O O . SER A 1 370 ? -4.404 9.436 -6.725 1.00 78.81 370 SER A O 1
ATOM 2749 N N . ASN A 1 371 ? -4.846 11.192 -8.031 1.00 83.50 371 ASN A N 1
ATOM 2750 C CA . ASN A 1 371 ? -3.506 11.761 -7.878 1.00 83.50 371 ASN A CA 1
ATOM 2751 C C . ASN A 1 371 ? -3.347 12.398 -6.492 1.00 83.50 371 ASN A C 1
ATOM 2753 O O . ASN A 1 371 ? -4.167 13.213 -6.068 1.00 83.50 371 ASN A O 1
ATOM 2757 N N . ASN A 1 372 ? -2.238 12.095 -5.827 1.00 88.81 372 ASN A N 1
ATOM 2758 C CA . ASN A 1 372 ? -1.899 12.648 -4.528 1.00 88.81 372 ASN A CA 1
ATOM 2759 C C . ASN A 1 372 ? -1.214 14.013 -4.684 1.00 88.81 372 ASN A C 1
ATOM 2761 O O . ASN A 1 372 ? -0.022 14.101 -4.975 1.00 88.81 372 ASN A O 1
ATOM 2765 N N . ALA A 1 373 ? -1.962 15.093 -4.454 1.00 84.69 373 ALA A N 1
ATOM 2766 C CA . ALA A 1 373 ? -1.438 16.459 -4.530 1.00 84.69 373 ALA A CA 1
ATOM 2767 C C . ALA A 1 373 ? -0.377 16.780 -3.457 1.00 84.69 373 ALA A C 1
ATOM 2769 O O . ALA A 1 373 ? 0.402 17.714 -3.631 1.00 84.69 373 ALA A O 1
ATOM 2770 N N . ALA A 1 374 ? -0.333 16.018 -2.359 1.00 88.88 374 ALA A N 1
ATOM 2771 C CA . ALA A 1 374 ? 0.652 16.184 -1.292 1.00 88.88 374 ALA A CA 1
ATOM 2772 C C . ALA A 1 374 ? 1.939 15.371 -1.525 1.00 88.88 374 ALA A C 1
ATOM 2774 O O . ALA A 1 374 ? 2.877 15.478 -0.730 1.00 88.88 374 ALA A O 1
ATOM 2775 N N . PHE A 1 375 ? 1.995 14.562 -2.590 1.00 92.88 375 PHE A N 1
ATOM 2776 C CA . PHE A 1 375 ? 3.172 13.772 -2.932 1.00 92.88 375 PHE A CA 1
ATOM 2777 C C . PHE A 1 375 ? 4.342 14.661 -3.365 1.00 92.88 375 PHE A C 1
ATOM 2779 O O . PHE A 1 375 ? 4.196 15.551 -4.205 1.00 92.88 375 PHE A O 1
ATOM 2786 N N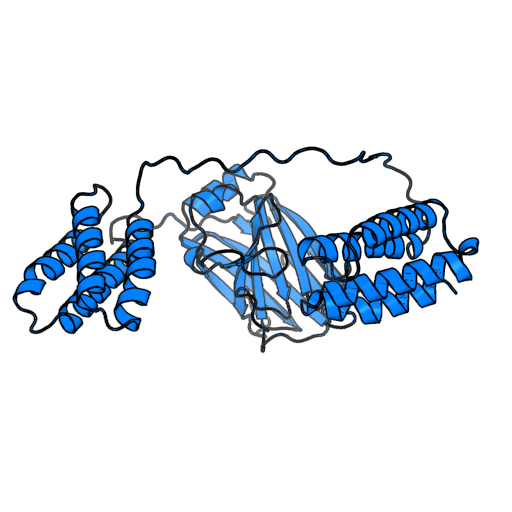 . GLN A 1 376 ? 5.525 14.372 -2.825 1.00 93.62 376 GLN A N 1
ATOM 2787 C CA . GLN A 1 376 ? 6.771 15.061 -3.150 1.00 93.62 376 GLN A CA 1
ATOM 2788 C C . GLN A 1 376 ? 7.858 14.035 -3.477 1.00 93.62 376 GLN A C 1
ATOM 2790 O O . GLN A 1 376 ? 8.055 13.073 -2.734 1.00 93.62 376 GLN A O 1
ATOM 2795 N N . GLU A 1 377 ? 8.552 14.246 -4.594 1.00 93.94 377 GLU A N 1
ATOM 2796 C CA . GLU A 1 377 ? 9.733 13.461 -4.964 1.00 93.94 377 GLU A CA 1
ATOM 2797 C C . GLU A 1 377 ? 10.939 13.860 -4.108 1.00 93.94 377 GLU A C 1
ATOM 2799 O O . GLU A 1 377 ? 11.013 14.979 -3.601 1.00 93.94 377 GLU A O 1
ATOM 2804 N N . GLY A 1 378 ? 11.915 12.961 -4.000 1.00 95.69 378 GLY A N 1
ATOM 2805 C CA . GLY A 1 378 ? 13.182 13.224 -3.326 1.00 95.69 378 GLY A CA 1
ATOM 2806 C C . GLY A 1 378 ? 13.507 12.214 -2.236 1.00 95.69 378 GLY A C 1
ATOM 2807 O O . GLY A 1 378 ? 12.913 11.134 -2.159 1.00 95.69 378 GLY A O 1
ATOM 2808 N N . GLN A 1 379 ? 14.499 12.570 -1.420 1.00 97.50 379 GLN A N 1
ATOM 2809 C CA . GLN A 1 379 ? 14.909 11.755 -0.285 1.00 97.50 379 GLN A CA 1
ATOM 2810 C C . GLN A 1 379 ? 13.836 11.765 0.801 1.00 97.50 379 GLN A C 1
ATOM 2812 O O . GLN A 1 379 ? 13.215 12.793 1.075 1.00 97.50 379 GLN A O 1
ATOM 2817 N N . PHE A 1 380 ? 13.634 10.617 1.434 1.00 97.06 380 PHE A N 1
ATOM 2818 C CA . PHE A 1 380 ? 12.716 10.473 2.551 1.00 97.06 380 PHE A CA 1
ATOM 2819 C C . PHE A 1 380 ? 13.329 9.618 3.651 1.00 97.06 380 PHE A C 1
ATOM 2821 O O . PHE A 1 380 ? 14.149 8.735 3.392 1.00 97.06 380 PHE A O 1
ATOM 2828 N N . GLU A 1 381 ? 12.883 9.856 4.880 1.00 96.25 381 GLU A N 1
ATOM 2829 C CA . GLU A 1 381 ? 13.174 8.990 6.017 1.00 96.25 381 GLU A CA 1
ATOM 2830 C C . GLU A 1 381 ? 12.007 9.022 7.013 1.00 96.25 381 GLU A C 1
ATOM 2832 O O . GLU A 1 381 ? 11.637 10.075 7.547 1.00 96.25 381 GLU A O 1
ATOM 2837 N N . LEU A 1 382 ? 11.428 7.845 7.255 1.00 96.12 382 LEU A N 1
ATOM 2838 C CA . LEU A 1 382 ? 10.333 7.607 8.185 1.00 96.12 382 LEU A CA 1
ATOM 2839 C C . LEU A 1 382 ? 10.763 6.577 9.226 1.00 96.12 382 LEU A C 1
ATOM 2841 O O . LEU A 1 382 ? 11.182 5.468 8.901 1.00 96.12 382 LEU A O 1
ATOM 2845 N N . HIS A 1 383 ? 10.621 6.935 10.494 1.00 96.81 383 HIS A N 1
ATOM 2846 C CA . HIS A 1 383 ? 10.844 6.034 11.617 1.00 96.81 383 HIS A CA 1
ATOM 2847 C C . HIS A 1 383 ? 9.501 5.477 12.067 1.00 96.81 383 HIS A C 1
ATOM 2849 O O . HIS A 1 383 ? 8.621 6.219 12.508 1.00 96.81 383 HIS A O 1
ATOM 2855 N N . ILE A 1 384 ? 9.347 4.165 11.959 1.00 97.44 384 ILE A N 1
ATOM 2856 C CA . ILE A 1 384 ? 8.170 3.425 12.397 1.00 97.44 384 ILE A CA 1
ATOM 2857 C C . ILE A 1 384 ? 8.501 2.842 13.771 1.00 97.44 384 ILE A C 1
ATOM 2859 O O . ILE A 1 384 ? 9.323 1.931 13.893 1.00 97.44 384 ILE A O 1
ATOM 2863 N N . LEU A 1 385 ? 7.886 3.399 14.813 1.00 97.12 385 LEU A N 1
ATOM 2864 C CA . LEU A 1 385 ? 8.199 3.058 16.200 1.00 97.12 385 LEU A CA 1
ATOM 2865 C C . LEU A 1 385 ? 7.301 1.928 16.688 1.00 97.12 385 LEU A C 1
ATOM 2867 O O . LEU A 1 385 ? 7.797 0.924 17.191 1.00 97.12 385 LEU A O 1
ATOM 2871 N N . ALA A 1 386 ? 5.988 2.055 16.495 1.00 97.31 386 ALA A N 1
ATOM 2872 C CA . ALA A 1 386 ? 5.042 1.023 16.895 1.00 97.31 386 ALA A CA 1
ATOM 2873 C C . ALA A 1 386 ? 3.765 1.017 16.050 1.00 97.31 386 ALA A C 1
ATOM 2875 O O . ALA A 1 386 ? 3.380 2.020 15.447 1.00 97.31 386 ALA A O 1
ATOM 2876 N N . ILE A 1 387 ? 3.103 -0.133 16.057 1.00 98.06 387 ILE A N 1
ATOM 2877 C CA . ILE A 1 387 ? 1.791 -0.381 15.475 1.00 98.06 387 ILE A CA 1
ATOM 2878 C C . ILE A 1 387 ? 0.970 -1.213 16.469 1.00 98.06 387 ILE A C 1
ATOM 2880 O O . ILE A 1 387 ? 1.438 -2.230 16.989 1.00 98.06 387 ILE A O 1
ATOM 2884 N N . SER A 1 388 ? -0.253 -0.779 16.750 1.00 96.94 388 SER A N 1
ATOM 2885 C CA . SER A 1 388 ? -1.186 -1.442 17.667 1.00 96.94 388 SER A CA 1
ATOM 2886 C C . SER A 1 388 ? -2.615 -1.332 17.153 1.00 96.94 388 SER A C 1
ATOM 2888 O O . SER A 1 388 ? -2.900 -0.522 16.278 1.00 96.94 388 SER A O 1
ATOM 2890 N N . THR A 1 389 ? -3.534 -2.118 17.693 1.00 96.25 389 THR A N 1
ATOM 2891 C CA . THR A 1 389 ? -4.970 -1.945 17.443 1.00 96.25 389 THR A CA 1
ATOM 2892 C C . THR A 1 389 ? -5.603 -0.971 18.435 1.00 96.25 389 THR A C 1
ATOM 2894 O O . THR A 1 389 ? -4.992 -0.668 19.464 1.00 96.25 389 THR A O 1
ATOM 2897 N N . TYR A 1 390 ? -6.796 -0.451 18.119 1.00 91.94 390 TYR A N 1
ATOM 2898 C CA . TYR A 1 390 ? -7.627 0.330 19.046 1.00 91.94 390 TYR A CA 1
ATOM 2899 C C . TYR A 1 390 ? -9.130 0.148 18.820 1.00 91.94 390 TYR A C 1
ATOM 2901 O O . TYR A 1 390 ? -9.546 -0.309 17.721 1.00 91.94 390 TYR A O 1
#